Protein AF-0000000074259722 (afdb_homodimer)

pLDDT: mean 85.63, std 22.24, range [21.56, 98.69]

Nearest PDB structures (foldseek):
  1vz0-assembly3_D  TM=7.623E-01  e=2.012E-01  Thermus thermophilus HB27
  4umk-assembly2_B  TM=7.489E-01  e=2.681E+00  Helicobacter pylori 26695
  4umk-assembly1_C  TM=6.662E-01  e=2.333E+00  Helicobacter pylori 26695
  1vz0-assembly3_D  TM=7.633E-01  e=1.961E-01  Thermus thermophilus HB27
  4umk-assembly2_B  TM=7.499E-01  e=2.637E+00  Helicobacter pylori 26695

Organism: NCBI:txid2743089

InterPro domains:
  IPR055543 Domain of unknown function DUF7119 [PF23433] (36-181)

Structure (mmCIF, N/CA/C/O backbone):
data_AF-0000000074259722-model_v1
#
loop_
_entity.id
_entity.type
_entity.pdbx_description
1 polymer 'DUF7119 domain-containing protein'
#
loop_
_atom_site.group_PDB
_atom_site.id
_atom_site.type_symbol
_atom_site.label_atom_id
_atom_site.label_alt_id
_atom_site.label_comp_id
_atom_site.label_asym_id
_atom_site.label_entity_id
_atom_site.label_seq_id
_atom_site.pdbx_PDB_ins_code
_atom_site.Cartn_x
_atom_site.Cartn_y
_atom_site.Cartn_z
_atom_site.occupancy
_atom_site.B_iso_or_equiv
_atom_site.auth_seq_id
_atom_site.auth_comp_id
_atom_site.auth_asym_id
_atom_site.auth_atom_id
_atom_site.pdbx_PDB_model_num
ATOM 1 N N . MET A 1 1 ? -22.672 40.562 62.125 1 29.22 1 MET A N 1
ATOM 2 C CA . MET A 1 1 ? -22.375 41 60.781 1 29.22 1 MET A CA 1
ATOM 3 C C . MET A 1 1 ? -21.297 40.156 60.125 1 29.22 1 MET A C 1
ATOM 5 O O . MET A 1 1 ? -20.094 40.438 60.25 1 29.22 1 MET A O 1
ATOM 9 N N . SER A 1 2 ? -21.297 38.75 60.281 1 31.16 2 SER A N 1
ATOM 10 C CA . SER A 1 2 ? -20.438 37.562 60.344 1 31.16 2 SER A CA 1
ATOM 11 C C . SER A 1 2 ? -19.766 37.344 59 1 31.16 2 SER A C 1
ATOM 13 O O . SER A 1 2 ? -20.422 37.094 57.969 1 31.16 2 SER A O 1
ATOM 15 N N . GLU A 1 3 ? -18.5 38.062 58.719 1 30.73 3 GLU A N 1
ATOM 16 C CA . GLU A 1 3 ? -17.75 38.469 57.531 1 30.73 3 GLU A CA 1
ATOM 17 C C . GLU A 1 3 ? -17.281 37.25 56.75 1 30.73 3 GLU A C 1
ATOM 19 O O . GLU A 1 3 ? -16.625 36.344 57.312 1 30.73 3 GLU A O 1
ATOM 24 N N . GLU A 1 4 ? -18.078 36.781 55.688 1 31.3 4 GLU A N 1
ATOM 25 C CA . GLU A 1 4 ? -18.031 35.562 54.875 1 31.3 4 GLU A CA 1
ATOM 26 C C . GLU A 1 4 ? -16.656 35.375 54.219 1 31.3 4 GLU A C 1
ATOM 28 O O . GLU A 1 4 ? -16.141 36.312 53.625 1 31.3 4 GLU A O 1
ATOM 33 N N . PRO A 1 5 ? -15.766 34.375 54.688 1 32.62 5 PRO A N 1
ATOM 34 C CA . PRO A 1 5 ? -14.352 34.062 54.5 1 32.62 5 PRO A CA 1
ATOM 35 C C . PRO A 1 5 ? -13.93 34.094 53.031 1 32.62 5 PRO A C 1
ATOM 37 O O . PRO A 1 5 ? -14.742 33.812 52.156 1 32.62 5 PRO A O 1
ATOM 40 N N . PRO A 1 6 ? -12.773 34.781 52.625 1 28.38 6 PRO A N 1
ATOM 41 C CA . PRO A 1 6 ? -12.117 35.312 51.406 1 28.38 6 PRO A CA 1
ATOM 42 C C . PRO A 1 6 ? -11.719 34.188 50.438 1 28.38 6 PRO A C 1
ATOM 44 O O . PRO A 1 6 ? -11.633 33.031 50.812 1 28.38 6 PRO A O 1
ATOM 47 N N . ALA A 1 7 ? -11.672 34.375 48.938 1 28.48 7 ALA A N 1
ATOM 48 C CA . ALA A 1 7 ? -11.617 33.75 47.625 1 28.48 7 ALA A CA 1
ATOM 49 C C . ALA A 1 7 ? -10.266 33.062 47.406 1 28.48 7 ALA A C 1
ATOM 51 O O . ALA A 1 7 ? -9.398 33.625 46.75 1 28.48 7 ALA A O 1
ATOM 52 N N . ASP A 1 8 ? -9.375 32.688 48.312 1 23.27 8 ASP A N 1
ATOM 53 C CA . ASP A 1 8 ? -7.93 32.562 48.125 1 23.27 8 ASP A CA 1
ATOM 54 C C . ASP A 1 8 ? -7.586 31.625 46.969 1 23.27 8 ASP A C 1
ATOM 56 O O . ASP A 1 8 ? -8.234 30.594 46.781 1 23.27 8 ASP A O 1
ATOM 60 N N . ARG A 1 9 ? -6.434 31.844 45.938 1 23.36 9 ARG A N 1
ATOM 61 C CA . ARG A 1 9 ? -5.848 31.734 44.594 1 23.36 9 ARG A CA 1
ATOM 62 C C . ARG A 1 9 ? -5.23 30.359 44.375 1 23.36 9 ARG A C 1
ATOM 64 O O . ARG A 1 9 ? -5.004 29.953 43.219 1 23.36 9 ARG A O 1
ATOM 71 N N . GLU A 1 10 ? -4.598 29.375 45.156 1 21.56 10 GLU A N 1
ATOM 72 C CA . GLU A 1 10 ? -3.242 28.859 45 1 21.56 10 GLU A CA 1
ATOM 73 C C . GLU A 1 10 ? -3.209 27.641 44.094 1 21.56 10 GLU A C 1
ATOM 75 O O . GLU A 1 10 ? -2.219 26.906 44.062 1 21.56 10 GLU A O 1
ATOM 80 N N . ALA A 1 11 ? -4.172 27 43.594 1 24.52 11 ALA A N 1
ATOM 81 C CA . ALA A 1 11 ? -3.812 25.609 43.312 1 24.52 11 ALA A CA 1
ATOM 82 C C . ALA A 1 11 ? -2.613 25.516 42.375 1 24.52 11 ALA A C 1
ATOM 84 O O . ALA A 1 11 ? -2.586 26.156 41.344 1 24.52 11 ALA A O 1
ATOM 85 N N . ALA A 1 12 ? -1.421 24.734 42.625 1 21.67 12 ALA A N 1
ATOM 86 C CA . ALA A 1 12 ? -0.05 24.406 42.25 1 21.67 12 ALA A CA 1
ATOM 87 C C . ALA A 1 12 ? -0.003 23.828 40.844 1 21.67 12 ALA A C 1
ATOM 89 O O . ALA A 1 12 ? -0.978 23.234 40.375 1 21.67 12 ALA A O 1
ATOM 90 N N . VAL A 1 13 ? 1.229 23.797 39.844 1 22.97 13 VAL A N 1
ATOM 91 C CA . VAL A 1 13 ? 2.068 23.688 38.656 1 22.97 13 VAL A CA 1
ATOM 92 C C . VAL A 1 13 ? 2.152 22.234 38.219 1 22.97 13 VAL A C 1
ATOM 94 O O . VAL A 1 13 ? 2.043 21.938 37.031 1 22.97 13 VAL A O 1
ATOM 97 N N . GLY A 1 14 ? 2.812 21.125 39 1 22.19 14 GLY A N 1
ATOM 98 C CA . GLY A 1 14 ? 3.939 20.312 38.594 1 22.19 14 GLY A CA 1
ATOM 99 C C . GLY A 1 14 ? 3.533 19.141 37.719 1 22.19 14 GLY A C 1
ATOM 100 O O . GLY A 1 14 ? 4.371 18.312 37.344 1 22.19 14 GLY A O 1
ATOM 101 N N . ALA A 1 15 ? 2.385 18.578 37.719 1 24.86 15 ALA A N 1
ATOM 102 C CA . ALA A 1 15 ? 2.406 17.125 37.594 1 24.86 15 ALA A CA 1
ATOM 103 C C . ALA A 1 15 ? 2.793 16.703 36.188 1 24.86 15 ALA A C 1
ATOM 105 O O . ALA A 1 15 ? 2.494 17.391 35.219 1 24.86 15 ALA A O 1
ATOM 106 N N . PRO A 1 16 ? 3.518 15.406 35.719 1 23.98 16 PRO A N 1
ATOM 107 C CA . PRO A 1 16 ? 4.367 14.703 34.75 1 23.98 16 PRO A CA 1
ATOM 108 C C . PRO A 1 16 ? 3.727 14.594 33.375 1 23.98 16 PRO A C 1
ATOM 110 O O . PRO A 1 16 ? 2.516 14.789 33.25 1 23.98 16 PRO A O 1
ATOM 113 N N . VAL A 1 17 ? 4.523 13.891 32.156 1 27.33 17 VAL A N 1
ATOM 114 C CA . VAL A 1 17 ? 4.945 13.5 30.797 1 27.33 17 VAL A CA 1
ATOM 115 C C . VAL A 1 17 ? 3.912 12.562 30.188 1 27.33 17 VAL A C 1
ATOM 117 O O . VAL A 1 17 ? 3.871 11.375 30.516 1 27.33 17 VAL A O 1
ATOM 120 N N . VAL A 1 18 ? 2.672 12.555 30.156 1 29.25 18 VAL A N 1
ATOM 121 C CA . VAL A 1 18 ? 1.762 11.438 29.906 1 29.25 18 VAL A CA 1
ATOM 122 C C . VAL A 1 18 ? 1.982 10.891 28.5 1 29.25 18 VAL A C 1
ATOM 124 O O . VAL A 1 18 ? 1.844 11.617 27.516 1 29.25 18 VAL A O 1
ATOM 127 N N . ARG A 1 19 ? 2.73 9.75 28.062 1 32.16 19 ARG A N 1
ATOM 128 C CA . ARG A 1 19 ? 3.076 8.719 27.078 1 32.16 19 ARG A CA 1
ATOM 129 C C . ARG A 1 19 ? 1.831 8.188 26.391 1 32.16 19 ARG A C 1
ATOM 131 O O . ARG A 1 19 ? 1.866 7.113 25.781 1 32.16 19 ARG A O 1
ATOM 138 N N . GLY A 1 20 ? 0.548 8.586 26.531 1 31.03 20 GLY A N 1
ATOM 139 C CA . GLY A 1 20 ? -0.647 7.762 26.516 1 31.03 20 GLY A CA 1
ATOM 140 C C . GLY A 1 20 ? -1.037 7.305 25.125 1 31.03 20 GLY A C 1
ATOM 141 O O . GLY A 1 20 ? -0.481 7.777 24.141 1 31.03 20 GLY A O 1
ATOM 142 N N . ASP A 1 21 ? -2.285 6.621 24.938 1 35.81 21 ASP A N 1
ATOM 143 C CA . ASP A 1 21 ? -3.131 5.91 23.984 1 35.81 21 ASP A CA 1
ATOM 144 C C . ASP A 1 21 ? -3.457 6.789 22.766 1 35.81 21 ASP A C 1
ATOM 146 O O . ASP A 1 21 ? -3.949 7.91 22.922 1 35.81 21 ASP A O 1
ATOM 150 N N . PRO A 1 22 ? -3.15 6.629 21.625 1 39.09 22 PRO A N 1
ATOM 151 C CA . PRO A 1 22 ? -3.379 7.402 20.391 1 39.09 22 PRO A CA 1
ATOM 152 C C . PRO A 1 22 ? -4.785 7.988 20.328 1 39.09 22 PRO A C 1
ATOM 154 O O . PRO A 1 22 ? -5.02 8.953 19.594 1 39.09 22 PRO A O 1
ATOM 157 N N . ALA A 1 23 ? -5.988 7.398 20.719 1 40 23 ALA A N 1
ATOM 158 C CA . ALA A 1 23 ? -7.305 7.953 21.031 1 40 23 ALA A CA 1
ATOM 159 C C . ALA A 1 23 ? -7.176 9.234 21.859 1 40 23 ALA A C 1
ATOM 161 O O . ALA A 1 23 ? -7.957 10.172 21.688 1 40 23 ALA A O 1
ATOM 162 N N . VAL A 1 24 ? -6.297 9.281 22.781 1 38.47 24 VAL A N 1
ATOM 163 C CA . VAL A 1 24 ? -6.059 10.289 23.812 1 38.47 24 VAL A CA 1
ATOM 164 C C . VAL A 1 24 ? -5.375 11.508 23.203 1 38.47 24 VAL A C 1
ATOM 166 O O . VAL A 1 24 ? -5.75 12.648 23.484 1 38.47 24 VAL A O 1
ATOM 169 N N . THR A 1 25 ? -4.301 11.328 22.375 1 41.78 25 THR A N 1
ATOM 170 C CA . THR A 1 25 ? -3.641 12.469 21.766 1 41.78 25 THR A CA 1
ATOM 171 C C . THR A 1 25 ? -4.523 13.078 20.672 1 41.78 25 THR A C 1
ATOM 173 O O . THR A 1 25 ? -4.48 14.289 20.438 1 41.78 25 THR A O 1
ATOM 176 N N . GLY A 1 26 ? -5.199 12.352 19.734 1 43.44 26 GLY A N 1
ATOM 177 C CA . GLY A 1 26 ? -6.23 12.898 18.875 1 43.44 26 GLY A CA 1
ATOM 178 C C . GLY A 1 26 ? -7.27 13.719 19.625 1 43.44 26 GLY A C 1
ATOM 179 O O . GLY A 1 26 ? -7.699 14.766 19.141 1 43.44 26 GLY A O 1
ATOM 180 N N . GLU A 1 27 ? -7.789 13.141 20.625 1 46.53 27 GLU A N 1
ATOM 181 C CA . GLU A 1 27 ? -8.641 13.938 21.5 1 46.53 27 GLU A CA 1
ATOM 182 C C . GLU A 1 27 ? -7.906 15.172 22.016 1 46.53 27 GLU A C 1
ATOM 184 O O . GLU A 1 27 ? -8.516 16.219 22.219 1 46.53 27 GLU A O 1
ATOM 189 N N . ARG A 1 28 ? -6.773 14.953 22.266 1 46.72 28 ARG A N 1
ATOM 190 C CA . ARG A 1 28 ? -5.977 16.109 22.672 1 46.72 28 ARG A CA 1
ATOM 191 C C . ARG A 1 28 ? -5.879 17.141 21.547 1 46.72 28 ARG A C 1
ATOM 193 O O . ARG A 1 28 ? -5.836 18.344 21.812 1 46.72 28 ARG A O 1
ATOM 200 N N . ALA A 1 29 ? -5.63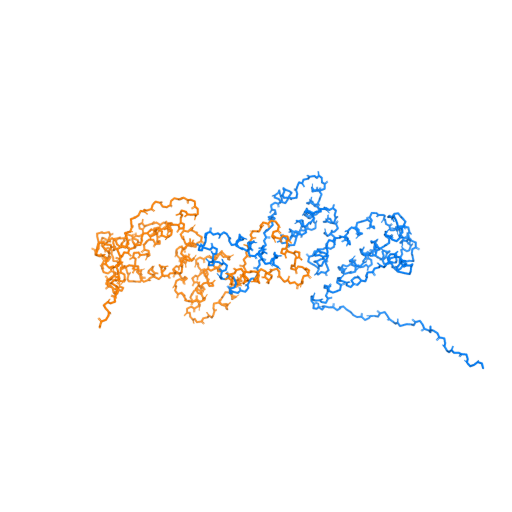3 16.516 20.312 1 50 29 ALA A N 1
ATOM 201 C CA . ALA A 1 29 ? -5.73 17.5 19.234 1 50 29 ALA A CA 1
ATOM 202 C C . ALA A 1 29 ? -7.031 18.297 19.328 1 50 29 ALA A C 1
ATOM 204 O O . ALA A 1 29 ? -7.051 19.5 19.047 1 50 29 ALA A O 1
ATOM 205 N N . ASP A 1 30 ? -8.031 17.5 19.547 1 47.91 30 ASP A N 1
ATOM 206 C CA . ASP A 1 30 ? -9.281 18.234 19.719 1 47.91 30 ASP A CA 1
ATOM 207 C C . ASP A 1 30 ? -9.234 19.125 20.969 1 47.91 30 ASP A C 1
ATOM 209 O O . ASP A 1 30 ? -9.984 20.094 21.062 1 47.91 30 ASP A O 1
ATOM 213 N N . THR A 1 31 ? -8.406 18.672 21.859 1 44.28 31 THR A N 1
ATOM 214 C CA . THR A 1 31 ? -8.383 19.453 23.078 1 44.28 31 THR A CA 1
ATOM 215 C C . THR A 1 31 ? -7.492 20.688 22.922 1 44.28 31 THR A C 1
ATOM 217 O O . THR A 1 31 ? -7.273 21.438 23.875 1 44.28 31 THR A O 1
ATOM 220 N N . ALA A 1 32 ? -6.613 20.609 21.875 1 49.59 32 ALA A N 1
ATOM 221 C CA . ALA A 1 32 ? -6.059 21.953 21.781 1 49.59 32 ALA A CA 1
ATOM 222 C C . ALA A 1 32 ? -7.121 23.016 22.078 1 49.59 32 ALA A C 1
ATOM 224 O O . ALA A 1 32 ? -8.125 23.109 21.375 1 49.59 32 ALA A O 1
ATOM 225 N N . VAL A 1 33 ? -7.199 23.172 23.406 1 56.59 33 VAL A N 1
ATOM 226 C CA . VAL A 1 33 ? -8.102 24.156 24 1 56.59 33 VAL A CA 1
ATOM 227 C C . VAL A 1 33 ? -8.367 25.297 23.031 1 56.59 33 VAL A C 1
ATOM 229 O O . VAL A 1 33 ? -7.426 25.922 22.531 1 56.59 33 VAL A O 1
ATOM 232 N N . GLY A 1 34 ? -9.422 25.188 22.391 1 77.38 34 GLY A N 1
ATOM 233 C CA . GLY A 1 34 ? -9.906 26.234 21.516 1 77.38 34 GLY A CA 1
ATOM 234 C C . GLY A 1 34 ? -10.055 27.578 22.219 1 77.38 34 GLY A C 1
ATOM 235 O O . GLY A 1 34 ? -10.266 27.625 23.438 1 77.38 34 GLY A O 1
ATOM 236 N N . PHE A 1 35 ? -9.352 28.609 21.75 1 91.19 35 PHE A N 1
ATOM 237 C CA . PHE A 1 35 ? -9.523 30 22.141 1 91.19 35 PHE A CA 1
ATOM 238 C C . PHE A 1 35 ? -10.766 30.594 21.484 1 91.19 35 PHE A C 1
ATOM 240 O O . PHE A 1 35 ? -11.039 30.344 20.312 1 91.19 35 PHE A O 1
ATOM 247 N N . ASP A 1 36 ? -11.555 31.312 22.359 1 90.5 36 ASP A N 1
ATOM 248 C CA . ASP A 1 36 ? -12.727 32 21.859 1 90.5 36 ASP A CA 1
ATOM 249 C C . ASP A 1 36 ? -12.383 33.438 21.453 1 90.5 36 ASP A C 1
ATOM 251 O O . ASP A 1 36 ? -12.094 34.281 22.312 1 90.5 36 ASP A O 1
ATOM 255 N N . PRO A 1 37 ? -12.492 33.719 20.266 1 93.56 37 PRO A N 1
ATOM 256 C CA . PRO A 1 37 ? -12.078 35.062 19.812 1 93.56 37 PRO A CA 1
ATOM 257 C C . PRO A 1 37 ? -13.031 36.156 20.234 1 93.56 37 PRO A C 1
ATOM 259 O O . PRO A 1 37 ? -12.719 37.344 20.109 1 93.56 37 PRO A O 1
ATOM 262 N N . SER A 1 38 ? -14.148 35.844 20.734 1 92.81 38 SER A N 1
ATOM 263 C CA . SER A 1 38 ? -15.141 36.844 21.125 1 92.81 38 SER A CA 1
ATOM 264 C C . SER A 1 38 ? -15.086 37.125 22.625 1 92.81 38 SER A C 1
ATOM 266 O O . SER A 1 38 ? -15.805 38 23.125 1 92.81 38 SER A O 1
ATOM 268 N N . ASP A 1 39 ? -14.234 36.406 23.359 1 93.88 39 ASP A N 1
ATOM 269 C CA . ASP A 1 39 ? -14.086 36.531 24.797 1 93.88 39 ASP A CA 1
ATOM 270 C C . ASP A 1 39 ? -12.758 37.188 25.172 1 93.88 39 ASP A C 1
ATOM 272 O O . ASP A 1 39 ? -11.695 36.625 24.891 1 93.88 39 ASP A O 1
ATOM 276 N N . GLY A 1 40 ? -12.82 38.281 25.859 1 93.5 40 GLY A N 1
ATOM 277 C CA . GLY A 1 40 ? -11.641 39.031 26.203 1 93.5 40 GLY A CA 1
ATOM 278 C C . GLY A 1 40 ? -10.633 38.25 27.016 1 93.5 40 GLY A C 1
ATOM 279 O O . GLY A 1 40 ? -9.43 38.375 26.797 1 93.5 40 GLY A O 1
ATOM 280 N N . ALA A 1 41 ? -11.102 37.531 27.953 1 93.94 41 ALA A N 1
ATOM 281 C CA . ALA A 1 41 ? -10.211 36.719 28.781 1 93.94 41 ALA A CA 1
ATOM 282 C C . ALA A 1 41 ? -9.523 35.656 27.969 1 93.94 41 ALA A C 1
ATOM 284 O O . ALA A 1 41 ? -8.344 35.344 28.172 1 93.94 41 ALA A O 1
ATOM 285 N N . SER A 1 42 ? -10.32 35.094 27.125 1 92.69 42 SER A N 1
ATOM 286 C CA . SER A 1 42 ? -9.773 34.062 26.234 1 92.69 42 SER A CA 1
ATOM 287 C C . SER A 1 42 ? -8.703 34.656 25.312 1 92.69 42 SER A C 1
ATOM 289 O O . SER A 1 42 ? -7.66 34.031 25.094 1 92.69 42 SER A O 1
ATOM 291 N N . LEU A 1 43 ? -8.906 35.812 24.844 1 95.69 43 LEU A N 1
ATOM 292 C CA . LEU A 1 43 ? -7.949 36.469 23.969 1 95.69 43 LEU A CA 1
ATOM 293 C C . LEU A 1 43 ? -6.676 36.844 24.734 1 95.69 43 LEU A C 1
ATOM 295 O O . LEU A 1 43 ? -5.578 36.75 24.172 1 95.69 43 LEU A O 1
ATOM 299 N N . ALA A 1 44 ? -6.887 37.188 25.953 1 95.81 44 ALA A N 1
ATOM 300 C CA . ALA A 1 44 ? -5.711 37.5 26.766 1 95.81 44 ALA A CA 1
ATOM 301 C C . ALA A 1 44 ? -4.848 36.25 26.953 1 95.81 44 ALA A C 1
ATOM 303 O O . ALA A 1 44 ? -3.621 36.312 26.859 1 95.81 44 ALA A O 1
ATOM 304 N N . GLU A 1 45 ? -5.488 35.188 27.172 1 94.75 45 GLU A N 1
ATOM 305 C CA . GLU A 1 45 ? -4.77 33.938 27.312 1 94.75 45 GLU A CA 1
ATOM 306 C C . GLU A 1 45 ? -4.086 33.562 26 1 94.75 45 GLU A C 1
ATOM 308 O O . GLU A 1 45 ? -2.959 33.062 26 1 94.75 45 GLU A O 1
ATOM 313 N N . ALA A 1 46 ? -4.812 33.688 24.891 1 95.81 46 ALA A N 1
ATOM 314 C CA . ALA A 1 46 ? -4.246 33.406 23.578 1 95.81 46 ALA A CA 1
ATOM 315 C C . ALA A 1 46 ? -2.984 34.25 23.344 1 95.81 46 ALA A C 1
ATOM 317 O O . ALA A 1 46 ? -1.977 33.719 22.859 1 95.81 46 ALA A O 1
ATOM 318 N N . ALA A 1 47 ? -3.08 35.5 23.719 1 97 47 ALA A N 1
ATOM 319 C CA . ALA A 1 47 ? -1.94 36.406 23.531 1 97 47 ALA A CA 1
ATOM 320 C C . ALA A 1 47 ? -0.726 35.906 24.312 1 97 47 ALA A C 1
ATOM 322 O O . ALA A 1 47 ? 0.392 35.906 23.781 1 97 47 ALA A O 1
ATOM 323 N N . GLU A 1 48 ? -0.94 35.5 25.484 1 95.06 48 GLU A N 1
ATOM 324 C CA . GLU A 1 48 ? 0.142 34.969 26.312 1 95.06 48 GLU A CA 1
ATOM 325 C C . GLU A 1 48 ? 0.715 33.688 25.703 1 95.06 48 GLU A C 1
ATOM 327 O O . GLU A 1 48 ? 1.932 33.5 25.703 1 95.06 48 GLU A O 1
ATOM 332 N N . THR A 1 49 ? -0.156 32.844 25.281 1 93.12 49 THR A N 1
ATOM 333 C CA . THR A 1 49 ? 0.249 31.594 24.672 1 93.12 49 THR A CA 1
ATOM 334 C C . THR A 1 49 ? 1.104 31.844 23.438 1 93.12 49 THR A C 1
ATOM 336 O O . THR A 1 49 ? 2.135 31.188 23.234 1 93.12 49 THR A O 1
ATOM 339 N N . VAL A 1 50 ? 0.68 32.812 22.594 1 96 50 VAL A N 1
ATOM 340 C CA . VAL A 1 50 ? 1.424 33.156 21.391 1 96 50 VAL A CA 1
ATOM 341 C C . VAL A 1 50 ? 2.807 33.688 21.766 1 96 50 VAL A C 1
ATOM 343 O O . VAL A 1 50 ? 3.809 33.312 21.156 1 96 50 VAL A O 1
ATOM 346 N N . ALA A 1 51 ? 2.844 34.5 22.75 1 95.19 51 ALA A N 1
ATOM 347 C CA . ALA A 1 51 ? 4.113 35.062 23.203 1 95.19 51 ALA A CA 1
ATOM 348 C C . ALA A 1 51 ? 5.078 33.969 23.641 1 95.19 51 ALA A C 1
ATOM 350 O O . ALA A 1 51 ? 6.25 33.969 23.25 1 95.19 51 ALA A O 1
ATOM 351 N N . ARG A 1 52 ? 4.578 33.062 24.344 1 92.31 52 ARG A N 1
ATOM 352 C CA . ARG A 1 52 ? 5.398 31.953 24.797 1 92.31 52 ARG A CA 1
ATOM 353 C C . ARG A 1 52 ? 5.836 31.078 23.625 1 92.31 52 ARG A C 1
ATOM 355 O O . ARG A 1 52 ? 6.965 30.594 23.594 1 92.31 52 ARG A O 1
ATOM 362 N N . PHE A 1 53 ? 4.934 30.875 22.766 1 92.62 53 PHE A N 1
ATOM 363 C CA . PHE A 1 53 ? 5.188 30.078 21.578 1 92.62 53 PHE A CA 1
ATOM 364 C C . PHE A 1 53 ? 6.293 30.688 20.734 1 92.62 53 PHE A C 1
ATOM 366 O O . PHE A 1 53 ? 7.168 29.984 20.234 1 92.62 53 PHE A O 1
ATOM 373 N N . ALA A 1 54 ? 6.254 31.938 20.594 1 92.56 54 ALA A N 1
ATOM 374 C CA . ALA A 1 54 ? 7.195 32.656 19.734 1 92.56 54 ALA A CA 1
ATOM 375 C C . ALA A 1 54 ? 8.586 32.688 20.359 1 92.56 54 ALA A C 1
ATOM 377 O O . ALA A 1 54 ? 9.586 32.812 19.641 1 92.56 54 ALA A O 1
ATOM 378 N N . THR A 1 55 ? 8.727 32.625 21.641 1 83.69 55 THR A N 1
ATOM 379 C CA . THR A 1 55 ? 10.016 32.656 22.312 1 83.69 55 THR A CA 1
ATOM 380 C C . THR A 1 55 ? 10.562 31.234 22.516 1 83.69 55 THR A C 1
ATOM 382 O O . THR A 1 55 ? 11.547 31.031 23.219 1 83.69 55 THR A O 1
ATOM 385 N N . ASP A 1 56 ? 9.969 30.188 21.859 1 75.5 56 ASP A N 1
ATOM 386 C CA . ASP A 1 56 ? 10.398 28.797 21.781 1 75.5 56 ASP A CA 1
ATOM 387 C C . ASP A 1 56 ? 10.297 28.125 23.156 1 75.5 56 ASP A C 1
ATOM 389 O O . ASP A 1 56 ? 11.008 27.156 23.422 1 75.5 56 ASP A O 1
ATOM 393 N N . GLU A 1 57 ? 9.547 28.641 23.906 1 70.31 57 GLU A N 1
ATOM 394 C CA . GLU A 1 57 ? 9.336 28.016 25.203 1 70.31 57 GLU A CA 1
ATOM 395 C C . GLU A 1 57 ? 8.562 26.703 25.078 1 70.31 57 GLU A C 1
ATOM 397 O O . GLU A 1 57 ? 8.586 25.875 25.969 1 70.31 57 GLU A O 1
ATOM 402 N N . VAL A 1 58 ? 7.969 26.5 23.969 1 70.31 58 VAL A N 1
ATOM 403 C CA . VAL A 1 58 ? 7.086 25.359 23.797 1 70.31 58 VAL A CA 1
ATOM 404 C C . VAL A 1 58 ? 7.91 24.125 23.406 1 70.31 58 VAL A C 1
ATOM 406 O O . VAL A 1 58 ? 7.484 22.984 23.625 1 70.31 58 VAL A O 1
ATOM 409 N N . GLY A 1 59 ? 9.094 24.219 23.125 1 72.94 59 GLY A N 1
ATOM 410 C CA . GLY A 1 59 ? 9.93 23.078 22.766 1 72.94 59 GLY A CA 1
ATOM 411 C C . GLY A 1 59 ? 9.438 22.328 21.547 1 72.94 59 GLY A C 1
ATOM 412 O O . GLY A 1 59 ? 8.938 22.938 20.594 1 72.94 59 GLY A O 1
ATOM 413 N N . ASP A 1 60 ? 9.641 21.031 21.578 1 76.56 60 ASP A N 1
ATOM 414 C CA . ASP A 1 60 ? 9.352 20.203 20.406 1 76.56 60 ASP A CA 1
ATOM 415 C C . ASP A 1 60 ? 8.039 19.438 20.594 1 76.56 60 ASP A C 1
ATOM 417 O O . ASP A 1 60 ? 7.809 18.438 19.906 1 76.56 60 ASP A O 1
ATOM 421 N N . ASP A 1 61 ? 7.258 19.984 21.5 1 84.25 61 ASP A N 1
ATOM 422 C CA . ASP A 1 61 ? 5.984 19.312 21.75 1 84.25 61 ASP A CA 1
ATOM 423 C C . ASP A 1 61 ? 4.945 19.703 20.703 1 84.25 61 ASP A C 1
ATOM 425 O O . ASP A 1 61 ? 4.48 20.859 20.688 1 84.25 61 ASP A O 1
ATOM 429 N N . ASN A 1 62 ? 4.527 18.781 19.891 1 86.62 62 ASN A N 1
ATOM 430 C CA . ASN A 1 62 ? 3.646 19.031 18.75 1 86.62 6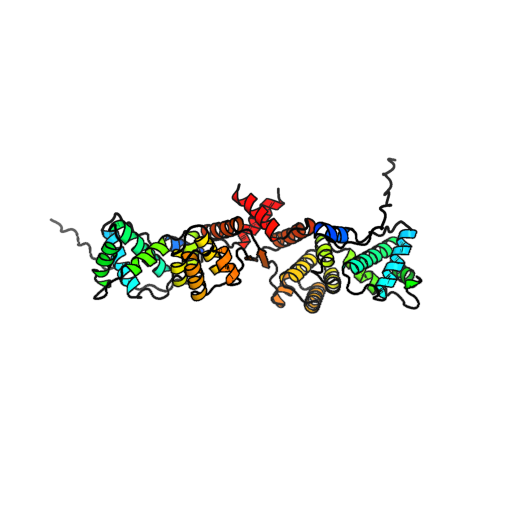2 ASN A CA 1
ATOM 431 C C . ASN A 1 62 ? 2.283 19.547 19.203 1 86.62 62 ASN A C 1
ATOM 433 O O . ASN A 1 62 ? 1.7 20.422 18.547 1 86.62 62 ASN A O 1
ATOM 437 N N . VAL A 1 63 ? 1.835 19.094 20.312 1 84.88 63 VAL A N 1
ATOM 438 C CA . VAL A 1 63 ? 0.52 19.484 20.797 1 84.88 63 VAL A CA 1
ATOM 439 C C . VAL A 1 63 ? 0.566 20.938 21.266 1 84.88 63 VAL A C 1
ATOM 441 O O . VAL A 1 63 ? -0.353 21.719 21 1 84.88 63 VAL A O 1
ATOM 444 N N . LEU A 1 64 ? 1.628 21.312 21.922 1 86.81 64 LEU A N 1
ATOM 445 C CA . LEU A 1 64 ? 1.789 22.688 22.359 1 86.81 64 LEU A CA 1
ATOM 446 C C . LEU A 1 64 ? 1.945 23.625 21.172 1 86.81 64 LEU A C 1
ATOM 448 O O . LEU A 1 64 ? 1.455 24.766 21.188 1 86.81 64 LEU A O 1
ATOM 452 N N . MET A 1 65 ? 2.521 23.094 20.172 1 89.69 65 MET A N 1
ATOM 453 C CA . MET A 1 65 ? 2.662 23.891 18.969 1 89.69 65 MET A CA 1
ATOM 454 C C . MET A 1 65 ? 1.311 24.109 18.297 1 89.69 65 MET A C 1
ATOM 456 O O . MET A 1 65 ? 1.01 25.219 17.828 1 89.69 65 MET A O 1
ATOM 460 N N . LEU A 1 66 ? 0.497 23.109 18.297 1 90.81 66 LEU A N 1
ATOM 461 C CA . LEU A 1 66 ? -0.84 23.25 17.734 1 90.81 66 LEU A CA 1
ATOM 462 C C . LEU A 1 66 ? -1.69 24.203 18.562 1 90.81 66 LEU A C 1
ATOM 464 O O . LEU A 1 66 ? -2.492 24.953 18.031 1 90.81 66 LEU A O 1
ATOM 468 N N . ARG A 1 67 ? -1.483 24.094 19.859 1 90.12 67 ARG A N 1
ATOM 469 C CA . ARG A 1 67 ? -2.174 25.062 20.719 1 90.12 67 ARG A CA 1
ATOM 470 C C . ARG A 1 67 ? -1.723 26.484 20.422 1 90.12 67 ARG A C 1
ATOM 472 O O . ARG A 1 67 ? -2.537 27.406 20.406 1 90.12 67 ARG A O 1
ATOM 479 N N . GLY A 1 68 ? -0.468 26.625 20.25 1 92.81 68 GLY A N 1
ATOM 480 C CA . GLY A 1 68 ? 0.047 27.922 19.844 1 92.81 68 GLY A CA 1
ATOM 481 C C . GLY A 1 68 ? -0.553 28.406 18.531 1 92.81 68 GLY A C 1
ATOM 482 O O . GLY A 1 68 ? -0.909 29.578 18.406 1 92.81 68 GLY A O 1
ATOM 483 N N . ALA A 1 69 ? -0.653 27.5 17.609 1 93.56 69 ALA A N 1
ATOM 484 C CA . ALA A 1 69 ? -1.27 27.844 16.328 1 93.56 69 ALA A CA 1
ATOM 485 C C . ALA A 1 69 ? -2.721 28.266 16.516 1 93.56 69 ALA A C 1
ATOM 487 O O . ALA A 1 69 ? -3.166 29.25 15.914 1 93.56 69 ALA A O 1
ATOM 488 N N . ALA A 1 70 ? -3.387 27.594 17.359 1 93.56 70 ALA A N 1
ATOM 489 C CA . ALA A 1 70 ? -4.77 27.953 17.656 1 93.56 70 ALA A CA 1
ATOM 490 C C . ALA A 1 70 ? -4.852 29.344 18.281 1 93.56 70 ALA A C 1
ATOM 492 O O . ALA A 1 70 ? -5.762 30.125 17.969 1 93.56 70 ALA A O 1
ATOM 493 N N . ALA A 1 71 ? -3.965 29.578 19.156 1 94.62 71 ALA A N 1
ATOM 494 C CA . ALA A 1 71 ? -3.906 30.891 19.797 1 94.62 71 ALA A CA 1
ATOM 495 C C . ALA A 1 71 ? -3.67 32 18.766 1 94.62 71 ALA A C 1
ATOM 497 O O . ALA A 1 71 ? -4.297 33.062 18.828 1 94.62 71 ALA A O 1
ATOM 498 N N . CYS A 1 72 ? -2.805 31.719 17.875 1 95.81 72 CYS A N 1
ATOM 499 C CA . CYS A 1 72 ? -2.551 32.688 16.797 1 95.81 72 CYS A CA 1
ATOM 500 C C . CYS A 1 72 ? -3.824 32.969 16.016 1 95.81 72 CYS A C 1
ATOM 502 O O . CYS A 1 72 ? -4.172 34.125 15.781 1 95.81 72 CYS A O 1
ATOM 504 N N . ALA A 1 73 ? -4.48 31.969 15.648 1 95.19 73 ALA A N 1
ATOM 505 C CA . ALA A 1 73 ? -5.699 32.094 14.859 1 95.19 73 ALA A CA 1
ATOM 506 C C . ALA A 1 73 ? -6.766 32.875 15.633 1 95.19 73 ALA A C 1
ATOM 508 O O . ALA A 1 73 ? -7.422 33.781 15.078 1 95.19 73 ALA A O 1
ATOM 509 N N . ALA A 1 74 ? -6.887 32.562 16.891 1 94.94 74 ALA A N 1
ATOM 510 C CA . ALA A 1 74 ? -7.883 33.25 17.719 1 94.94 74 ALA A CA 1
ATOM 511 C C . ALA A 1 74 ? -7.562 34.719 17.859 1 94.94 74 ALA A C 1
ATOM 513 O O . ALA A 1 74 ? -8.461 35.562 17.828 1 94.94 74 ALA A O 1
ATOM 514 N N . LEU A 1 75 ? -6.332 35 18.094 1 96.88 75 LEU A N 1
ATOM 515 C CA . LEU A 1 75 ? -5.914 36.406 18.25 1 96.88 75 LEU A CA 1
ATOM 516 C C . LEU A 1 75 ? -6.199 37.188 16.984 1 96.88 75 LEU A C 1
ATOM 518 O O . LEU A 1 75 ? -6.652 38.344 17.062 1 96.88 75 LEU A O 1
ATOM 522 N N . VAL A 1 76 ? -5.961 36.656 15.844 1 96.81 76 VAL A N 1
ATOM 523 C CA . VAL A 1 76 ? -6.211 37.312 14.578 1 96.81 76 VAL A CA 1
ATOM 524 C C . VAL A 1 76 ? -7.707 37.562 14.414 1 96.81 76 VAL A C 1
ATOM 526 O O . VAL A 1 76 ? -8.117 38.688 14.031 1 96.81 76 VAL A O 1
ATOM 529 N N . ARG A 1 77 ? -8.43 36.656 14.664 1 94.88 77 ARG A N 1
ATOM 530 C CA . ARG A 1 77 ? -9.875 36.812 14.531 1 94.88 77 ARG A CA 1
ATOM 531 C C . ARG A 1 77 ? -10.422 37.812 15.523 1 94.88 77 ARG A C 1
ATOM 533 O O . ARG A 1 77 ? -11.289 38.625 15.188 1 94.88 77 ARG A O 1
ATOM 540 N N . GLY A 1 78 ? -9.961 37.781 16.734 1 95.88 78 GLY A N 1
ATOM 541 C CA . GLY A 1 78 ? -10.43 38.656 17.797 1 95.88 78 GLY A CA 1
ATOM 542 C C . GLY A 1 78 ? -10 40.125 17.594 1 95.88 78 GLY A C 1
ATOM 543 O O . GLY A 1 78 ? -10.773 41.031 17.859 1 95.88 78 GLY A O 1
ATOM 544 N N . GLU A 1 79 ? -8.797 40.25 17.141 1 96.94 79 GLU A N 1
ATOM 545 C CA . GLU A 1 79 ? -8.242 41.594 16.969 1 96.94 79 GLU A CA 1
ATOM 546 C C . GLU A 1 79 ? -8.594 42.156 15.594 1 96.94 79 GLU A C 1
ATOM 548 O O . GLU A 1 79 ? -8.531 43.375 15.391 1 96.94 79 GLU A O 1
ATOM 553 N N . GLY A 1 80 ? -8.867 41.281 14.648 1 95.69 80 GLY A N 1
ATOM 554 C CA . GLY A 1 80 ? -9.336 41.688 13.336 1 95.69 80 GLY A CA 1
ATOM 555 C C . GLY A 1 80 ? -8.211 41.906 12.336 1 95.69 80 GLY A C 1
ATOM 556 O O . GLY A 1 80 ? -8.461 42.219 11.164 1 95.69 80 GLY A O 1
ATOM 557 N N . SER A 1 81 ? -6.93 41.844 12.836 1 96.62 81 SER A N 1
ATOM 558 C CA . SER A 1 81 ? -5.797 41.969 11.922 1 96.62 81 SER A CA 1
ATOM 559 C C . SER A 1 81 ? -4.559 41.281 12.484 1 96.62 81 SER A C 1
ATOM 561 O O . SER A 1 81 ? -4.441 41.094 13.703 1 96.62 81 SER A O 1
ATOM 563 N N . TYR A 1 82 ? -3.658 40.938 11.609 1 97.19 82 TYR A N 1
ATOM 564 C CA . TYR A 1 82 ? -2.398 40.312 12.016 1 97.19 82 TYR A CA 1
ATOM 565 C C . TYR A 1 82 ? -1.547 41.312 12.812 1 97.19 82 TYR A C 1
ATOM 567 O O . TYR A 1 82 ? -0.89 40.938 13.781 1 97.19 82 TYR A O 1
ATOM 575 N N . LYS A 1 83 ? -1.565 42.5 12.398 1 97.06 83 LYS A N 1
ATOM 576 C CA . LYS A 1 83 ? -0.789 43.531 13.078 1 97.06 83 LYS A CA 1
ATOM 577 C C . LYS A 1 83 ? -1.263 43.719 14.516 1 97.06 83 LYS A C 1
ATOM 579 O O . LYS A 1 83 ? -0.454 43.719 15.445 1 97.06 83 LYS A O 1
ATOM 584 N N . ALA A 1 84 ? -2.52 43.875 14.648 1 97.56 84 ALA A N 1
ATOM 585 C CA . ALA A 1 84 ? -3.082 44.062 15.984 1 97.56 84 ALA A CA 1
ATOM 586 C C . ALA A 1 84 ? -2.82 42.844 16.859 1 97.56 84 ALA A C 1
ATOM 588 O O . ALA A 1 84 ? -2.553 42.969 18.047 1 97.56 84 ALA A O 1
ATOM 589 N N . ALA A 1 85 ? -2.922 41.719 16.266 1 97.94 85 ALA A N 1
ATOM 590 C CA . ALA A 1 85 ? -2.648 40.5 16.984 1 97.94 85 ALA A CA 1
ATOM 591 C C . ALA A 1 85 ? -1.2 40.438 17.453 1 97.94 85 ALA A C 1
ATOM 593 O O . ALA A 1 85 ? -0.932 40.062 18.609 1 97.94 85 ALA A O 1
ATOM 594 N N . ALA A 1 86 ? -0.3 40.781 16.594 1 97.62 86 ALA A N 1
ATOM 595 C CA . ALA A 1 86 ? 1.121 40.781 16.922 1 97.62 86 ALA A CA 1
ATOM 596 C C . ALA A 1 86 ? 1.416 41.75 18.047 1 97.62 86 ALA A C 1
ATOM 598 O O . ALA A 1 86 ? 2.182 41.469 18.969 1 97.62 86 ALA A O 1
ATOM 599 N N . GLU A 1 87 ? 0.828 42.875 18 1 97.19 87 GLU A N 1
ATOM 600 C CA . GLU A 1 87 ? 1.018 43.906 19.016 1 97.19 87 GLU A CA 1
ATOM 601 C C . GLU A 1 87 ? 0.507 43.438 20.375 1 97.19 87 GLU A C 1
ATOM 603 O O . GLU A 1 87 ? 1.173 43.625 21.391 1 97.19 87 GLU A O 1
ATOM 608 N N . ARG A 1 88 ? -0.616 42.844 20.281 1 97 88 ARG A N 1
ATOM 609 C CA . ARG A 1 88 ? -1.197 42.344 21.531 1 97 88 ARG A CA 1
ATOM 610 C C . ARG A 1 88 ? -0.321 41.281 22.156 1 97 88 ARG A C 1
ATOM 612 O O . ARG A 1 88 ? -0.096 41.281 23.375 1 97 88 ARG A O 1
ATOM 619 N N . ALA A 1 89 ? 0.086 40.406 21.375 1 97.56 89 ALA A N 1
ATOM 620 C CA . ALA A 1 89 ? 0.948 39.312 21.875 1 97.56 89 ALA A CA 1
ATOM 621 C C . ALA A 1 89 ? 2.27 39.875 22.391 1 97.56 89 ALA A C 1
ATOM 623 O O . ALA A 1 89 ? 2.775 39.438 23.438 1 97.56 89 ALA A O 1
ATOM 624 N N . SER A 1 90 ? 2.801 40.812 21.719 1 96.5 90 SER A N 1
ATOM 625 C CA . SER A 1 90 ? 4.082 41.438 22.094 1 96.5 90 SER A CA 1
ATOM 626 C C . SER A 1 90 ? 3.971 42.219 23.375 1 96.5 90 SER A C 1
ATOM 628 O O . SER A 1 90 ? 4.977 42.469 24.047 1 96.5 90 SER A O 1
ATOM 630 N N . GLY A 1 91 ? 2.771 42.594 23.672 1 94.69 91 GLY A N 1
ATOM 631 C CA . GLY A 1 91 ? 2.549 43.438 24.844 1 94.69 91 GLY A CA 1
ATOM 632 C C . GLY A 1 91 ? 2.35 42.625 26.109 1 94.69 91 GLY A C 1
ATOM 633 O O . GLY A 1 91 ? 2.172 43.188 27.203 1 94.69 91 GLY A O 1
ATOM 634 N N . THR A 1 92 ? 2.367 41.406 26 1 93.75 92 THR A N 1
ATOM 635 C CA . THR A 1 92 ? 2.174 40.531 27.156 1 93.75 92 THR A CA 1
ATOM 636 C C . THR A 1 92 ? 3.465 40.438 27.969 1 93.75 92 THR A C 1
ATOM 638 O O . THR A 1 92 ? 4.555 40.688 27.453 1 93.75 92 THR A O 1
ATOM 641 N N . ALA A 1 93 ? 3.297 39.969 29.219 1 88.25 93 ALA A N 1
ATOM 642 C CA . ALA A 1 93 ? 4.461 39.781 30.078 1 88.25 93 ALA A CA 1
ATOM 643 C C . ALA A 1 93 ? 5.34 38.656 29.547 1 88.25 93 ALA A C 1
ATOM 645 O O . ALA A 1 93 ? 6.57 38.719 29.656 1 88.25 93 ALA A O 1
ATOM 646 N N . ALA A 1 94 ? 4.691 37.719 29 1 88.44 94 ALA A N 1
ATOM 647 C CA . ALA A 1 94 ? 5.398 36.562 28.5 1 88.44 94 ALA A CA 1
ATOM 648 C C . ALA A 1 94 ? 6.336 36.906 27.359 1 88.44 94 ALA A C 1
ATOM 650 O O . ALA A 1 94 ? 7.375 36.281 27.172 1 88.44 94 ALA A O 1
ATOM 651 N N . ALA A 1 95 ? 6.004 37.906 26.672 1 88.56 95 ALA A N 1
ATOM 652 C CA . ALA A 1 95 ? 6.824 38.344 25.547 1 88.56 95 ALA A CA 1
ATOM 653 C C . ALA A 1 95 ? 8.094 39.031 26.016 1 88.56 95 ALA A C 1
ATOM 655 O O . ALA A 1 95 ? 9.102 39.031 25.297 1 88.56 95 ALA A O 1
ATOM 656 N N . GLY A 1 96 ? 8.047 39.625 27.219 1 87.25 96 GLY A N 1
ATOM 657 C CA . GLY A 1 96 ? 9.164 40.438 27.672 1 87.25 96 GLY A CA 1
ATOM 658 C C . GLY A 1 96 ? 9.492 41.594 26.734 1 87.25 96 GLY A C 1
ATOM 659 O O . GLY A 1 96 ? 8.617 42.375 26.375 1 87.25 96 GLY A O 1
ATOM 660 N N . ASP A 1 97 ? 10.742 41.562 26.297 1 88.12 97 ASP A N 1
ATOM 661 C CA . ASP A 1 97 ? 11.211 42.625 25.391 1 88.12 97 ASP A CA 1
ATOM 662 C C . ASP A 1 97 ? 11.148 42.156 23.938 1 88.12 97 ASP A C 1
ATOM 664 O O . ASP A 1 97 ? 11.477 42.938 23.031 1 88.12 97 ASP A O 1
ATOM 668 N N . ALA A 1 98 ? 10.648 41.031 23.828 1 88 98 ALA A N 1
ATOM 669 C CA . ALA A 1 98 ? 10.641 40.469 22.484 1 88 98 ALA A CA 1
ATOM 670 C C . ALA A 1 98 ? 9.359 40.844 21.75 1 88 98 ALA A C 1
ATOM 672 O O . ALA A 1 98 ? 8.289 40.938 22.344 1 88 98 ALA A O 1
ATOM 673 N N . GLU A 1 99 ? 9.508 41.094 20.484 1 93.25 99 GLU A N 1
ATOM 674 C CA . GLU A 1 99 ? 8.359 41.344 19.625 1 93.25 99 GLU A CA 1
ATOM 675 C C . GLU A 1 99 ? 7.953 40.094 18.859 1 93.25 99 GLU A C 1
ATOM 677 O O . GLU A 1 99 ? 8.805 39.406 18.312 1 93.25 99 GLU A O 1
ATOM 682 N N . VAL A 1 100 ? 6.707 39.875 18.922 1 96.25 100 VAL A N 1
ATOM 683 C CA . VAL A 1 100 ? 6.191 38.781 18.125 1 96.25 100 VAL A CA 1
ATOM 684 C C . VAL A 1 100 ? 5.988 39.219 16.688 1 96.25 100 VAL A C 1
ATOM 686 O O . VAL A 1 100 ? 5.203 40.156 16.422 1 96.25 100 VAL A O 1
ATOM 689 N N . PRO A 1 101 ? 6.668 38.625 15.766 1 96.19 101 PRO A N 1
ATOM 690 C CA . PRO A 1 101 ? 6.562 39.094 14.375 1 96.19 101 PRO A CA 1
ATOM 691 C C . PRO A 1 101 ? 5.203 38.781 13.75 1 96.19 101 PRO A C 1
ATOM 693 O O . PRO A 1 101 ? 4.613 37.719 14.047 1 96.19 101 PRO A O 1
ATOM 696 N N . ILE A 1 102 ? 4.781 39.656 12.867 1 97.31 102 ILE A N 1
ATOM 697 C CA . ILE A 1 102 ? 3.537 39.438 12.133 1 97.31 102 ILE A CA 1
ATOM 698 C C . ILE A 1 102 ? 3.611 38.156 11.336 1 97.31 102 ILE A C 1
ATOM 700 O O . ILE A 1 102 ? 2.637 37.406 11.273 1 97.31 102 ILE A O 1
ATOM 704 N N . SER A 1 103 ? 4.758 37.906 10.734 1 95.88 103 SER A N 1
ATOM 705 C CA . SER A 1 103 ? 4.938 36.688 9.922 1 95.88 103 SER A CA 1
ATOM 706 C C . SER A 1 103 ? 4.754 35.438 10.75 1 95.88 103 SER A C 1
ATOM 708 O O . SER A 1 103 ? 4.25 34.438 10.25 1 95.88 103 SER A O 1
ATOM 710 N N . PHE A 1 104 ? 5.16 35.469 12 1 95.69 104 PHE A N 1
ATOM 711 C CA . PHE A 1 104 ? 4.992 34.344 12.914 1 95.69 104 PHE A CA 1
ATOM 712 C C . PHE A 1 104 ? 3.516 34.031 13.125 1 95.69 104 PHE A C 1
ATOM 714 O O . PHE A 1 104 ? 3.096 32.875 13 1 95.69 104 PHE A O 1
ATOM 721 N N . ILE A 1 105 ? 2.74 35.031 13.398 1 96.5 105 ILE A N 1
ATOM 722 C CA . ILE A 1 10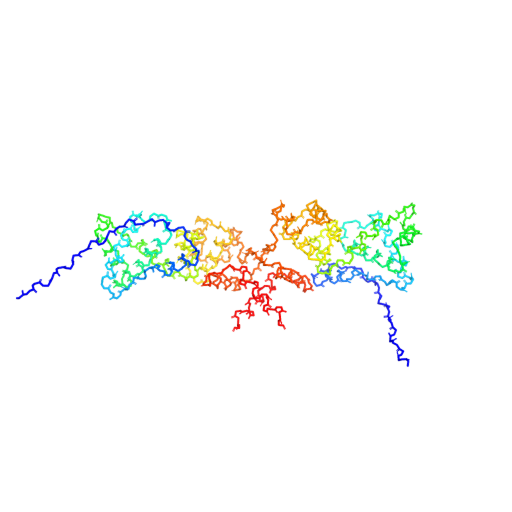5 ? 1.31 34.875 13.641 1 96.5 105 ILE A CA 1
ATOM 723 C C . ILE A 1 105 ? 0.622 34.375 12.383 1 96.5 105 ILE A C 1
ATOM 725 O O . ILE A 1 105 ? -0.198 33.438 12.445 1 96.5 105 ILE A O 1
ATOM 729 N N . ARG A 1 106 ? 0.944 34.969 11.227 1 96.06 106 ARG A N 1
ATOM 730 C CA . ARG A 1 106 ? 0.322 34.562 9.969 1 96.06 106 ARG A CA 1
ATOM 731 C C . ARG A 1 106 ? 0.59 33.094 9.664 1 96.06 106 ARG A C 1
ATO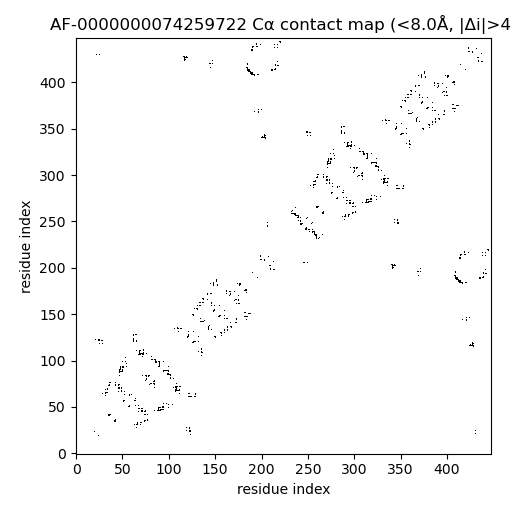M 733 O O . ARG A 1 106 ? -0.328 32.344 9.312 1 96.06 106 ARG A O 1
ATOM 740 N N . LYS A 1 107 ? 1.777 32.656 9.797 1 95 107 LYS A N 1
ATOM 741 C CA . LYS A 1 107 ? 2.209 31.297 9.508 1 95 107 LYS A CA 1
ATOM 742 C C . LYS A 1 107 ? 1.445 30.297 10.359 1 95 107 LYS A C 1
ATOM 744 O O . LYS A 1 107 ? 0.887 29.328 9.836 1 95 107 LYS A O 1
ATOM 749 N N . TRP A 1 108 ? 1.445 30.578 11.547 1 94.69 108 TRP A N 1
ATOM 750 C CA . TRP A 1 108 ? 0.894 29.594 12.461 1 94.69 108 TRP A CA 1
ATOM 751 C C . TRP A 1 108 ? -0.63 29.641 12.484 1 94.69 108 TRP A C 1
ATOM 753 O O . TRP A 1 108 ? -1.296 28.625 12.688 1 94.69 108 TRP A O 1
ATOM 763 N N . ALA A 1 109 ? -1.194 30.844 12.273 1 94.88 109 ALA A N 1
ATOM 764 C CA . ALA A 1 109 ? -2.641 30.906 12.07 1 94.88 109 ALA A CA 1
ATOM 765 C C . ALA A 1 109 ? -3.064 30.047 10.883 1 94.88 109 ALA A C 1
ATOM 767 O O . ALA A 1 109 ? -4.086 29.359 10.945 1 94.88 109 ALA A O 1
ATOM 768 N N . ARG A 1 110 ? -2.299 30.031 9.82 1 94.38 110 ARG A N 1
ATOM 769 C CA . ARG A 1 110 ? -2.576 29.203 8.656 1 94.38 110 ARG A CA 1
ATOM 770 C C . ARG A 1 110 ? -2.488 27.719 9 1 94.38 110 ARG A C 1
ATOM 772 O O . ARG A 1 110 ? -3.258 26.906 8.484 1 94.38 110 ARG A O 1
ATOM 779 N N . VAL A 1 111 ? -1.53 27.359 9.797 1 95.25 111 VAL A N 1
ATOM 780 C CA . VAL A 1 111 ? -1.381 25.984 10.227 1 95.25 111 VAL A CA 1
ATOM 781 C C . VAL A 1 111 ? -2.637 25.531 10.961 1 95.25 111 VAL A C 1
ATOM 783 O O . VAL A 1 111 ? -3.113 24.406 10.766 1 95.25 111 VAL A O 1
ATOM 786 N N . HIS A 1 112 ? -3.111 26.406 11.828 1 92.88 112 HIS A N 1
ATOM 787 C CA . HIS A 1 112 ? -4.352 26.094 12.523 1 92.88 112 HIS A CA 1
ATOM 788 C C . HIS A 1 112 ? -5.492 25.844 11.539 1 92.88 112 HIS A C 1
ATOM 790 O O . HIS A 1 112 ? -6.391 25.047 11.805 1 92.88 112 HIS A O 1
ATOM 796 N N . ASP A 1 113 ? -5.465 26.5 10.453 1 92.44 113 ASP A N 1
ATOM 797 C CA . ASP A 1 113 ? -6.555 26.438 9.484 1 92.44 113 ASP A CA 1
ATOM 798 C C . ASP A 1 113 ? -6.43 25.188 8.609 1 92.44 113 ASP A C 1
ATOM 800 O O . ASP A 1 113 ? -7.289 24.938 7.762 1 92.44 113 ASP A O 1
ATOM 804 N N . LEU A 1 114 ? -5.434 24.453 8.789 1 95.38 114 LEU A N 1
ATOM 805 C CA . LEU A 1 114 ? -5.328 23.203 8.062 1 95.38 114 LEU A CA 1
ATOM 806 C C . LEU A 1 114 ? -6.52 22.297 8.359 1 95.38 114 LEU A C 1
ATOM 808 O O . LEU A 1 114 ? -7.062 22.328 9.469 1 95.38 114 LEU A O 1
ATOM 812 N N . PRO A 1 115 ? -6.887 21.531 7.324 1 94.56 115 PRO A N 1
ATOM 813 C CA . PRO A 1 115 ? -7.934 20.547 7.602 1 94.56 115 PRO A CA 1
ATOM 814 C C . PRO A 1 115 ? -7.625 19.672 8.82 1 94.56 115 PRO A C 1
ATOM 816 O O . PRO A 1 115 ? -6.461 19.344 9.062 1 94.56 115 PRO A O 1
ATOM 819 N N . GLN A 1 116 ? -8.633 19.359 9.578 1 93.12 116 GLN A N 1
ATOM 820 C CA . GLN A 1 116 ? -8.492 18.562 10.797 1 93.12 116 GLN A CA 1
ATOM 821 C C . GLN A 1 116 ? -7.73 17.266 10.531 1 93.12 116 GLN A C 1
ATOM 823 O O . GLN A 1 116 ? -6.926 16.828 11.352 1 93.12 116 GLN A O 1
ATOM 828 N N . ALA A 1 117 ? -8.008 16.656 9.406 1 94.31 117 ALA A N 1
ATOM 829 C CA . ALA A 1 117 ? -7.363 15.391 9.047 1 94.31 117 ALA A CA 1
ATOM 830 C C . ALA A 1 117 ? -5.844 15.539 9.031 1 94.31 117 ALA A C 1
ATOM 832 O O . ALA A 1 117 ? -5.117 14.602 9.367 1 94.31 117 ALA A O 1
ATOM 833 N N . ILE A 1 118 ? -5.371 16.688 8.641 1 95.94 118 ILE A N 1
ATOM 834 C CA . ILE A 1 118 ? -3.934 16.938 8.586 1 95.94 118 ILE A CA 1
ATOM 835 C C . ILE A 1 118 ? -3.422 17.297 9.984 1 95.94 118 ILE A C 1
ATOM 837 O O . ILE A 1 118 ? -2.396 16.766 10.43 1 95.94 118 ILE A O 1
ATOM 841 N N . ARG A 1 119 ? -4.129 18.125 10.703 1 93.75 119 ARG A N 1
ATOM 842 C CA . ARG A 1 119 ? -3.723 18.547 12.047 1 93.75 119 ARG A CA 1
ATOM 843 C C . ARG A 1 119 ? -3.58 17.344 12.977 1 93.75 119 ARG A C 1
ATOM 845 O O . ARG A 1 119 ? -2.715 17.328 13.852 1 93.75 119 ARG A O 1
ATOM 852 N N . ARG A 1 120 ? -4.352 16.391 12.773 1 92.56 120 ARG A N 1
ATOM 853 C CA . ARG A 1 120 ? -4.281 15.188 13.594 1 92.56 120 ARG A CA 1
ATOM 854 C C . ARG A 1 120 ? -2.947 14.477 13.406 1 92.56 120 ARG A C 1
ATOM 856 O O . ARG A 1 120 ? -2.387 13.93 14.359 1 92.56 120 ARG A O 1
ATOM 863 N N . HIS A 1 121 ? -2.465 14.445 12.234 1 94.56 121 HIS A N 1
ATOM 864 C CA . HIS A 1 121 ? -1.164 13.828 11.992 1 94.56 121 HIS A CA 1
ATOM 865 C C . HIS A 1 121 ? -0.044 14.641 12.633 1 94.56 121 HIS A C 1
ATOM 867 O O . HIS A 1 121 ? 0.956 14.07 13.086 1 94.56 121 HIS A O 1
ATOM 873 N N . VAL A 1 122 ? -0.247 15.914 12.672 1 93 122 VAL A N 1
ATOM 874 C CA . VAL A 1 122 ? 0.715 16.75 13.375 1 93 122 VAL A CA 1
ATOM 875 C C . VAL A 1 122 ? 0.678 16.438 14.867 1 93 122 VAL A C 1
ATOM 877 O O . VAL A 1 122 ? 1.722 16.234 15.492 1 93 122 VAL A O 1
ATOM 880 N N . ALA A 1 123 ? -0.472 16.375 15.391 1 90.25 123 ALA A N 1
ATOM 881 C CA . ALA A 1 123 ? -0.656 16.094 16.812 1 90.25 123 ALA A CA 1
ATOM 882 C C . ALA A 1 123 ? -0.031 14.75 17.188 1 90.25 123 ALA A C 1
ATOM 884 O O . ALA A 1 123 ? 0.535 14.609 18.281 1 90.25 123 ALA A O 1
ATOM 885 N N . ARG A 1 124 ? -0.034 13.836 16.266 1 89.56 124 ARG A N 1
ATOM 886 C CA . ARG A 1 124 ? 0.461 12.492 16.531 1 89.56 124 ARG A CA 1
ATOM 887 C C . ARG A 1 124 ? 1.969 12.406 16.312 1 89.56 124 ARG A C 1
ATOM 889 O O . ARG A 1 124 ? 2.586 11.383 16.594 1 89.56 124 ARG A O 1
ATOM 896 N N . GLY A 1 125 ? 2.514 13.422 15.789 1 91.38 125 GLY A N 1
ATOM 897 C CA . GLY A 1 125 ? 3.951 13.453 15.562 1 91.38 125 GLY A CA 1
ATOM 898 C C . GLY A 1 125 ? 4.363 12.852 14.234 1 91.38 125 GLY A C 1
ATOM 899 O O . GLY A 1 125 ? 5.551 12.672 13.969 1 91.38 125 GLY A O 1
ATOM 900 N N . GLU A 1 126 ? 3.404 12.539 13.414 1 94.19 126 GLU A N 1
ATOM 901 C CA . GLU A 1 126 ? 3.682 11.922 12.125 1 94.19 126 GLU A CA 1
ATOM 902 C C . GLU A 1 126 ? 4.066 12.977 11.086 1 94.19 126 GLU A C 1
ATOM 904 O O . GLU A 1 126 ? 4.699 12.656 10.078 1 94.19 126 GLU A O 1
ATOM 909 N N . LEU A 1 127 ? 3.578 14.141 11.281 1 94.75 127 LEU A N 1
ATOM 910 C CA . LEU A 1 127 ? 3.92 15.312 10.477 1 94.75 127 LEU A CA 1
ATOM 911 C C . LEU A 1 127 ? 4.453 16.438 11.359 1 94.75 127 LEU A C 1
ATOM 913 O O . LEU A 1 127 ? 3.75 16.922 12.25 1 94.75 127 LEU A O 1
ATOM 917 N N . ALA A 1 128 ? 5.688 16.719 11.086 1 93.75 128 ALA A N 1
ATOM 918 C CA . ALA A 1 128 ? 6.289 17.766 11.906 1 93.75 128 ALA A CA 1
ATOM 919 C C . ALA A 1 128 ? 5.559 19.094 11.719 1 93.75 128 ALA A C 1
ATOM 921 O O . ALA A 1 128 ? 5.195 19.469 10.602 1 93.75 128 ALA A O 1
ATOM 922 N N . PRO A 1 129 ? 5.387 19.812 12.852 1 91.31 129 PRO A N 1
ATOM 923 C CA . PRO A 1 129 ? 4.773 21.141 12.727 1 91.31 129 PRO A CA 1
ATOM 924 C C . PRO A 1 129 ? 5.531 22.062 11.773 1 91.31 129 PRO A C 1
ATOM 926 O O . PRO A 1 129 ? 4.914 22.844 11.039 1 91.31 129 PRO A O 1
ATOM 929 N N . THR A 1 130 ? 6.797 21.938 11.75 1 90.94 130 THR A N 1
ATOM 930 C CA . THR A 1 130 ? 7.617 22.781 10.883 1 90.94 130 THR A CA 1
ATOM 931 C C . THR A 1 130 ? 7.414 22.391 9.414 1 90.94 130 THR A C 1
ATOM 933 O O . THR A 1 130 ? 7.648 23.219 8.523 1 90.94 130 THR A O 1
ATOM 936 N N . ALA A 1 131 ? 7.059 21.188 9.18 1 95.56 131 ALA A N 1
ATOM 937 C CA . ALA A 1 131 ? 6.66 20.781 7.832 1 95.56 131 ALA A CA 1
ATOM 938 C C . ALA A 1 131 ? 5.25 21.266 7.508 1 95.56 131 ALA A C 1
ATOM 940 O O . ALA A 1 131 ? 4.992 21.75 6.402 1 95.56 131 ALA A O 1
ATOM 941 N N . ALA A 1 132 ? 4.449 21.188 8.508 1 96.5 132 ALA A N 1
ATOM 942 C CA . ALA A 1 132 ? 3.047 21.562 8.352 1 96.5 132 ALA A CA 1
ATOM 943 C C . ALA A 1 132 ? 2.91 23.031 7.945 1 96.5 132 ALA A C 1
ATOM 945 O O . ALA A 1 132 ? 2.006 23.375 7.184 1 96.5 132 ALA A O 1
ATOM 946 N N . LYS A 1 133 ? 3.752 23.875 8.445 1 95.62 133 LYS A N 1
ATOM 947 C CA . LYS A 1 133 ? 3.631 25.297 8.102 1 95.62 133 LYS A CA 1
ATOM 948 C C . LYS A 1 133 ? 3.865 25.531 6.613 1 95.62 133 LYS A C 1
ATOM 950 O O . LYS A 1 133 ? 3.293 26.453 6.027 1 95.62 133 LYS A O 1
ATOM 955 N N . HIS A 1 134 ? 4.734 24.688 5.988 1 97.12 134 HIS A N 1
ATOM 956 C CA . HIS A 1 134 ? 4.941 24.812 4.551 1 97.12 134 HIS A CA 1
ATOM 957 C C . HIS A 1 134 ? 3.725 24.297 3.779 1 97.12 134 HIS A C 1
ATOM 959 O O . HIS A 1 134 ? 3.33 24.906 2.775 1 97.12 134 HIS A O 1
ATOM 965 N N . ILE A 1 135 ? 3.184 23.266 4.223 1 98.25 135 ILE A N 1
ATOM 966 C CA . ILE A 1 135 ? 1.986 22.719 3.6 1 98.25 135 ILE A CA 1
ATOM 967 C C . ILE A 1 135 ? 0.85 23.734 3.676 1 98.25 135 ILE A C 1
ATOM 969 O O . ILE A 1 135 ? 0.097 23.906 2.713 1 98.25 135 ILE A O 1
ATOM 973 N N . ALA A 1 136 ? 0.804 24.438 4.77 1 97.56 136 ALA A N 1
ATOM 974 C CA . ALA A 1 136 ? -0.266 25.391 5.035 1 97.56 136 ALA A CA 1
ATOM 975 C C . ALA A 1 136 ? -0.209 26.562 4.055 1 97.56 136 ALA A C 1
ATOM 977 O O . ALA A 1 136 ? -1.185 27.297 3.9 1 97.56 136 ALA A O 1
ATOM 978 N N . ARG A 1 137 ? 0.894 26.734 3.369 1 96.56 137 ARG A N 1
ATOM 979 C CA . ARG A 1 137 ? 1.03 27.812 2.387 1 96.56 137 ARG A CA 1
ATOM 980 C C . ARG A 1 137 ? 0.327 27.438 1.082 1 96.56 137 ARG A C 1
ATOM 982 O O . ARG A 1 137 ? 0.081 28.312 0.242 1 96.56 137 ARG A O 1
ATOM 989 N N . THR A 1 138 ? 0.104 26.188 0.926 1 97.38 138 THR A N 1
ATOM 990 C CA . THR A 1 138 ? -0.604 25.734 -0.265 1 97.38 138 THR A CA 1
ATOM 991 C C . THR A 1 138 ? -2.102 25.625 0.006 1 97.38 138 THR A C 1
ATOM 993 O O . THR A 1 138 ? -2.545 25.781 1.146 1 97.38 138 THR A O 1
ATOM 996 N N . SER A 1 139 ? -2.902 25.453 -1.167 1 94.94 139 SER A N 1
ATOM 997 C CA . SER A 1 139 ? -4.352 25.422 -0.991 1 94.94 139 SER A CA 1
ATOM 998 C C . SER A 1 139 ? -4.988 24.328 -1.84 1 94.94 139 SER A C 1
ATOM 1000 O O . SER A 1 139 ? -4.328 23.75 -2.703 1 94.94 139 SER A O 1
ATOM 1002 N N . GLY A 1 140 ? -6.223 24.016 -1.444 1 94 140 GLY A N 1
ATOM 1003 C CA . GLY A 1 140 ? -7.023 23.094 -2.248 1 94 140 GLY A CA 1
ATOM 1004 C C . GLY A 1 140 ? -6.434 21.703 -2.33 1 94 140 GLY A C 1
ATOM 1005 O O . GLY A 1 140 ? -5.965 21.156 -1.327 1 94 140 GLY A O 1
ATOM 1006 N N . GLU A 1 141 ? -6.473 21.156 -3.484 1 95.38 141 GLU A N 1
ATOM 1007 C CA . GLU A 1 141 ? -6.02 19.781 -3.715 1 95.38 141 GLU A CA 1
ATOM 1008 C C . GLU A 1 141 ? -4.512 19.656 -3.504 1 95.38 141 GLU A C 1
ATOM 1010 O O . GLU A 1 141 ? -4.031 18.625 -3.033 1 95.38 141 GLU A O 1
ATOM 1015 N N . ALA A 1 142 ? -3.844 20.719 -3.848 1 97.75 142 ALA A N 1
ATOM 1016 C CA . ALA A 1 142 ? -2.391 20.703 -3.697 1 97.75 142 ALA A CA 1
ATOM 1017 C C . ALA A 1 142 ? -1.991 20.516 -2.236 1 97.75 142 ALA A C 1
ATOM 1019 O O . ALA A 1 142 ? -1.035 19.797 -1.932 1 97.75 142 ALA A O 1
ATOM 1020 N N . ARG A 1 143 ? -2.721 21.141 -1.367 1 98.06 143 ARG A N 1
ATOM 1021 C CA . ARG A 1 143 ? -2.465 21.031 0.066 1 98.06 143 ARG A CA 1
ATOM 1022 C C . ARG A 1 143 ? -2.621 19.594 0.545 1 98.06 143 ARG A C 1
ATOM 1024 O O . ARG A 1 143 ? -1.744 19.062 1.232 1 98.06 143 ARG A O 1
ATOM 1031 N N . LEU A 1 144 ? -3.725 19 0.152 1 98.19 144 LEU A N 1
ATOM 1032 C CA . LEU A 1 144 ? -3.973 17.625 0.546 1 98.19 144 LEU A CA 1
ATOM 1033 C C . LEU A 1 144 ? -2.932 16.688 -0.061 1 98.19 144 LEU A C 1
ATOM 1035 O O . LEU A 1 144 ? -2.393 15.82 0.63 1 98.19 144 LEU A O 1
ATOM 1039 N N . ALA A 1 145 ? -2.688 16.906 -1.311 1 98.5 145 ALA A N 1
ATOM 1040 C CA . ALA A 1 145 ? -1.712 16.062 -2.01 1 98.5 145 ALA A CA 1
ATOM 1041 C C . ALA A 1 145 ? -0.35 16.125 -1.324 1 98.5 145 ALA A C 1
ATOM 1043 O O . ALA A 1 145 ? 0.281 15.094 -1.097 1 98.5 145 ALA A O 1
ATOM 1044 N N . LEU A 1 146 ? 0.073 17.297 -0.975 1 98.38 146 LEU A N 1
ATOM 1045 C CA . LEU A 1 146 ? 1.374 17.469 -0.338 1 98.38 146 LEU A CA 1
ATOM 1046 C C . LEU A 1 146 ? 1.388 16.828 1.05 1 98.38 146 LEU A C 1
ATOM 1048 O O . LEU A 1 146 ? 2.371 16.203 1.438 1 98.38 146 LEU A O 1
ATOM 1052 N N . ALA A 1 147 ? 0.306 17.031 1.754 1 98.31 147 ALA A N 1
ATOM 1053 C CA . ALA A 1 147 ? 0.223 16.469 3.1 1 98.31 147 ALA A CA 1
ATOM 1054 C C . ALA A 1 147 ? 0.313 14.953 3.064 1 98.31 147 ALA A C 1
ATOM 1056 O O . ALA A 1 147 ? 1.091 14.352 3.811 1 98.31 147 ALA A O 1
ATOM 1057 N N . TRP A 1 148 ? -0.457 14.359 2.201 1 98.38 148 TRP A N 1
ATOM 1058 C CA . TRP A 1 148 ? -0.489 12.906 2.143 1 98.38 148 TRP A CA 1
ATOM 1059 C C . TRP A 1 148 ? 0.818 12.352 1.581 1 98.38 148 TRP A C 1
ATOM 1061 O O . TRP A 1 148 ? 1.332 11.344 2.064 1 98.38 148 TRP A O 1
ATOM 1071 N N . ALA A 1 149 ? 1.379 12.992 0.569 1 98.25 149 ALA A N 1
ATOM 1072 C CA . ALA A 1 149 ? 2.678 12.57 0.045 1 98.25 149 ALA A CA 1
ATOM 1073 C C . ALA A 1 149 ? 3.752 12.641 1.126 1 98.25 149 ALA A C 1
ATOM 1075 O O . ALA A 1 149 ? 4.629 11.773 1.192 1 98.25 149 ALA A O 1
ATOM 1076 N N . ALA A 1 150 ? 3.693 13.672 1.952 1 97.94 150 ALA A N 1
ATOM 1077 C CA . ALA A 1 150 ? 4.66 13.828 3.035 1 97.94 150 ALA A CA 1
ATOM 1078 C C . ALA A 1 150 ? 4.637 12.617 3.967 1 97.94 150 ALA A C 1
ATOM 1080 O O . ALA A 1 150 ? 5.684 12.141 4.41 1 97.94 150 ALA A O 1
ATOM 1081 N N . LEU A 1 151 ? 3.471 12.18 4.25 1 97.25 151 LEU A N 1
ATOM 1082 C CA . LEU A 1 151 ? 3.285 11.062 5.168 1 97.25 151 LEU A CA 1
ATOM 1083 C C . LEU A 1 151 ? 3.719 9.75 4.52 1 97.25 151 LEU A C 1
ATOM 1085 O O . LEU A 1 151 ? 4.477 8.977 5.109 1 97.25 151 LEU A O 1
ATOM 1089 N N . ASP A 1 152 ? 3.332 9.508 3.291 1 97.75 152 ASP A N 1
ATOM 1090 C CA . ASP A 1 152 ? 3.49 8.188 2.691 1 97.75 152 ASP A CA 1
ATOM 1091 C C . ASP A 1 152 ? 4.875 8.031 2.066 1 97.75 152 ASP A C 1
ATOM 1093 O O . ASP A 1 152 ? 5.391 6.914 1.962 1 97.75 152 ASP A O 1
ATOM 1097 N N . ALA A 1 153 ? 5.473 9.094 1.671 1 97.38 153 ALA A N 1
ATOM 1098 C CA . ALA A 1 153 ? 6.809 9.023 1.087 1 97.38 153 ALA A CA 1
ATOM 1099 C C . ALA A 1 153 ? 7.871 9.445 2.098 1 97.38 153 ALA A C 1
ATOM 1101 O O . ALA A 1 153 ? 9.055 9.555 1.756 1 97.38 153 ALA A O 1
ATOM 1102 N N . ASP A 1 154 ? 7.461 9.719 3.297 1 94.81 154 ASP A N 1
ATOM 1103 C CA . ASP A 1 154 ? 8.367 10.102 4.375 1 94.81 154 ASP A CA 1
ATOM 1104 C C . ASP A 1 154 ? 9.273 11.25 3.947 1 94.81 154 ASP A C 1
ATOM 1106 O O . ASP A 1 154 ? 10.5 11.156 4.051 1 94.81 154 ASP A O 1
ATOM 1110 N N . LEU A 1 155 ? 8.656 12.25 3.488 1 97.62 155 LEU A N 1
ATOM 1111 C CA . LEU A 1 155 ? 9.422 13.391 2.99 1 97.62 155 LEU A CA 1
ATOM 1112 C C . LEU A 1 155 ? 10.031 14.18 4.141 1 97.62 155 LEU A C 1
ATOM 1114 O O . LEU A 1 155 ? 9.422 14.312 5.207 1 97.62 155 LEU A O 1
ATOM 1118 N N . THR A 1 156 ? 11.188 14.656 3.861 1 96.56 156 THR A N 1
ATOM 1119 C CA . THR A 1 156 ? 11.828 15.547 4.828 1 96.56 156 THR A CA 1
ATOM 1120 C C . THR A 1 156 ? 11.195 16.938 4.785 1 96.56 156 THR A C 1
ATOM 1122 O O . THR A 1 156 ? 10.484 17.266 3.836 1 96.56 156 THR A O 1
ATOM 1125 N N . VAL A 1 157 ? 11.484 17.719 5.859 1 96 157 VAL A N 1
ATOM 1126 C CA . VAL A 1 157 ? 10.977 19.094 5.91 1 96 157 VAL A CA 1
ATOM 1127 C C . VAL A 1 157 ? 11.523 19.891 4.723 1 96 157 VAL A C 1
ATOM 1129 O O . VAL A 1 157 ? 10.805 20.688 4.129 1 96 157 VAL A O 1
ATOM 1132 N N . ARG A 1 158 ? 12.758 19.609 4.363 1 97.06 158 ARG A N 1
ATOM 1133 C CA . ARG A 1 158 ? 13.383 20.312 3.248 1 97.06 158 ARG A CA 1
ATOM 1134 C C . ARG A 1 158 ? 12.672 19.984 1.937 1 97.06 158 ARG A C 1
ATOM 1136 O O . ARG A 1 158 ? 12.406 20.891 1.134 1 97.06 158 ARG A O 1
ATOM 1143 N N . GLU A 1 159 ? 12.375 18.781 1.737 1 97.94 159 GLU A N 1
ATOM 1144 C CA . GLU A 1 159 ? 11.664 18.359 0.532 1 97.94 159 GLU A CA 1
ATOM 1145 C C . GLU A 1 159 ? 10.266 18.969 0.483 1 97.94 159 GLU A C 1
ATOM 1147 O O . GLU A 1 159 ? 9.828 19.453 -0.562 1 97.94 159 GLU A O 1
ATOM 1152 N N . ILE A 1 160 ? 9.609 18.969 1.636 1 98.31 160 ILE A N 1
ATOM 1153 C CA . ILE A 1 160 ? 8.266 19.516 1.718 1 98.31 160 ILE A CA 1
ATOM 1154 C C . ILE A 1 160 ? 8.305 21.016 1.413 1 98.31 160 ILE A C 1
ATOM 1156 O O . ILE A 1 160 ? 7.469 21.531 0.661 1 98.31 160 ILE A O 1
ATOM 1160 N N . ARG A 1 161 ? 9.266 21.656 1.925 1 97.88 161 ARG A N 1
ATOM 1161 C CA . ARG A 1 161 ? 9.438 23.078 1.666 1 97.88 161 ARG A CA 1
ATOM 1162 C C . ARG A 1 161 ? 9.641 23.344 0.178 1 97.88 161 ARG A C 1
ATOM 1164 O O . ARG A 1 161 ? 9.008 24.234 -0.392 1 97.88 161 ARG A O 1
ATOM 1171 N N . SER A 1 162 ? 10.492 22.609 -0.37 1 98.19 162 SER A N 1
ATOM 1172 C CA . SER A 1 162 ? 10.789 22.766 -1.79 1 98.19 162 SER A CA 1
ATOM 1173 C C . SER A 1 162 ? 9.547 22.531 -2.645 1 98.19 162 SER A C 1
ATOM 1175 O O . SER A 1 162 ? 9.258 23.312 -3.555 1 98.19 162 SER A O 1
ATOM 1177 N N . LEU A 1 163 ? 8.852 21.547 -2.334 1 98.5 163 LEU A N 1
ATOM 1178 C CA . LEU A 1 163 ? 7.637 21.203 -3.07 1 98.5 163 LEU A CA 1
ATOM 1179 C C . LEU A 1 163 ? 6.59 22.312 -2.904 1 98.5 163 LEU A C 1
ATOM 1181 O O . LEU A 1 163 ? 5.965 22.734 -3.881 1 98.5 163 LEU A O 1
ATOM 1185 N N . ALA A 1 164 ? 6.426 22.781 -1.695 1 98.38 164 ALA A N 1
ATOM 1186 C CA . ALA A 1 164 ? 5.465 23.844 -1.434 1 98.38 164 ALA A CA 1
ATOM 1187 C C . ALA A 1 164 ? 5.836 25.109 -2.201 1 98.38 164 ALA A C 1
ATOM 1189 O O . ALA A 1 164 ? 4.961 25.797 -2.738 1 98.38 164 ALA A O 1
ATOM 1190 N N . SER A 1 165 ? 7.082 25.375 -2.256 1 98.06 165 SER A N 1
ATOM 1191 C CA . SER A 1 165 ? 7.555 26.531 -2.998 1 98.06 165 SER A CA 1
ATOM 1192 C C . SER A 1 165 ? 7.23 26.422 -4.484 1 98.06 165 SER A C 1
ATOM 1194 O O . SER A 1 165 ? 6.75 27.375 -5.098 1 98.06 165 SER A O 1
ATOM 1196 N N . ALA A 1 166 ? 7.523 25.312 -5.02 1 98.31 166 ALA A N 1
ATOM 1197 C CA . ALA A 1 166 ? 7.23 25.078 -6.434 1 98.31 166 ALA A CA 1
ATOM 1198 C C . ALA A 1 166 ? 5.742 25.25 -6.723 1 98.31 166 ALA A C 1
ATOM 1200 O O . ALA A 1 166 ? 5.367 25.891 -7.699 1 98.31 166 ALA A O 1
ATOM 1201 N N . VAL A 1 167 ? 4.945 24.719 -5.848 1 98.38 167 VAL A N 1
ATOM 1202 C CA . VAL A 1 167 ? 3.5 24.812 -6.016 1 98.38 167 VAL A CA 1
ATOM 1203 C C . VAL A 1 167 ? 3.055 26.266 -5.938 1 98.38 167 VAL A C 1
ATOM 1205 O O . VAL A 1 167 ? 2.24 26.719 -6.75 1 98.38 167 VAL A O 1
ATOM 1208 N N . ASN A 1 168 ? 3.641 26.953 -5.023 1 97.44 168 ASN A N 1
ATOM 1209 C CA . ASN A 1 168 ? 3.285 28.359 -4.848 1 97.44 168 ASN A CA 1
ATOM 1210 C C . ASN A 1 168 ? 3.766 29.203 -6.023 1 97.44 168 ASN A C 1
ATOM 1212 O O . ASN A 1 168 ? 3.221 30.281 -6.281 1 97.44 168 ASN A O 1
ATOM 1216 N N . GLU A 1 169 ? 4.68 28.688 -6.684 1 97.56 169 GLU A N 1
ATOM 1217 C CA . GLU A 1 169 ? 5.188 29.391 -7.855 1 97.56 169 GLU A CA 1
ATOM 1218 C C . GLU A 1 169 ? 4.406 29 -9.109 1 97.56 169 GLU A C 1
ATOM 1220 O O . GLU A 1 169 ? 4.699 29.5 -10.203 1 97.56 169 GLU A O 1
ATOM 1225 N N . GLY A 1 170 ? 3.537 28.125 -8.953 1 97.38 170 GLY A N 1
ATOM 1226 C CA . GLY A 1 170 ? 2.619 27.875 -10.055 1 97.38 170 GLY A CA 1
ATOM 1227 C C . GLY A 1 170 ? 2.744 26.484 -10.641 1 97.38 170 GLY A C 1
ATOM 1228 O O . GLY A 1 170 ? 1.986 26.109 -11.531 1 97.38 170 GLY A O 1
ATOM 1229 N N . THR A 1 171 ? 3.646 25.734 -10.195 1 97.94 171 THR A N 1
ATOM 1230 C CA . THR A 1 171 ? 3.789 24.359 -10.68 1 97.94 171 THR A CA 1
ATOM 1231 C C . THR A 1 171 ? 2.67 23.469 -10.141 1 97.94 171 THR A C 1
ATOM 1233 O O . THR A 1 171 ? 2.426 23.438 -8.93 1 97.94 171 THR A O 1
ATOM 1236 N N . PRO A 1 172 ? 1.907 22.844 -11.07 1 97.81 172 PRO A N 1
ATOM 1237 C CA . PRO A 1 172 ? 0.919 21.891 -10.555 1 97.81 172 PRO A CA 1
ATOM 1238 C C . PRO A 1 172 ? 1.531 20.844 -9.617 1 97.81 172 PRO A C 1
ATOM 1240 O O . PRO A 1 172 ? 2.643 20.375 -9.867 1 97.81 172 PRO A O 1
ATOM 1243 N N . VAL A 1 173 ? 0.857 20.516 -8.562 1 97.81 173 VAL A N 1
ATOM 1244 C CA . VAL A 1 173 ? 1.409 19.672 -7.496 1 97.81 173 VAL A CA 1
ATOM 1245 C C . VAL A 1 173 ? 1.812 18.312 -8.062 1 97.81 173 VAL A C 1
ATOM 1247 O O . VAL A 1 173 ? 2.84 17.75 -7.668 1 97.81 173 VAL A O 1
ATOM 1250 N N . GLY A 1 174 ? 0.946 17.688 -8.961 1 97.31 174 GLY A N 1
ATOM 1251 C CA . GLY A 1 174 ? 1.305 16.422 -9.57 1 97.31 174 GLY A CA 1
ATOM 1252 C C . GLY A 1 174 ? 2.635 16.453 -10.297 1 97.31 174 GLY A C 1
ATOM 1253 O O . GLY A 1 174 ? 3.412 15.5 -10.234 1 97.31 174 GLY A O 1
ATOM 1254 N N . VAL A 1 175 ? 2.904 17.531 -10.969 1 97.56 175 VAL A N 1
ATOM 1255 C CA . VAL A 1 175 ? 4.145 17.719 -11.711 1 97.56 175 VAL A CA 1
ATOM 1256 C C . VAL A 1 175 ? 5.305 17.906 -10.742 1 97.56 175 VAL A C 1
ATOM 1258 O O . VAL A 1 175 ? 6.363 17.297 -10.898 1 97.56 175 VAL A O 1
ATOM 1261 N N . ALA A 1 176 ? 5.102 18.719 -9.734 1 98.25 176 ALA A N 1
ATOM 1262 C CA . ALA A 1 176 ? 6.137 18.969 -8.742 1 98.25 176 ALA A CA 1
ATOM 1263 C C . ALA A 1 176 ? 6.586 17.672 -8.078 1 98.25 176 ALA A C 1
ATOM 1265 O O . ALA A 1 176 ? 7.785 17.422 -7.914 1 98.25 176 ALA A O 1
ATOM 1266 N N . LEU A 1 177 ? 5.637 16.891 -7.695 1 98.38 177 LEU A N 1
ATOM 1267 C CA . LEU A 1 177 ? 5.938 15.617 -7.043 1 98.38 177 LEU A CA 1
ATOM 1268 C C . LEU A 1 177 ? 6.664 14.68 -7.992 1 98.38 177 LEU A C 1
ATOM 1270 O O . LEU A 1 177 ? 7.648 14.039 -7.609 1 98.38 177 LEU A O 1
ATOM 1274 N N . ARG A 1 178 ? 6.184 14.562 -9.203 1 97.06 178 ARG A N 1
ATOM 1275 C CA . ARG A 1 178 ? 6.809 13.703 -10.211 1 97.06 178 ARG A CA 1
ATOM 1276 C C . ARG A 1 178 ? 8.266 14.109 -10.438 1 97.06 178 ARG A C 1
ATOM 1278 O O . ARG A 1 178 ? 9.141 13.25 -10.555 1 97.06 178 ARG A O 1
ATOM 1285 N N . ASP A 1 179 ? 8.508 15.406 -10.516 1 96.38 179 ASP A N 1
ATOM 1286 C CA . ASP A 1 179 ? 9.859 15.93 -10.734 1 96.38 179 ASP A CA 1
ATOM 1287 C C . ASP A 1 179 ? 10.797 15.5 -9.609 1 96.38 179 ASP A C 1
ATOM 1289 O O . ASP A 1 179 ? 12 15.352 -9.828 1 96.38 179 ASP A O 1
ATOM 1293 N N . GLU A 1 180 ? 10.227 15.328 -8.445 1 96.06 180 GLU A N 1
ATOM 1294 C CA . GLU A 1 180 ? 11.008 14.883 -7.301 1 96.06 180 GLU A CA 1
ATOM 1295 C C . GLU A 1 180 ? 10.898 13.375 -7.109 1 96.06 180 GLU A C 1
ATOM 1297 O O . GLU A 1 180 ? 11.312 12.836 -6.078 1 96.06 180 GLU A O 1
ATOM 1302 N N . ALA A 1 181 ? 10.266 12.672 -8.062 1 96.12 181 ALA A N 1
ATOM 1303 C CA . ALA A 1 181 ? 10.109 11.227 -8.078 1 96.12 181 ALA A CA 1
ATOM 1304 C C . ALA A 1 181 ? 9.289 10.75 -6.883 1 96.12 181 ALA A C 1
ATOM 1306 O O . ALA A 1 181 ? 9.578 9.688 -6.312 1 96.12 181 ALA A O 1
ATOM 1307 N N . VAL A 1 182 ? 8.367 11.57 -6.445 1 96.75 182 VAL A N 1
ATOM 1308 C CA . VAL A 1 182 ? 7.438 11.203 -5.387 1 96.75 182 VAL A CA 1
ATOM 1309 C C . VAL A 1 182 ? 6.109 10.758 -5.996 1 96.75 182 VAL A C 1
ATOM 1311 O O . VAL A 1 182 ? 5.379 11.57 -6.566 1 96.75 182 VAL A O 1
ATOM 1314 N N . PRO A 1 183 ? 5.844 9.469 -5.84 1 95.5 183 PRO A N 1
ATOM 1315 C CA . PRO A 1 183 ? 4.586 9.008 -6.422 1 95.5 183 PRO A CA 1
ATOM 1316 C C . PRO A 1 183 ? 3.363 9.445 -5.621 1 95.5 183 PRO A C 1
ATOM 1318 O O . PRO A 1 183 ? 3.26 9.141 -4.43 1 95.5 183 PRO A O 1
ATOM 1321 N N . LEU A 1 184 ? 2.475 10.203 -6.285 1 96.19 184 LEU A N 1
ATOM 1322 C CA . LEU A 1 184 ? 1.221 10.586 -5.645 1 96.19 184 LEU A CA 1
ATOM 1323 C C . LEU A 1 184 ? 0.2 9.453 -5.719 1 96.19 184 LEU A C 1
ATOM 1325 O O . LEU A 1 184 ? -0.044 8.906 -6.793 1 96.19 184 LEU A O 1
ATOM 1329 N N . GLY A 1 185 ? -0.317 9.102 -4.562 1 97.5 185 GLY A N 1
ATOM 1330 C CA . GLY A 1 185 ? -1.337 8.062 -4.531 1 97.5 185 GLY A CA 1
ATOM 1331 C C . GLY A 1 185 ? -0.796 6.711 -4.113 1 97.5 185 GLY A C 1
ATOM 1332 O O . GLY A 1 185 ? -1.561 5.762 -3.932 1 97.5 185 GLY A O 1
ATOM 1333 N N . ARG A 1 186 ? 0.518 6.605 -4.047 1 97.88 186 ARG A N 1
ATOM 1334 C CA . ARG A 1 186 ? 1.124 5.359 -3.586 1 97.88 186 ARG A CA 1
ATOM 1335 C C . ARG A 1 186 ? 1 5.219 -2.072 1 97.88 186 ARG A C 1
ATOM 1337 O O . ARG A 1 186 ? 1.311 6.152 -1.329 1 97.88 186 ARG A O 1
ATOM 1344 N N . ILE A 1 187 ? 0.503 4.105 -1.64 1 98.31 187 ILE A N 1
ATOM 1345 C CA . ILE A 1 187 ? 0.296 3.898 -0.211 1 98.31 187 ILE A CA 1
ATOM 1346 C C . ILE A 1 187 ? 0.58 2.441 0.146 1 98.31 187 ILE A C 1
ATOM 1348 O O . ILE A 1 187 ? 0.22 1.531 -0.604 1 98.31 187 ILE A O 1
ATOM 1352 N N . GLU A 1 188 ? 1.297 2.211 1.164 1 98 188 GLU A N 1
ATOM 1353 C CA . GLU A 1 188 ? 1.52 0.877 1.715 1 98 188 GLU A CA 1
ATOM 1354 C C . GLU A 1 188 ? 0.534 0.573 2.84 1 98 188 GLU A C 1
ATOM 1356 O O . GLU A 1 188 ? 0.394 1.359 3.779 1 98 188 GLU A O 1
ATOM 1361 N N . LEU A 1 189 ? -0.105 -0.529 2.775 1 98.44 189 LEU A N 1
ATOM 1362 C CA . LEU A 1 189 ? -1.135 -0.894 3.74 1 98.44 189 LEU A CA 1
ATOM 1363 C C . LEU A 1 189 ? -0.841 -2.256 4.359 1 98.44 189 LEU A C 1
ATOM 1365 O O . LEU A 1 189 ? -0.216 -3.109 3.727 1 98.44 189 LEU A O 1
ATOM 1369 N N . ASP A 1 190 ? -1.27 -2.402 5.555 1 97.81 190 ASP A N 1
ATOM 1370 C CA . ASP A 1 190 ? -1.376 -3.705 6.203 1 97.81 190 ASP A CA 1
ATOM 1371 C C . ASP A 1 190 ? -2.83 -4.172 6.266 1 97.81 190 ASP A C 1
ATOM 1373 O O . ASP A 1 190 ? -3.666 -3.525 6.902 1 97.81 190 ASP A O 1
ATOM 1377 N N . LEU A 1 191 ? -3.059 -5.242 5.586 1 98.44 191 LEU A N 1
ATOM 1378 C CA . LEU A 1 191 ? -4.414 -5.781 5.551 1 98.44 191 LEU A CA 1
ATOM 1379 C C . LEU A 1 191 ? -4.492 -7.102 6.312 1 98.44 191 LEU A C 1
ATOM 1381 O O . LEU A 1 191 ? -3.541 -7.887 6.301 1 98.44 191 LEU A O 1
ATOM 1385 N N . PRO A 1 192 ? -5.668 -7.312 6.977 1 97.31 192 PRO A N 1
ATOM 1386 C CA . PRO A 1 192 ? -5.898 -8.68 7.449 1 97.31 192 PRO A CA 1
ATOM 1387 C C . PRO A 1 192 ? -5.852 -9.703 6.32 1 97.31 192 PRO A C 1
ATOM 1389 O O . PRO A 1 192 ? -6.266 -9.414 5.195 1 97.31 192 PRO A O 1
ATOM 1392 N N . PHE A 1 193 ? -5.449 -10.906 6.641 1 96.62 193 PHE A N 1
ATOM 1393 C CA . PHE A 1 193 ? -5.145 -11.906 5.621 1 96.62 193 PHE A CA 1
ATOM 1394 C C . PHE A 1 193 ? -6.355 -12.172 4.738 1 96.62 193 PHE A C 1
ATOM 1396 O O . PHE A 1 193 ? -6.227 -12.305 3.518 1 96.62 193 PHE A O 1
ATOM 1403 N N . GLU A 1 194 ? -7.504 -12.305 5.309 1 95.75 194 GLU A N 1
ATOM 1404 C CA . GLU A 1 194 ? -8.695 -12.641 4.531 1 95.75 194 GLU A CA 1
ATOM 1405 C C . GLU A 1 194 ? -8.961 -11.594 3.457 1 95.75 194 GLU A C 1
ATOM 1407 O O . GLU A 1 194 ? -9.195 -11.938 2.295 1 95.75 194 GLU A O 1
ATOM 1412 N N . ALA A 1 195 ? -8.906 -10.297 3.822 1 97.62 195 ALA A N 1
ATOM 1413 C CA . ALA A 1 195 ? -9.117 -9.219 2.865 1 97.62 195 ALA A CA 1
ATOM 1414 C C . ALA A 1 195 ? -7.977 -9.148 1.849 1 97.62 195 ALA A C 1
ATOM 1416 O O . ALA A 1 195 ? -8.211 -8.953 0.656 1 97.62 195 ALA A O 1
ATOM 1417 N N . TYR A 1 196 ? -6.797 -9.328 2.357 1 98.31 196 TYR A N 1
ATOM 1418 C CA . TYR A 1 196 ? -5.59 -9.312 1.536 1 98.31 196 TYR A CA 1
ATOM 1419 C C . TYR A 1 196 ? -5.656 -10.375 0.45 1 98.31 196 TYR A C 1
ATOM 1421 O O . TYR A 1 196 ? -5.457 -10.086 -0.731 1 98.31 196 TYR A O 1
ATOM 1429 N N . SER A 1 197 ? -5.953 -11.547 0.884 1 97.94 197 SER A N 1
ATOM 1430 C CA . SER A 1 197 ? -6.016 -12.68 -0.035 1 97.94 197 SER A CA 1
ATOM 1431 C C . SER A 1 197 ? -7.137 -12.508 -1.053 1 97.94 197 SER A C 1
ATOM 1433 O O . SER A 1 197 ? -6.938 -12.727 -2.25 1 97.94 197 SER A O 1
ATOM 1435 N N . GLU A 1 198 ? -8.258 -12.125 -0.592 1 97.31 198 GLU A N 1
ATOM 1436 C CA . GLU A 1 198 ? -9.391 -11.93 -1.496 1 97.31 198 GLU A CA 1
ATOM 1437 C C . GLU A 1 198 ? -9.078 -10.859 -2.537 1 97.31 198 GLU A C 1
ATOM 1439 O O . GLU A 1 198 ? -9.422 -11.008 -3.711 1 97.31 198 GLU A O 1
ATOM 1444 N N . LEU A 1 199 ? -8.461 -9.75 -2.105 1 98.5 199 LEU A N 1
ATOM 1445 C CA . LEU A 1 199 ? -8.055 -8.695 -3.025 1 98.5 199 LEU A CA 1
ATOM 1446 C C . LEU A 1 199 ? -7.137 -9.242 -4.113 1 98.5 199 LEU A C 1
ATOM 1448 O O . LEU A 1 199 ? -7.355 -8.992 -5.301 1 98.5 199 LEU A O 1
ATOM 1452 N N . ARG A 1 200 ? -6.145 -10 -3.707 1 98.19 200 ARG A N 1
ATOM 1453 C CA . ARG A 1 200 ? -5.172 -10.562 -4.641 1 98.19 200 ARG A CA 1
ATOM 1454 C C . ARG A 1 200 ? -5.832 -11.547 -5.598 1 98.19 200 ARG A C 1
ATOM 1456 O O . ARG A 1 200 ? -5.559 -11.531 -6.801 1 98.19 200 ARG A O 1
ATOM 1463 N N . VAL A 1 201 ? -6.695 -12.367 -5.078 1 97.25 201 VAL A N 1
ATOM 1464 C CA . VAL A 1 201 ? -7.375 -13.344 -5.91 1 97.25 201 VAL A CA 1
ATOM 1465 C C . VAL A 1 201 ? -8.258 -12.633 -6.938 1 97.25 201 VAL A C 1
ATOM 1467 O O . VAL A 1 201 ? -8.141 -12.883 -8.141 1 97.25 201 VAL A O 1
ATOM 1470 N N . ARG A 1 202 ? -9.016 -11.703 -6.512 1 96.31 202 ARG A N 1
ATOM 1471 C CA . ARG A 1 202 ? -9.961 -11.008 -7.387 1 96.31 202 ARG A CA 1
ATOM 1472 C C . ARG A 1 202 ? -9.227 -10.164 -8.422 1 96.31 202 ARG A C 1
ATOM 1474 O O . ARG A 1 202 ? -9.586 -10.172 -9.602 1 96.31 202 ARG A O 1
ATOM 1481 N N . ALA A 1 203 ? -8.258 -9.414 -7.938 1 97.38 203 ALA A N 1
ATOM 1482 C CA . ALA A 1 203 ? -7.492 -8.586 -8.867 1 97.38 203 ALA A CA 1
ATOM 1483 C C . ALA A 1 203 ? -6.883 -9.438 -9.977 1 97.38 203 ALA A C 1
ATOM 1485 O O . ALA A 1 203 ? -6.922 -9.055 -11.148 1 97.38 203 ALA A O 1
ATOM 1486 N N . SER A 1 204 ? -6.367 -10.578 -9.586 1 95.19 204 SER A N 1
ATOM 1487 C CA . SER A 1 204 ? -5.742 -11.477 -10.555 1 95.19 204 SER A CA 1
ATOM 1488 C C . SER A 1 204 ? -6.77 -12.031 -11.539 1 95.19 204 SER A C 1
ATOM 1490 O O . SER A 1 204 ? -6.586 -11.938 -12.75 1 95.19 204 SER A O 1
ATOM 1492 N N . LEU A 1 205 ? -7.867 -12.562 -11.047 1 93.69 205 LEU A N 1
ATOM 1493 C CA . LEU A 1 205 ? -8.883 -13.203 -11.867 1 93.69 205 LEU A CA 1
ATOM 1494 C C . LEU A 1 205 ? -9.523 -12.195 -12.82 1 93.69 205 LEU A C 1
ATOM 1496 O O . LEU A 1 205 ? -9.898 -12.547 -13.945 1 93.69 205 LEU A O 1
ATOM 1500 N N . GLU A 1 206 ? -9.594 -10.977 -12.367 1 93.25 206 GLU A N 1
ATOM 1501 C CA . GLU A 1 206 ? -10.219 -9.938 -13.18 1 93.25 206 GLU A CA 1
ATOM 1502 C C . GLU A 1 206 ? -9.195 -9.203 -14.039 1 93.25 206 GLU A C 1
ATOM 1504 O O . GLU A 1 206 ? -9.539 -8.297 -14.797 1 93.25 206 GLU A O 1
ATOM 1509 N N . ASN A 1 207 ? -8.008 -9.617 -13.883 1 93.12 207 ASN A N 1
ATOM 1510 C CA . ASN A 1 207 ? -6.93 -8.969 -14.625 1 93.12 207 ASN A CA 1
ATOM 1511 C C . ASN A 1 207 ? -6.891 -7.469 -14.359 1 93.12 207 ASN A C 1
ATOM 1513 O O . ASN A 1 207 ? -6.875 -6.668 -15.297 1 93.12 207 ASN A O 1
ATOM 1517 N N . ARG A 1 208 ? -6.949 -7.156 -13.117 1 95.62 208 ARG A N 1
ATOM 1518 C CA . ARG A 1 208 ? -6.914 -5.758 -12.695 1 95.62 208 ARG A CA 1
ATOM 1519 C C . ARG A 1 208 ? -5.812 -5.527 -11.664 1 95.62 208 ARG A C 1
ATOM 1521 O O . ARG A 1 208 ? -5.434 -6.445 -10.938 1 95.62 208 ARG A O 1
ATOM 1528 N N . ASP A 1 209 ? -5.375 -4.277 -11.711 1 96.5 209 ASP A N 1
ATOM 1529 C CA . ASP A 1 209 ? -4.461 -3.865 -10.648 1 96.5 209 ASP A CA 1
ATOM 1530 C C . ASP A 1 209 ? -5.168 -3.842 -9.289 1 96.5 209 ASP A C 1
ATOM 1532 O O . ASP A 1 209 ? -6.301 -3.369 -9.188 1 96.5 209 ASP A O 1
ATOM 1536 N N . PRO A 1 210 ? -4.539 -4.422 -8.344 1 97.94 210 PRO A N 1
ATOM 1537 C CA . PRO A 1 210 ? -5.168 -4.395 -7.02 1 97.94 210 PRO A CA 1
ATOM 1538 C C . PRO A 1 210 ? -5.59 -2.992 -6.59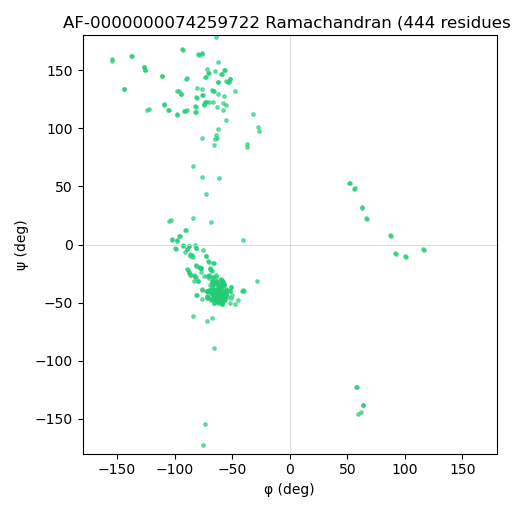4 1 97.94 210 PRO A C 1
ATOM 1540 O O . PRO A 1 210 ? -6.605 -2.83 -5.914 1 97.94 210 PRO A O 1
ATOM 1543 N N . GLY A 1 211 ? -4.805 -1.94 -6.941 1 98.31 211 GLY A N 1
ATOM 1544 C CA . GLY A 1 211 ? -5.168 -0.569 -6.621 1 98.31 211 GLY A CA 1
ATOM 1545 C C . GLY A 1 211 ? -6.496 -0.152 -7.219 1 98.31 211 GLY A C 1
ATOM 1546 O O . GLY A 1 211 ? -7.254 0.598 -6.594 1 98.31 211 GLY A O 1
ATOM 1547 N N . GLU A 1 212 ? -6.766 -0.642 -8.383 1 97.81 212 GLU A N 1
ATOM 1548 C CA . GLU A 1 212 ? -8.039 -0.342 -9.039 1 97.81 212 GLU A CA 1
ATOM 1549 C C . GLU A 1 212 ? -9.203 -0.975 -8.289 1 97.81 212 GLU A C 1
ATOM 1551 O O . GLU A 1 212 ? -10.258 -0.358 -8.141 1 97.81 212 GLU A O 1
ATOM 1556 N N . VAL A 1 213 ? -8.977 -2.172 -7.879 1 98.12 213 VAL A N 1
ATOM 1557 C CA . VAL A 1 213 ? -10.008 -2.877 -7.129 1 98.12 213 VAL A CA 1
ATOM 1558 C C . VAL A 1 213 ? -10.289 -2.145 -5.82 1 98.12 213 VAL A C 1
ATOM 1560 O O . VAL A 1 213 ? -11.453 -1.934 -5.453 1 98.12 213 VAL A O 1
ATOM 1563 N N . VAL A 1 214 ? -9.281 -1.748 -5.195 1 98.69 214 VAL A N 1
ATOM 1564 C CA . VAL A 1 214 ? -9.422 -1.048 -3.922 1 98.69 214 VAL A CA 1
ATOM 1565 C C . VAL A 1 214 ? -10.125 0.292 -4.141 1 98.69 214 VAL A C 1
ATOM 1567 O O . VAL A 1 214 ? -11 0.676 -3.365 1 98.69 214 VAL A O 1
ATOM 1570 N N . ALA A 1 215 ? -9.727 1.061 -5.16 1 98.31 215 ALA A N 1
ATOM 1571 C CA . ALA A 1 215 ? -10.352 2.348 -5.457 1 98.31 215 ALA A CA 1
ATOM 1572 C C . ALA A 1 215 ? -11.859 2.195 -5.645 1 98.31 215 ALA A C 1
ATOM 1574 O O . ALA A 1 215 ? -12.633 3.006 -5.137 1 98.31 215 ALA A O 1
ATOM 1575 N N . GLU A 1 216 ? -12.188 1.155 -6.355 1 97.44 216 GLU A N 1
ATOM 1576 C CA . GLU A 1 216 ? -13.609 0.877 -6.57 1 97.44 216 GLU A CA 1
ATOM 1577 C C . GLU A 1 216 ? -14.305 0.551 -5.254 1 97.44 216 GLU A C 1
ATOM 1579 O O . GLU A 1 216 ? -15.406 1.046 -4.992 1 97.44 216 GLU A O 1
ATOM 1584 N N . ALA A 1 217 ? -13.711 -0.297 -4.504 1 98 217 ALA A N 1
ATOM 1585 C CA . ALA A 1 217 ? -14.281 -0.664 -3.209 1 98 217 ALA A CA 1
ATOM 1586 C C . ALA A 1 217 ? -14.477 0.566 -2.326 1 98 217 ALA A C 1
ATOM 1588 O O . ALA A 1 217 ? -15.492 0.697 -1.646 1 98 217 ALA A O 1
ATOM 1589 N N . LEU A 1 218 ? -13.477 1.471 -2.322 1 98 218 LEU A N 1
ATOM 1590 C CA . LEU A 1 218 ? -13.555 2.689 -1.524 1 98 218 LEU A CA 1
ATOM 1591 C C . LEU A 1 218 ? -14.695 3.584 -2.014 1 98 218 LEU A C 1
ATOM 1593 O O . LEU A 1 218 ? -15.422 4.164 -1.208 1 98 218 LEU A O 1
ATOM 1597 N N . THR A 1 219 ? -14.789 3.721 -3.299 1 95.75 219 THR A N 1
ATOM 1598 C CA . THR A 1 219 ? -15.867 4.52 -3.875 1 95.75 219 THR A CA 1
ATOM 1599 C C . THR A 1 219 ? -17.219 4.004 -3.418 1 95.75 219 THR A C 1
ATOM 1601 O O . THR A 1 219 ? -18.078 4.785 -3 1 95.75 219 THR A O 1
ATOM 1604 N N . ASP A 1 220 ? -17.375 2.715 -3.467 1 94.19 220 ASP A N 1
ATOM 1605 C CA . ASP A 1 220 ? -18.609 2.094 -3.012 1 94.19 220 ASP A CA 1
ATOM 1606 C C . ASP A 1 220 ? -18.828 2.352 -1.522 1 94.19 220 ASP A C 1
ATOM 1608 O O . ASP A 1 220 ? -19.953 2.664 -1.104 1 94.19 220 ASP A O 1
ATOM 1612 N N . HIS A 1 221 ? -17.797 2.225 -0.794 1 93.94 221 HIS A N 1
ATOM 1613 C CA . HIS A 1 221 ? -17.844 2.301 0.662 1 93.94 221 HIS A CA 1
ATOM 1614 C C . HIS A 1 221 ? -18.188 3.715 1.126 1 93.94 221 HIS A C 1
ATOM 1616 O O . HIS A 1 221 ? -18.938 3.896 2.088 1 93.94 221 HIS A O 1
ATOM 1622 N N . PHE A 1 222 ? -17.656 4.738 0.472 1 93.31 222 PHE A N 1
ATOM 1623 C CA . PHE A 1 222 ? -17.844 6.117 0.907 1 93.31 222 PHE A CA 1
ATOM 1624 C C . PHE A 1 222 ? -19.109 6.715 0.296 1 93.31 222 PHE A C 1
ATOM 1626 O O . PHE A 1 222 ? -19.578 7.762 0.742 1 93.31 222 PHE A O 1
ATOM 1633 N N . SER A 1 223 ? -19.578 6.188 -0.772 1 88.31 223 SER A N 1
ATOM 1634 C CA . SER A 1 223 ? -20.812 6.668 -1.392 1 88.31 223 SER A CA 1
ATOM 1635 C C . SER A 1 223 ? -22.047 6.18 -0.629 1 88.31 223 SER A C 1
ATOM 1637 O O . SER A 1 223 ? -23.141 6.711 -0.812 1 88.31 223 SER A O 1
ATOM 1639 N N . ASP A 1 224 ? -22 5.195 0.145 1 71.56 224 ASP A N 1
ATOM 1640 C CA . ASP A 1 224 ? -23.125 4.688 0.918 1 71.56 224 ASP A CA 1
ATOM 1641 C C . ASP A 1 224 ? -23.234 5.398 2.266 1 71.56 224 ASP A C 1
ATOM 1643 O O . ASP A 1 224 ? -24.344 5.621 2.77 1 71.56 224 ASP A O 1
ATOM 1647 N N . MET B 1 1 ? -35.375 -45.906 -13.164 1 26.75 1 MET B N 1
ATOM 1648 C CA . MET B 1 1 ? -33.938 -46.062 -13.086 1 26.75 1 MET B CA 1
ATOM 1649 C C . MET B 1 1 ? -33.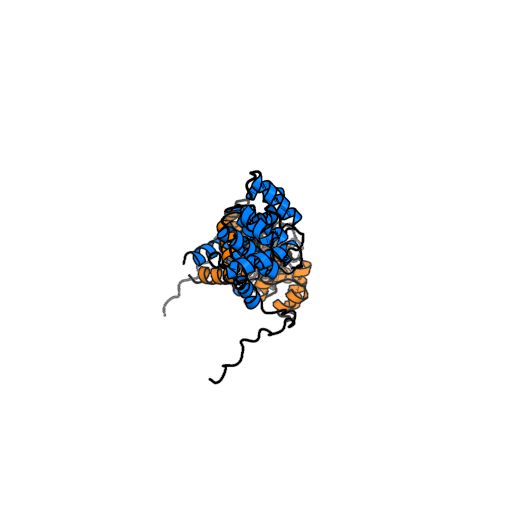219 -45.031 -13.953 1 26.75 1 MET B C 1
ATOM 1651 O O . MET B 1 1 ? -33.219 -45.156 -15.18 1 26.75 1 MET B O 1
ATOM 1655 N N . SER B 1 2 ? -33.281 -43.625 -13.672 1 29.47 2 SER B N 1
ATOM 1656 C CA . SER B 1 2 ? -33.312 -42.312 -14.336 1 29.47 2 SER B CA 1
ATOM 1657 C C . SER B 1 2 ? -31.938 -41.906 -14.844 1 29.47 2 SER B C 1
ATOM 1659 O O . SER B 1 2 ? -30.969 -41.875 -14.086 1 29.47 2 SER B O 1
ATOM 1661 N N . GLU B 1 3 ? -31.453 -42.188 -16.172 1 28.72 3 GLU B N 1
ATOM 1662 C CA . GLU B 1 3 ? -30.25 -42.375 -17 1 28.72 3 GLU B CA 1
ATOM 1663 C C . GLU B 1 3 ? -29.438 -41.062 -17.078 1 28.72 3 GLU B C 1
ATOM 1665 O O . GLU B 1 3 ? -29.953 -40.031 -17.547 1 28.72 3 GLU B O 1
ATOM 1670 N N . GLU B 1 4 ? -28.391 -40.781 -16.094 1 28.8 4 GLU B N 1
ATOM 1671 C CA . GLU B 1 4 ? -27.688 -39.562 -15.68 1 28.8 4 GLU B CA 1
ATOM 1672 C C . GLU B 1 4 ? -26.812 -39.031 -16.812 1 28.8 4 GLU B C 1
ATOM 1674 O O . GLU B 1 4 ? -26.141 -39.781 -17.5 1 28.8 4 GLU B O 1
ATOM 1679 N N . PRO B 1 5 ? -26.922 -37.75 -17.359 1 33.25 5 PRO B N 1
ATOM 1680 C CA . PRO B 1 5 ? -26.5 -37.156 -18.625 1 33.25 5 PRO B CA 1
ATOM 1681 C C . PRO B 1 5 ? -24.984 -37.156 -18.812 1 33.25 5 PRO B C 1
ATOM 1683 O O . PRO B 1 5 ? -24.234 -37.031 -17.828 1 33.25 5 PRO B O 1
ATOM 1686 N N . PRO B 1 6 ? -24.406 -37.844 -19.844 1 27.89 6 PRO B N 1
ATOM 1687 C CA . PRO B 1 6 ? -23.031 -38.312 -20.109 1 27.89 6 PRO B CA 1
ATOM 1688 C C . PRO B 1 6 ? -22.031 -37.156 -20.219 1 27.89 6 PRO B C 1
ATOM 1690 O O . PRO B 1 6 ? -22.422 -36.031 -20.531 1 27.89 6 PRO B O 1
ATOM 1693 N N . ALA B 1 7 ? -20.844 -37.094 -19.531 1 27.8 7 ALA B N 1
ATOM 1694 C CA . ALA B 1 7 ? -19.719 -36.188 -19.25 1 27.8 7 ALA B CA 1
ATOM 1695 C C . ALA B 1 7 ? -18.984 -35.812 -20.531 1 27.8 7 ALA B C 1
ATOM 1697 O O . ALA B 1 7 ? -18.25 -36.625 -21.109 1 27.8 7 ALA B O 1
ATOM 1698 N N . ASP B 1 8 ? -19.641 -35.188 -21.641 1 24.56 8 ASP B N 1
ATOM 1699 C CA . ASP B 1 8 ? -19.156 -34.969 -23 1 24.56 8 ASP B CA 1
ATOM 1700 C C . ASP B 1 8 ? -17.938 -34.031 -22.984 1 24.56 8 ASP B C 1
ATOM 1702 O O . ASP B 1 8 ? -18.047 -32.844 -22.656 1 24.56 8 ASP B O 1
ATOM 1706 N N . ARG B 1 9 ? -16.578 -34.469 -22.906 1 24.34 9 ARG B N 1
ATOM 1707 C CA . ARG B 1 9 ? -15.203 -34.031 -22.609 1 24.34 9 ARG B CA 1
ATOM 1708 C C . ARG B 1 9 ? -14.625 -33.219 -23.75 1 24.34 9 ARG B C 1
ATOM 1710 O O . ARG B 1 9 ? -13.438 -32.875 -23.734 1 24.34 9 ARG B O 1
ATOM 1717 N N . GLU B 1 10 ? -15.07 -32.906 -24.953 1 23.45 10 GLU B N 1
ATOM 1718 C CA . GLU B 1 10 ? -14.203 -32.812 -26.125 1 23.45 10 GLU B CA 1
ATOM 1719 C C . GLU B 1 10 ? -13.539 -31.422 -26.188 1 23.45 10 GLU B C 1
ATOM 1721 O O . GLU B 1 10 ? -13.875 -30.609 -27.062 1 23.45 10 GLU B O 1
ATOM 1726 N N . ALA B 1 11 ? -13.359 -30.594 -25.156 1 27.67 11 ALA B N 1
ATOM 1727 C CA . ALA B 1 11 ? -13 -29.25 -25.594 1 27.67 11 ALA B CA 1
ATOM 1728 C C . ALA B 1 11 ? -11.594 -29.219 -26.188 1 27.67 11 ALA B C 1
ATOM 1730 O O . ALA B 1 11 ? -10.641 -29.688 -25.562 1 27.67 11 ALA B O 1
ATOM 1731 N N . ALA B 1 12 ? -11.227 -28.797 -27.484 1 23.14 12 ALA B N 1
ATOM 1732 C CA . ALA B 1 12 ? -10.109 -28.797 -28.422 1 23.14 12 ALA B CA 1
ATOM 1733 C C . ALA B 1 12 ? -8.953 -27.938 -27.906 1 23.14 12 ALA B C 1
ATOM 1735 O O . ALA B 1 12 ? -9.164 -26.828 -27.422 1 23.14 12 ALA B O 1
ATOM 1736 N N . VAL B 1 13 ? -7.578 -28.25 -27.828 1 25.14 13 VAL B N 1
ATOM 1737 C CA . VAL B 1 13 ? -6.266 -27.906 -27.281 1 25.14 13 VAL B CA 1
ATOM 1738 C C . VAL B 1 13 ? -5.633 -26.812 -28.125 1 25.14 13 VAL B C 1
ATOM 1740 O O . VAL B 1 13 ? -4.473 -26.453 -27.922 1 25.14 13 VAL B O 1
ATOM 1743 N N . GLY B 1 14 ? -6.176 -26.188 -29.266 1 22.83 14 GLY B N 1
ATOM 1744 C CA . GLY B 1 14 ? -5.297 -25.703 -30.328 1 22.83 14 GLY B CA 1
ATOM 1745 C C . GLY B 1 14 ? -4.406 -24.562 -29.891 1 22.83 14 GLY B C 1
ATOM 1746 O O . GLY B 1 14 ? -3.184 -24.625 -30.031 1 22.83 14 GLY B O 1
ATOM 1747 N N . ALA B 1 15 ? -4.785 -23.156 -29.984 1 29.16 15 ALA B N 1
ATOM 1748 C CA . ALA B 1 15 ? -4.145 -22.031 -30.688 1 29.16 15 ALA B CA 1
ATOM 1749 C C . ALA B 1 15 ? -3.125 -21.344 -29.781 1 29.16 15 ALA B C 1
ATOM 1751 O O . ALA B 1 15 ? -3.447 -20.953 -28.656 1 29.16 15 ALA B O 1
ATOM 1752 N N . PRO B 1 16 ? -1.652 -21.266 -29.984 1 26.67 16 PRO B N 1
ATOM 1753 C CA . PRO B 1 16 ? -0.434 -20.953 -29.234 1 26.67 16 PRO B CA 1
ATOM 1754 C C . PRO B 1 16 ? -0.346 -19.469 -28.828 1 26.67 16 PRO B C 1
ATOM 1756 O O . PRO B 1 16 ? 0.137 -19.156 -27.75 1 26.67 16 PRO B O 1
ATOM 1759 N N . VAL B 1 17 ? -0.277 -18.453 -29.734 1 28.39 17 VAL B N 1
ATOM 1760 C CA . VAL B 1 17 ? 0.606 -17.297 -29.922 1 28.39 17 VAL B CA 1
ATOM 1761 C C . VAL B 1 17 ? 0.255 -16.219 -28.906 1 28.39 17 VAL B C 1
ATOM 1763 O O . VAL B 1 17 ? -0.731 -15.492 -29.062 1 28.39 17 VAL B O 1
ATOM 1766 N N . VAL B 1 18 ? 0.226 -16.25 -27.547 1 30.5 18 VAL B N 1
ATOM 1767 C CA . VAL B 1 18 ? -0.462 -15.195 -26.812 1 30.5 18 VAL B CA 1
ATOM 1768 C C . VAL B 1 18 ? 0.465 -14 -26.641 1 30.5 18 VAL B C 1
ATOM 1770 O O . VAL B 1 18 ? 1.426 -14.047 -25.875 1 30.5 18 VAL B O 1
ATOM 1773 N N . ARG B 1 19 ? 0.919 -13.203 -27.531 1 30.86 19 ARG B N 1
ATOM 1774 C CA . ARG B 1 19 ? 1.734 -11.992 -27.547 1 30.86 19 ARG B CA 1
ATOM 1775 C C . ARG B 1 19 ? 1.179 -10.945 -26.594 1 30.86 19 ARG B C 1
ATOM 1777 O O . ARG B 1 19 ? 1.796 -9.898 -26.375 1 30.86 19 ARG B O 1
ATOM 1784 N N . GLY B 1 20 ? -0.219 -10.562 -26.625 1 29.66 20 GLY B N 1
ATOM 1785 C CA . GLY B 1 20 ? -0.872 -9.258 -26.625 1 29.66 20 GLY B CA 1
ATOM 1786 C C . GLY B 1 20 ? -0.826 -8.57 -25.281 1 29.66 20 GLY B C 1
ATOM 1787 O O . GLY B 1 20 ? -0.407 -9.164 -24.281 1 29.66 20 GLY B O 1
ATOM 1788 N N . ASP B 1 21 ? -1.876 -7.562 -24.938 1 34.09 21 ASP B N 1
ATOM 1789 C CA . ASP B 1 21 ? -2.719 -6.773 -24.031 1 34.09 21 ASP B CA 1
ATOM 1790 C C . ASP B 1 21 ? -3.043 -7.551 -22.766 1 34.09 21 ASP B C 1
ATOM 1792 O O . ASP B 1 21 ? -3.506 -8.688 -22.828 1 34.09 21 ASP B O 1
ATOM 1796 N N . PRO B 1 22 ? -2.648 -7.297 -21.594 1 38.91 22 PRO B N 1
ATOM 1797 C CA . PRO B 1 22 ? -2.906 -8.07 -20.375 1 38.91 22 PRO B CA 1
ATOM 1798 C C . PRO B 1 22 ? -4.227 -8.836 -20.422 1 38.91 22 PRO B C 1
ATOM 1800 O O . PRO B 1 22 ? -4.469 -9.711 -19.594 1 38.91 22 PRO B O 1
ATOM 1803 N N . ALA B 1 23 ? -5.402 -8.516 -21.062 1 38.81 23 ALA B N 1
ATOM 1804 C CA . ALA B 1 23 ? -6.551 -9.203 -21.656 1 38.81 23 ALA B CA 1
ATOM 1805 C C . ALA B 1 23 ? -6.117 -10.438 -22.422 1 38.81 23 ALA B C 1
ATOM 1807 O O . ALA B 1 23 ? -6.824 -11.453 -22.438 1 38.81 23 ALA B O 1
ATOM 1808 N N . VAL B 1 24 ? -5.027 -10.508 -23.172 1 38.59 24 VAL B N 1
ATOM 1809 C CA . VAL B 1 24 ? -4.449 -11.43 -24.141 1 38.59 24 VAL B CA 1
ATOM 1810 C C . VAL B 1 24 ? -3.672 -12.523 -23.422 1 38.59 24 VAL B C 1
ATOM 1812 O O . VAL B 1 24 ? -3.828 -13.711 -23.734 1 38.59 24 VAL B O 1
ATOM 1815 N N . THR B 1 25 ? -2.523 -12.25 -22.578 1 41.12 25 THR B N 1
ATOM 1816 C CA . THR B 1 25 ? -1.763 -13.289 -21.891 1 41.12 25 THR B CA 1
ATOM 1817 C C . THR B 1 25 ? -2.613 -13.961 -20.812 1 41.12 25 THR B C 1
ATOM 1819 O O . THR B 1 25 ? -2.404 -15.133 -20.5 1 41.12 25 THR B O 1
ATOM 1822 N N . GLY B 1 26 ? -3.393 -13.297 -19.984 1 43.41 26 GLY B N 1
ATOM 1823 C CA . GLY B 1 26 ? -4.391 -13.969 -19.172 1 43.41 26 GLY B CA 1
ATOM 1824 C C . GLY B 1 26 ? -5.199 -14.992 -19.938 1 43.41 26 GLY B C 1
ATOM 1825 O O . GLY B 1 26 ? -5.469 -16.094 -19.438 1 43.41 26 GLY B O 1
ATOM 1826 N N . GLU B 1 27 ? -5.637 -14.547 -21.047 1 46 27 GLU B N 1
ATOM 1827 C CA . GLU B 1 27 ? -6.238 -15.492 -21.984 1 46 27 GLU B CA 1
ATOM 1828 C C . GLU B 1 27 ? -5.258 -16.594 -22.359 1 46 27 GLU B C 1
ATOM 1830 O O . GLU B 1 27 ? -5.656 -17.75 -22.562 1 46 27 GLU B O 1
ATOM 1835 N N . ARG B 1 28 ? -4.094 -16.172 -22.422 1 47.16 28 ARG B N 1
ATOM 1836 C CA . ARG B 1 28 ? -3.07 -17.172 -22.734 1 47.16 28 ARG B CA 1
ATOM 1837 C C . ARG B 1 28 ? -2.914 -18.156 -21.578 1 47.16 28 ARG B C 1
ATOM 1839 O O . ARG B 1 28 ? -2.656 -19.344 -21.812 1 47.16 28 ARG B O 1
ATOM 1846 N N . ALA B 1 29 ? -2.832 -17.469 -20.344 1 51.72 29 ALA B N 1
ATOM 1847 C CA . ALA B 1 29 ? -2.852 -18.438 -19.234 1 51.72 29 ALA B CA 1
ATOM 1848 C C . ALA B 1 29 ? -4.012 -19.406 -19.391 1 51.72 29 ALA B C 1
ATOM 1850 O O . ALA B 1 29 ? -3.877 -20.594 -19.094 1 51.72 29 ALA B O 1
ATOM 1851 N N . ASP B 1 30 ? -5.098 -18.734 -19.75 1 48.53 30 ASP B N 1
ATOM 1852 C CA . ASP B 1 30 ? -6.246 -19.609 -19.984 1 48.53 30 ASP B CA 1
ATOM 1853 C C . ASP B 1 30 ? -6.02 -20.5 -21.203 1 48.53 30 ASP B C 1
ATOM 1855 O O . ASP B 1 30 ? -6.613 -21.578 -21.312 1 48.53 30 ASP B O 1
ATOM 1859 N N . THR B 1 31 ? -5.191 -19.891 -22.078 1 44.75 31 THR B N 1
ATOM 1860 C CA . THR B 1 31 ? -5.023 -20.656 -23.312 1 44.75 31 THR B CA 1
ATOM 1861 C C . THR B 1 31 ? -3.99 -21.766 -23.125 1 44.75 31 THR B C 1
ATOM 1863 O O . THR B 1 31 ? -3.662 -22.484 -24.078 1 44.75 31 THR B O 1
ATOM 1866 N N . ALA B 1 32 ? -3.178 -21.609 -22.031 1 50.28 32 ALA B N 1
ATOM 1867 C CA . ALA B 1 32 ? -2.467 -22.875 -21.953 1 50.28 32 ALA B CA 1
ATOM 1868 C C . ALA B 1 32 ? -3.379 -24.031 -22.328 1 50.28 32 ALA B C 1
ATOM 1870 O O . ALA B 1 32 ? -4.418 -24.25 -21.703 1 50.28 32 ALA B O 1
ATOM 1871 N N . VAL B 1 33 ? -3.348 -24.203 -23.688 1 57.47 33 VAL B N 1
ATOM 1872 C CA . VAL B 1 33 ? -4.102 -25.234 -24.391 1 57.47 33 VAL B CA 1
ATOM 1873 C C . VAL B 1 33 ? -4.344 -26.422 -23.484 1 57.47 33 VAL B C 1
ATOM 1875 O O . VAL B 1 33 ? -3.404 -26.969 -22.891 1 57.47 33 VAL B O 1
ATOM 1878 N N . GLY B 1 34 ? -5.473 -26.469 -23 1 77.62 34 GLY B N 1
ATOM 1879 C CA . GLY B 1 34 ? -5.945 -27.578 -22.188 1 77.62 34 GLY B CA 1
ATOM 1880 C C . GLY B 1 34 ? -5.879 -28.906 -22.906 1 77.62 34 GLY B C 1
ATOM 1881 O O . GLY B 1 34 ? -5.902 -28.969 -24.125 1 77.62 34 GLY B O 1
ATOM 1882 N N . PHE B 1 35 ? -5.168 -29.875 -22.359 1 91.44 35 PHE B N 1
ATOM 1883 C CA . PHE B 1 35 ? -5.172 -31.281 -22.766 1 91.44 35 PHE B CA 1
ATOM 1884 C C . PHE B 1 35 ? -6.375 -32 -22.172 1 91.44 35 PHE B C 1
ATOM 1886 O O . PHE B 1 35 ? -6.742 -31.781 -21.016 1 91.44 35 PHE B O 1
ATOM 1893 N N . ASP B 1 36 ? -7.023 -32.812 -23.109 1 90.75 36 ASP B N 1
ATOM 1894 C CA . ASP B 1 36 ? -8.148 -33.625 -22.672 1 90.75 36 ASP B CA 1
ATOM 1895 C C . ASP B 1 36 ? -7.688 -35 -22.25 1 90.75 36 ASP B C 1
ATOM 1897 O O . ASP B 1 36 ? -7.262 -35.812 -23.094 1 90.75 36 ASP B O 1
ATOM 1901 N N . PRO B 1 37 ? -7.828 -35.312 -21.062 1 93.75 37 PRO B N 1
ATOM 1902 C CA . PRO B 1 37 ? -7.305 -36.594 -20.578 1 93.75 37 PRO B CA 1
ATOM 1903 C C . PRO B 1 37 ? -8.117 -37.781 -21.062 1 93.75 37 PRO B C 1
ATOM 1905 O O . PRO B 1 37 ? -7.695 -38.938 -20.906 1 93.75 37 PRO B O 1
ATOM 1908 N N . SER B 1 38 ? -9.219 -37.594 -21.641 1 93.12 38 SER B N 1
ATOM 1909 C CA . SER B 1 38 ? -10.078 -38.688 -22.078 1 93.12 38 SER B CA 1
ATOM 1910 C C . SER B 1 38 ? -9.922 -38.969 -23.578 1 93.12 38 SER B C 1
ATOM 1912 O O . SER B 1 38 ? -10.516 -39.875 -24.109 1 93.12 38 SER B O 1
ATOM 1914 N N . ASP B 1 39 ? -9.109 -38.156 -24.234 1 94.25 39 ASP B N 1
ATOM 1915 C CA . ASP B 1 39 ? -8.867 -38.25 -25.672 1 94.25 39 ASP B CA 1
ATOM 1916 C C . ASP B 1 39 ? -7.461 -38.75 -25.969 1 94.25 39 ASP B C 1
ATOM 1918 O O . ASP B 1 39 ? -6.473 -38.094 -25.625 1 94.25 39 ASP B O 1
ATOM 1922 N N . GLY B 1 40 ? -7.379 -39.844 -26.641 1 93.69 40 GLY B N 1
ATOM 1923 C CA . GLY B 1 40 ? -6.105 -40.5 -26.922 1 93.69 40 GLY B CA 1
ATOM 1924 C C . GLY B 1 40 ? -5.141 -39.625 -27.688 1 93.69 40 GLY B C 1
ATOM 1925 O O . GLY B 1 40 ? -3.943 -39.594 -27.406 1 93.69 40 GLY B O 1
ATOM 1926 N N . ALA B 1 41 ? -5.637 -38.938 -28.656 1 94.38 41 ALA B N 1
ATOM 1927 C CA . ALA B 1 41 ? -4.789 -38.062 -29.438 1 94.38 41 ALA B CA 1
ATOM 1928 C C . ALA B 1 41 ? -4.258 -36.906 -28.594 1 94.38 41 ALA B C 1
ATOM 1930 O O . ALA B 1 41 ? -3.102 -36.5 -28.734 1 94.38 41 ALA B O 1
ATOM 1931 N N . SER B 1 42 ? -5.137 -36.406 -27.781 1 93.12 42 SER B N 1
ATOM 1932 C CA . SER B 1 42 ? -4.742 -35.344 -26.875 1 93.12 42 SER B CA 1
ATOM 1933 C C . SER B 1 42 ? -3.68 -35.844 -25.891 1 93.12 42 SER B C 1
ATOM 1935 O O . SER B 1 42 ? -2.711 -35.125 -25.625 1 93.12 42 SER B O 1
ATOM 1937 N N . LEU B 1 43 ? -3.795 -37 -25.422 1 95.69 43 LEU B N 1
ATOM 1938 C CA . LEU B 1 43 ? -2.824 -37.562 -24.5 1 95.69 43 LEU B CA 1
ATOM 1939 C C . LEU B 1 43 ? -1.479 -37.781 -25.188 1 95.69 43 LEU B C 1
ATOM 1941 O O . LEU B 1 43 ? -0.427 -37.625 -24.562 1 95.69 43 LEU B O 1
ATOM 1945 N N . ALA B 1 44 ? -1.584 -38.188 -26.406 1 95.94 44 ALA B N 1
ATOM 1946 C CA . ALA B 1 44 ? -0.342 -38.344 -27.156 1 95.94 44 ALA B CA 1
ATOM 1947 C C . ALA B 1 44 ? 0.401 -37.031 -27.297 1 95.94 44 ALA B C 1
ATOM 1949 O O . ALA B 1 44 ? 1.621 -36.969 -27.125 1 95.94 44 ALA B O 1
ATOM 1950 N N . GLU B 1 45 ? -0.324 -36.031 -27.562 1 94.94 45 GLU B N 1
ATOM 1951 C CA . GLU B 1 45 ? 0.268 -34.719 -27.641 1 94.94 45 GLU B CA 1
ATOM 1952 C C . GLU B 1 45 ? 0.834 -34.281 -26.297 1 94.94 45 GLU B C 1
ATOM 1954 O O . GLU B 1 45 ? 1.904 -33.656 -26.234 1 94.94 45 GLU B O 1
ATOM 1959 N N . ALA B 1 46 ? 0.063 -34.469 -25.25 1 96 46 ALA B N 1
ATOM 1960 C CA . ALA B 1 46 ? 0.523 -34.156 -23.906 1 96 46 ALA B CA 1
ATOM 1961 C C . ALA B 1 46 ? 1.845 -34.844 -23.594 1 96 46 ALA B C 1
ATOM 1963 O O . ALA B 1 46 ? 2.768 -34.219 -23.062 1 96 46 ALA B O 1
ATOM 1964 N N . ALA B 1 47 ? 1.892 -36.125 -23.969 1 97.06 47 ALA B N 1
ATOM 1965 C CA . ALA B 1 47 ? 3.104 -36.906 -23.703 1 97.06 47 ALA B CA 1
ATOM 1966 C C . ALA B 1 47 ? 4.305 -36.281 -24.422 1 97.06 47 ALA B C 1
ATOM 1968 O O . ALA B 1 47 ? 5.383 -36.156 -23.844 1 97.06 47 ALA B O 1
ATOM 1969 N N . GLU B 1 48 ? 4.125 -35.906 -25.609 1 95.25 48 GLU B N 1
ATOM 1970 C CA . GLU B 1 48 ? 5.191 -35.25 -26.359 1 95.25 48 GLU B CA 1
ATOM 1971 C C . GLU B 1 48 ? 5.602 -33.938 -25.734 1 95.25 48 GLU B C 1
ATOM 1973 O O . GLU B 1 48 ? 6.789 -33.594 -25.656 1 95.25 48 GLU B O 1
ATOM 1978 N N . THR B 1 49 ? 4.629 -33.156 -25.359 1 93.38 49 THR B N 1
ATOM 1979 C CA . THR B 1 49 ? 4.871 -31.875 -24.719 1 93.38 49 THR B CA 1
ATOM 1980 C C . THR B 1 49 ? 5.676 -32.062 -23.438 1 93.38 49 THR B C 1
ATOM 1982 O O . THR B 1 49 ? 6.625 -31.297 -23.188 1 93.38 49 THR B O 1
ATOM 1985 N N . VAL B 1 50 ? 5.312 -33.062 -22.625 1 96.12 50 VAL B N 1
ATOM 1986 C CA . VAL B 1 50 ? 6.016 -33.312 -21.375 1 96.12 50 VAL B CA 1
ATOM 1987 C C . VAL B 1 50 ? 7.465 -33.719 -21.672 1 96.12 50 VAL B C 1
ATOM 1989 O O . VAL B 1 50 ? 8.391 -33.25 -21 1 96.12 50 VAL B O 1
ATOM 1992 N N . ALA B 1 51 ? 7.629 -34.531 -22.656 1 95.19 51 ALA B N 1
ATOM 1993 C CA . ALA B 1 51 ? 8.969 -34.969 -23.031 1 95.19 51 ALA B CA 1
ATOM 1994 C C . ALA B 1 51 ? 9.844 -33.781 -23.422 1 95.19 51 ALA B C 1
ATOM 1996 O O . ALA B 1 51 ? 10.984 -33.656 -22.953 1 95.19 51 ALA B O 1
ATOM 1997 N N . ARG B 1 52 ? 9.297 -32.938 -24.156 1 92.38 52 ARG B N 1
ATOM 1998 C CA . ARG B 1 52 ? 10.023 -31.734 -24.562 1 92.38 52 ARG B CA 1
ATOM 1999 C C . ARG B 1 52 ? 10.305 -30.828 -23.375 1 92.38 52 ARG B C 1
ATOM 2001 O O . ARG B 1 52 ? 11.375 -30.219 -23.281 1 92.38 52 ARG B O 1
ATOM 2008 N N . PHE B 1 53 ? 9.344 -30.719 -22.562 1 92.75 53 PHE B N 1
ATOM 2009 C CA . PHE B 1 53 ? 9.445 -29.891 -21.359 1 92.75 53 PHE B CA 1
ATOM 2010 C C . PHE B 1 53 ? 10.555 -30.406 -20.453 1 92.75 53 PHE B C 1
ATOM 2012 O O . PHE B 1 53 ? 11.336 -29.625 -19.906 1 92.75 53 PHE B O 1
ATOM 2019 N N . ALA B 1 54 ? 10.625 -31.656 -20.297 1 92.56 54 ALA B N 1
ATOM 2020 C CA . ALA B 1 54 ? 11.586 -32.281 -19.391 1 92.56 54 ALA B CA 1
ATOM 2021 C C . ALA B 1 54 ? 13.008 -32.156 -19.922 1 92.56 54 ALA B C 1
ATOM 2023 O O . ALA B 1 54 ? 13.977 -32.188 -19.156 1 92.56 54 ALA B O 1
ATOM 2024 N N . THR B 1 55 ? 13.211 -32.094 -21.203 1 83.94 55 THR B N 1
ATOM 2025 C CA . THR B 1 55 ? 14.531 -31.984 -21.797 1 83.94 55 THR B CA 1
ATOM 2026 C C . THR B 1 55 ? 14.938 -30.516 -21.969 1 83.94 55 THR B C 1
ATOM 2028 O O . THR B 1 55 ? 15.938 -30.219 -22.625 1 83.94 55 THR B O 1
ATOM 2031 N N . ASP B 1 56 ? 14.219 -29.531 -21.359 1 75.94 56 ASP B N 1
ATOM 2032 C CA . ASP B 1 56 ? 14.5 -28.094 -21.281 1 75.94 56 ASP B CA 1
ATOM 2033 C C . ASP B 1 56 ? 14.406 -27.438 -22.656 1 75.94 56 ASP B C 1
ATOM 2035 O O . ASP B 1 56 ? 15.039 -26.406 -22.891 1 75.94 56 ASP B O 1
ATOM 2039 N N . GLU B 1 57 ? 13.742 -28.031 -23.453 1 70.81 57 GLU B N 1
ATOM 2040 C CA . GLU B 1 57 ? 13.547 -27.422 -24.766 1 70.81 57 GLU B CA 1
ATOM 2041 C C . GLU B 1 57 ? 12.633 -26.203 -24.672 1 70.81 57 GLU B C 1
ATOM 2043 O O . GLU B 1 57 ? 12.625 -25.359 -25.578 1 70.81 57 GLU B O 1
ATOM 2048 N N . VAL B 1 58 ? 11.977 -26.062 -23.609 1 70.75 58 VAL B N 1
ATOM 2049 C CA . VAL B 1 58 ? 10.977 -25 -23.469 1 70.75 58 VAL B CA 1
ATOM 2050 C C . VAL B 1 58 ? 11.656 -23.703 -23.047 1 70.75 58 VAL B C 1
ATOM 2052 O O . VAL B 1 58 ? 11.133 -22.609 -23.297 1 70.75 58 VAL B O 1
ATOM 2055 N N . GLY B 1 59 ? 12.812 -23.688 -22.688 1 73.69 59 GLY B N 1
ATOM 2056 C CA . GLY B 1 59 ? 13.516 -22.469 -22.297 1 73.69 59 GLY B CA 1
ATOM 2057 C C . GLY B 1 59 ? 12.891 -21.781 -21.094 1 73.69 59 GLY B C 1
ATOM 2058 O O . GLY B 1 59 ? 12.398 -22.438 -20.172 1 73.69 59 GLY B O 1
ATOM 2059 N N . ASP B 1 60 ? 12.945 -20.469 -21.141 1 77 60 ASP B N 1
ATOM 2060 C CA . ASP B 1 60 ? 12.516 -19.672 -19.984 1 77 60 ASP B CA 1
ATOM 2061 C C . ASP B 1 60 ? 11.148 -19.031 -20.234 1 77 60 ASP B C 1
ATOM 2063 O O . ASP B 1 60 ? 10.781 -18.062 -19.578 1 77 60 ASP B O 1
ATOM 2067 N N . ASP B 1 61 ? 10.477 -19.641 -21.188 1 84.5 61 ASP B N 1
ATOM 2068 C CA . ASP B 1 61 ? 9.156 -19.094 -21.516 1 84.5 61 ASP B CA 1
ATOM 2069 C C . ASP B 1 61 ? 8.109 -19.609 -20.531 1 84.5 61 ASP B C 1
ATOM 2071 O O . ASP B 1 61 ? 7.758 -20.781 -20.531 1 84.5 61 ASP B O 1
ATOM 2075 N N . ASN B 1 62 ? 7.562 -18.719 -19.734 1 86.75 62 ASN B N 1
ATOM 2076 C CA . ASN B 1 62 ? 6.648 -19.062 -18.656 1 86.75 62 ASN B CA 1
ATOM 2077 C C . ASN B 1 62 ? 5.375 -19.719 -19.172 1 86.75 62 ASN B C 1
ATOM 2079 O O . ASN B 1 62 ? 4.844 -20.641 -18.547 1 86.75 62 ASN B O 1
ATOM 2083 N N . VAL B 1 63 ? 4.926 -19.297 -20.297 1 85.12 63 VAL B N 1
ATOM 2084 C CA . VAL B 1 63 ? 3.688 -19.844 -20.859 1 85.12 63 VAL B CA 1
ATOM 2085 C C . VAL B 1 63 ? 3.902 -21.281 -21.328 1 85.12 63 VAL B C 1
ATOM 2087 O O . VAL B 1 63 ? 3.053 -22.141 -21.094 1 85.12 63 VAL B O 1
ATOM 2090 N N . LEU B 1 64 ? 5.035 -21.531 -21.922 1 87.06 64 LEU B N 1
ATOM 2091 C CA . LEU B 1 64 ? 5.359 -22.891 -22.359 1 87.06 64 LEU B CA 1
ATOM 2092 C C . LEU B 1 64 ? 5.539 -23.812 -21.156 1 87.06 64 LEU B C 1
ATOM 2094 O O . LEU B 1 64 ? 5.168 -24.984 -21.203 1 87.06 64 LEU B O 1
ATOM 2098 N N . MET B 1 65 ? 6.008 -23.234 -20.141 1 89.94 65 MET B N 1
ATOM 2099 C CA . MET B 1 65 ? 6.16 -24.016 -18.922 1 89.94 65 MET B CA 1
ATOM 2100 C C . MET B 1 65 ? 4.801 -24.375 -18.328 1 89.94 65 MET B C 1
ATOM 2102 O O . MET B 1 65 ? 4.586 -25.5 -17.875 1 89.94 65 MET B O 1
ATOM 2106 N N . LEU B 1 66 ? 3.889 -23.453 -18.375 1 90.88 66 LEU B N 1
ATOM 2107 C CA . LEU B 1 66 ? 2.543 -23.719 -17.875 1 90.88 66 LEU B CA 1
ATOM 2108 C C . LEU B 1 66 ? 1.841 -24.75 -18.766 1 90.88 66 LEU B C 1
ATOM 2110 O O . LEU B 1 66 ? 1.089 -25.594 -18.266 1 90.88 66 LEU B O 1
ATOM 2114 N N . ARG B 1 67 ? 2.111 -24.641 -20.031 1 90.38 67 ARG B N 1
ATOM 2115 C CA . ARG B 1 67 ? 1.571 -25.656 -20.938 1 90.38 67 ARG B CA 1
ATOM 2116 C C . ARG B 1 67 ? 2.145 -27.031 -20.609 1 90.38 67 ARG B C 1
ATOM 2118 O O . ARG B 1 67 ? 1.425 -28.031 -20.641 1 90.38 67 ARG B O 1
ATOM 2125 N N . GLY B 1 68 ? 3.402 -27.031 -20.375 1 93.06 68 GLY B N 1
ATOM 2126 C CA . GLY B 1 68 ? 4.02 -28.266 -19.922 1 93.06 68 GLY B CA 1
ATOM 2127 C C . GLY B 1 68 ? 3.398 -28.828 -18.656 1 93.06 68 GLY B C 1
ATOM 2128 O O . GLY B 1 68 ? 3.156 -30.031 -18.547 1 93.06 68 GLY B O 1
ATOM 2129 N N . ALA B 1 69 ? 3.152 -27.938 -17.75 1 93.62 69 ALA B N 1
ATOM 2130 C CA . ALA B 1 69 ? 2.502 -28.344 -16.516 1 93.62 69 ALA B CA 1
ATOM 2131 C C . ALA B 1 69 ? 1.116 -28.922 -16.781 1 93.62 69 ALA B C 1
ATOM 2133 O O . ALA B 1 69 ? 0.74 -29.938 -16.203 1 93.62 69 ALA B O 1
ATOM 2134 N N . ALA B 1 70 ? 0.417 -28.297 -17.641 1 93.69 70 ALA B N 1
ATOM 2135 C CA . ALA B 1 70 ? -0.903 -28.797 -18.016 1 93.69 70 ALA B CA 1
ATOM 2136 C C . ALA B 1 70 ? -0.809 -30.188 -18.656 1 93.69 70 ALA B C 1
ATOM 2138 O O . ALA B 1 70 ? -1.647 -31.047 -18.391 1 93.69 70 ALA B O 1
ATOM 2139 N N . ALA B 1 71 ? 0.145 -30.328 -19.469 1 94.88 71 ALA B N 1
ATOM 2140 C CA . ALA B 1 71 ? 0.372 -31.625 -20.094 1 94.88 71 ALA B CA 1
ATOM 2141 C C . ALA B 1 71 ? 0.661 -32.688 -19.062 1 94.88 71 ALA B C 1
ATOM 2143 O O . ALA B 1 71 ? 0.148 -33.812 -19.156 1 94.88 71 ALA B O 1
ATOM 2144 N N . CYS B 1 72 ? 1.461 -32.375 -18.125 1 95.94 72 CYS B N 1
ATOM 2145 C CA . CYS B 1 72 ? 1.745 -33.281 -17.031 1 95.94 72 CYS B CA 1
ATOM 2146 C C . CYS B 1 72 ? 0.464 -33.688 -16.312 1 95.94 72 CYS B C 1
ATOM 2148 O O . CYS B 1 72 ? 0.22 -34.875 -16.109 1 95.94 72 CYS B O 1
ATOM 2150 N N . ALA B 1 73 ? -0.322 -32.781 -16 1 95.25 73 ALA B N 1
ATOM 2151 C CA . ALA B 1 73 ? -1.567 -33.031 -15.281 1 95.25 73 ALA B CA 1
ATOM 2152 C C . ALA B 1 73 ? -2.502 -33.906 -16.109 1 95.25 73 ALA B C 1
ATOM 2154 O O . ALA B 1 73 ? -3.096 -34.875 -15.594 1 95.25 73 ALA B O 1
ATOM 2155 N N . ALA B 1 74 ? -2.576 -33.594 -17.375 1 95.12 74 ALA B N 1
ATOM 2156 C CA . ALA B 1 74 ? -3.445 -34.375 -18.266 1 95.12 74 ALA B CA 1
ATOM 2157 C C . ALA B 1 74 ? -2.973 -35.812 -18.375 1 95.12 74 ALA B C 1
ATOM 2159 O O . ALA B 1 74 ? -3.787 -36.75 -18.391 1 95.12 74 ALA B O 1
ATOM 2160 N N . LEU B 1 75 ? -1.708 -35.969 -18.531 1 96.94 75 LEU B N 1
ATOM 2161 C CA . LEU B 1 75 ? -1.146 -37.312 -18.656 1 96.94 75 LEU B CA 1
ATOM 2162 C C . LEU B 1 75 ? -1.425 -38.156 -17.406 1 96.94 75 LEU B C 1
ATOM 2164 O O . LEU B 1 75 ? -1.767 -39.312 -17.5 1 96.94 75 LEU B O 1
ATOM 2168 N N . VAL B 1 76 ? -1.303 -37.562 -16.266 1 96.94 76 VAL B N 1
ATOM 2169 C CA . VAL B 1 76 ? -1.556 -38.281 -15.008 1 96.94 76 VAL B CA 1
ATOM 2170 C C . VAL B 1 76 ? -3.025 -38.688 -14.93 1 96.94 76 VAL B C 1
ATOM 2172 O O . VAL B 1 76 ? -3.344 -39.812 -14.578 1 96.94 76 VAL B O 1
ATOM 2175 N N . ARG B 1 77 ? -3.83 -37.844 -15.227 1 94.88 77 ARG B N 1
ATOM 2176 C CA . ARG B 1 77 ? -5.262 -38.125 -15.172 1 94.88 77 ARG B CA 1
ATOM 2177 C C . ARG B 1 77 ? -5.645 -39.188 -16.203 1 94.88 77 ARG B C 1
ATOM 2179 O O . ARG B 1 77 ? -6.445 -40.062 -15.906 1 94.88 77 ARG B O 1
ATOM 2186 N N . GLY B 1 78 ? -5.125 -39.094 -17.391 1 96 78 GLY B N 1
ATOM 2187 C CA . GLY B 1 78 ? -5.445 -40.031 -18.469 1 96 78 GLY B CA 1
ATOM 2188 C C . GLY B 1 78 ? -4.883 -41.438 -18.234 1 96 78 GLY B C 1
ATOM 2189 O O . GLY B 1 78 ? -5.543 -42.406 -18.547 1 96 78 GLY B O 1
ATOM 2190 N N . GLU B 1 79 ? -3.691 -41.438 -17.703 1 97 79 GLU B N 1
ATOM 2191 C CA . GLU B 1 79 ? -3.016 -42.719 -17.5 1 97 79 GLU B CA 1
ATOM 2192 C C . GLU B 1 79 ? -3.387 -43.312 -16.156 1 97 79 GLU B C 1
ATOM 2194 O O . GLU B 1 79 ? -3.215 -44.531 -15.938 1 97 79 GLU B O 1
ATOM 2199 N N . GLY B 1 80 ? -3.793 -42.469 -15.219 1 95.62 80 GLY B N 1
ATOM 2200 C CA . GLY B 1 80 ? -4.293 -42.938 -13.938 1 95.62 80 GLY B CA 1
ATOM 2201 C C . GLY B 1 80 ? -3.215 -43.031 -12.875 1 95.62 80 GLY B C 1
ATOM 2202 O O . GLY B 1 80 ? -3.498 -43.375 -11.719 1 95.62 80 GLY B O 1
ATOM 2203 N N . SER B 1 81 ? -1.925 -42.844 -13.305 1 96.56 81 SER B N 1
ATOM 2204 C CA . SER B 1 81 ? -0.842 -42.844 -12.328 1 96.56 81 SER B CA 1
ATOM 2205 C C . SER B 1 81 ? 0.351 -42.031 -12.82 1 96.56 81 SER B C 1
ATOM 2207 O O . SER B 1 81 ? 0.521 -41.844 -14.023 1 96.56 81 SER B O 1
ATOM 2209 N N . TYR B 1 82 ? 1.164 -41.625 -11.906 1 97.19 82 TYR B N 1
ATOM 2210 C CA . TYR B 1 82 ? 2.379 -40.906 -12.242 1 97.19 82 TYR B CA 1
ATOM 2211 C C . TYR B 1 82 ? 3.369 -41.781 -12.984 1 97.19 82 TYR B C 1
ATOM 2213 O O . TYR B 1 82 ? 4.035 -41.344 -13.922 1 97.19 82 TYR B O 1
ATOM 2221 N N . LYS B 1 83 ? 3.461 -42.969 -12.555 1 97.06 83 LYS B N 1
ATOM 2222 C CA . LYS B 1 83 ? 4.375 -43.906 -13.188 1 97.06 83 LYS B CA 1
ATOM 2223 C C . LYS B 1 83 ? 4.008 -44.156 -14.648 1 97.06 83 LYS B C 1
ATOM 2225 O O . LYS B 1 83 ? 4.863 -44.062 -15.531 1 97.06 83 LYS B O 1
ATOM 2230 N N . ALA B 1 84 ? 2.777 -44.438 -14.852 1 97.5 84 ALA B N 1
ATOM 2231 C CA . ALA B 1 84 ? 2.312 -44.656 -16.219 1 97.5 84 ALA B CA 1
ATOM 2232 C C . ALA B 1 84 ? 2.5 -43.406 -17.078 1 97.5 84 ALA B C 1
ATOM 2234 O O . ALA B 1 84 ? 2.852 -43.5 -18.25 1 97.5 84 ALA B O 1
ATOM 2235 N N . ALA B 1 85 ? 2.264 -42.344 -16.5 1 97.94 85 ALA B N 1
ATOM 2236 C CA . ALA B 1 85 ? 2.447 -41.062 -17.203 1 97.94 85 ALA B CA 1
ATOM 2237 C C . ALA B 1 85 ? 3.908 -40.875 -17.594 1 97.94 85 ALA B C 1
ATOM 2239 O O . ALA B 1 85 ? 4.207 -40.469 -18.734 1 97.94 85 ALA B O 1
ATOM 2240 N N . ALA B 1 86 ? 4.789 -41.094 -16.672 1 97.62 86 ALA B N 1
ATOM 2241 C CA . ALA B 1 86 ? 6.219 -40.969 -16.938 1 97.62 86 ALA B CA 1
ATOM 2242 C C . ALA B 1 86 ? 6.68 -41.906 -18.031 1 97.62 86 ALA B C 1
ATOM 2244 O O . ALA B 1 86 ? 7.453 -41.531 -18.906 1 97.62 86 ALA B O 1
ATOM 2245 N N . GLU B 1 87 ? 6.195 -43.062 -18 1 97.19 87 GLU B N 1
ATOM 2246 C CA . GLU B 1 87 ? 6.547 -44.062 -19 1 97.19 87 GLU B CA 1
ATOM 2247 C C . GLU B 1 87 ? 6.07 -43.656 -20.391 1 97.19 87 GLU B C 1
ATOM 2249 O O . GLU B 1 87 ? 6.812 -43.781 -21.359 1 97.19 87 GLU B O 1
ATOM 2254 N N . ARG B 1 88 ? 4.898 -43.188 -20.375 1 97 88 ARG B N 1
ATOM 2255 C CA . ARG B 1 88 ? 4.34 -42.75 -21.656 1 97 88 ARG B CA 1
ATOM 2256 C C . ARG B 1 88 ? 5.137 -41.594 -22.234 1 97 88 ARG B C 1
ATOM 2258 O O . ARG B 1 88 ? 5.441 -41.594 -23.422 1 97 88 ARG B O 1
ATOM 2265 N N . ALA B 1 89 ? 5.398 -40.688 -21.438 1 97.56 89 ALA B N 1
ATOM 2266 C CA . ALA B 1 89 ? 6.176 -39.531 -21.891 1 97.56 89 ALA B CA 1
ATOM 2267 C C . ALA B 1 89 ? 7.574 -39.938 -22.328 1 97.56 89 ALA B C 1
ATOM 2269 O O . ALA B 1 89 ? 8.086 -39.438 -23.344 1 97.56 89 ALA B O 1
ATOM 2270 N N . SER B 1 90 ? 8.18 -40.812 -21.625 1 96.56 90 SER B N 1
ATOM 2271 C CA . SER B 1 90 ? 9.531 -41.281 -21.906 1 96.56 90 SER B CA 1
ATOM 2272 C C . SER B 1 90 ? 9.578 -42.094 -23.203 1 96.56 90 SER B C 1
ATOM 2274 O O . SER B 1 90 ? 10.648 -42.25 -23.797 1 96.56 90 SER B O 1
ATOM 2276 N N . GLY B 1 91 ? 8.438 -42.594 -23.562 1 94.62 91 GLY B N 1
ATOM 2277 C CA . GLY B 1 91 ? 8.367 -43.438 -24.75 1 94.62 91 GLY B CA 1
ATOM 2278 C C . GLY B 1 91 ? 8.156 -42.625 -26.016 1 94.62 91 GLY B C 1
ATOM 2279 O O . GLY B 1 91 ? 8.102 -43.219 -27.109 1 94.62 91 GLY B O 1
ATOM 2280 N N . THR B 1 92 ? 8.047 -41.406 -25.906 1 93.75 92 THR B N 1
ATOM 2281 C CA . THR B 1 92 ? 7.832 -40.594 -27.078 1 93.75 92 THR B CA 1
ATOM 2282 C C . THR B 1 92 ? 9.141 -40.344 -27.828 1 93.75 92 THR B C 1
ATOM 2284 O O . THR B 1 92 ? 10.227 -40.469 -27.234 1 93.75 92 THR B O 1
ATOM 2287 N N . ALA B 1 93 ? 8.984 -39.906 -29.078 1 88.25 93 ALA B N 1
ATOM 2288 C CA . ALA B 1 93 ? 10.164 -39.594 -29.875 1 88.25 93 ALA B CA 1
ATOM 2289 C C . ALA B 1 93 ? 10.898 -38.375 -29.312 1 88.25 93 ALA B C 1
ATOM 2291 O O . ALA B 1 93 ? 12.133 -38.312 -29.344 1 88.25 93 ALA B O 1
ATOM 2292 N N . ALA B 1 94 ? 10.148 -37.531 -28.766 1 88.31 94 ALA B N 1
ATOM 2293 C CA . ALA B 1 94 ? 10.703 -36.281 -28.234 1 88.31 94 ALA B CA 1
ATOM 2294 C C . ALA B 1 94 ? 11.609 -36.562 -27.047 1 88.31 94 ALA B C 1
ATOM 2296 O O . ALA B 1 94 ? 12.57 -35.844 -26.797 1 88.31 94 ALA B O 1
ATOM 2297 N N . ALA B 1 95 ? 11.336 -37.594 -26.391 1 88.5 95 ALA B N 1
ATOM 2298 C CA . ALA B 1 95 ? 12.133 -37.906 -25.203 1 88.5 95 ALA B CA 1
ATOM 2299 C C . ALA B 1 95 ? 13.492 -38.5 -25.609 1 88.5 95 ALA B C 1
ATOM 2301 O O . ALA B 1 95 ? 14.453 -38.406 -24.844 1 88.5 95 ALA B O 1
ATOM 2302 N N . GLY B 1 96 ? 13.57 -39.094 -26.812 1 87.31 96 GLY B N 1
ATOM 2303 C CA . GLY B 1 96 ? 14.789 -39.781 -27.203 1 87.31 96 GLY B CA 1
ATOM 2304 C C . GLY B 1 96 ? 15.18 -40.906 -26.234 1 87.31 96 GLY B C 1
ATOM 2305 O O . GLY B 1 96 ? 14.367 -41.781 -25.922 1 87.31 96 GLY B O 1
ATOM 2306 N N . ASP B 1 97 ? 16.391 -40.75 -25.719 1 87.94 97 ASP B N 1
ATOM 2307 C CA . ASP B 1 97 ? 16.906 -41.75 -24.797 1 87.94 97 ASP B CA 1
ATOM 2308 C C . ASP B 1 97 ? 16.719 -41.312 -23.344 1 87.94 97 ASP B C 1
ATOM 2310 O O . ASP B 1 97 ? 17.062 -42.031 -22.422 1 87.94 97 ASP B O 1
ATOM 2314 N N . ALA B 1 98 ? 16.109 -40.219 -23.281 1 88 98 ALA B N 1
ATOM 2315 C CA . ALA B 1 98 ? 15.969 -39.688 -21.922 1 88 98 ALA B CA 1
ATOM 2316 C C . ALA B 1 98 ? 14.695 -40.188 -21.266 1 88 98 ALA B C 1
ATOM 2318 O O . ALA B 1 98 ? 13.672 -40.375 -21.922 1 88 98 ALA B O 1
ATOM 2319 N N . GLU B 1 99 ? 14.789 -40.438 -20 1 93.25 99 GLU B N 1
ATOM 2320 C CA . GLU B 1 99 ? 13.633 -40.812 -19.188 1 93.25 99 GLU B CA 1
ATOM 2321 C C . GLU B 1 99 ? 13.055 -39.594 -18.469 1 93.25 99 GLU B C 1
ATOM 2323 O O . GLU B 1 99 ? 13.797 -38.812 -17.859 1 93.25 99 GLU B O 1
ATOM 2328 N N . VAL B 1 100 ? 11.797 -39.5 -18.594 1 96.25 100 VAL B N 1
ATOM 2329 C CA . VAL B 1 100 ? 11.125 -38.438 -17.828 1 96.25 100 VAL B CA 1
ATOM 2330 C C . VAL B 1 100 ? 10.883 -38.938 -16.391 1 96.25 100 VAL B C 1
ATOM 2332 O O . VAL B 1 100 ? 10.18 -39.906 -16.172 1 96.25 100 VAL B O 1
ATOM 2335 N N . PRO B 1 101 ? 11.438 -38.281 -15.438 1 96.25 101 PRO B N 1
ATOM 2336 C CA . PRO B 1 101 ? 11.297 -38.75 -14.055 1 96.25 101 PRO B CA 1
ATOM 2337 C C . PRO B 1 101 ? 9.875 -38.562 -13.516 1 96.25 101 PRO B C 1
ATOM 2339 O O . PRO B 1 101 ? 9.203 -37.594 -13.852 1 96.25 101 PRO B O 1
ATOM 2342 N N . ILE B 1 102 ? 9.492 -39.469 -12.664 1 97.31 102 ILE B N 1
ATOM 2343 C CA . ILE B 1 102 ? 8.188 -39.406 -12 1 97.31 102 ILE B CA 1
ATOM 2344 C C . ILE B 1 102 ? 8.086 -38.125 -11.203 1 97.31 102 ILE B C 1
ATOM 2346 O O . ILE B 1 102 ? 7.039 -37.469 -11.203 1 97.31 102 ILE B O 1
ATOM 2350 N N . SER B 1 103 ? 9.164 -37.75 -10.539 1 95.88 103 SER B N 1
ATOM 2351 C CA . SER B 1 103 ? 9.172 -36.531 -9.719 1 95.88 103 SER B CA 1
ATOM 2352 C C . SER B 1 103 ? 8.914 -35.281 -10.562 1 95.88 103 SER B C 1
ATOM 2354 O O . SER B 1 103 ? 8.281 -34.344 -10.094 1 95.88 103 SER B O 1
ATOM 2356 N N . PHE B 1 104 ? 9.398 -35.281 -11.781 1 95.69 104 PHE B N 1
ATOM 2357 C CA . PHE B 1 104 ? 9.172 -34.188 -12.711 1 95.69 104 PHE B CA 1
ATOM 2358 C C . PHE B 1 104 ? 7.684 -34.031 -13 1 95.69 104 PHE B C 1
ATOM 2360 O O . PHE B 1 104 ? 7.145 -32.906 -12.898 1 95.69 104 PHE B O 1
ATOM 2367 N N . ILE B 1 105 ? 7.035 -35.094 -13.312 1 96.56 105 ILE B N 1
ATOM 2368 C CA . ILE B 1 105 ? 5.617 -35.094 -13.648 1 96.56 105 ILE B CA 1
ATOM 2369 C C . ILE B 1 105 ? 4.805 -34.656 -12.43 1 96.56 105 ILE B C 1
ATOM 2371 O O . ILE B 1 105 ? 3.912 -33.812 -12.547 1 96.56 105 ILE B O 1
ATOM 2375 N N . ARG B 1 106 ? 5.117 -35.219 -11.258 1 96.12 106 ARG B N 1
ATOM 2376 C CA . ARG B 1 106 ? 4.387 -34.875 -10.039 1 96.12 106 ARG B CA 1
ATOM 2377 C C . ARG B 1 106 ? 4.488 -33.375 -9.719 1 96.12 106 ARG B C 1
ATOM 2379 O O . ARG B 1 106 ? 3.48 -32.75 -9.43 1 96.12 106 ARG B O 1
ATOM 2386 N N . LYS B 1 107 ? 5.633 -32.844 -9.781 1 95.06 107 LYS B N 1
ATOM 2387 C CA . LYS B 1 107 ? 5.906 -31.453 -9.477 1 95.06 107 LYS B CA 1
ATOM 2388 C C . LYS B 1 107 ? 5.098 -30.531 -10.375 1 95.06 107 LYS B C 1
ATOM 2390 O O . LYS B 1 107 ? 4.414 -29.625 -9.883 1 95.06 107 LYS B O 1
ATOM 2395 N N . TRP B 1 108 ? 5.199 -30.797 -11.555 1 94.88 108 TRP B N 1
ATOM 2396 C CA . TRP B 1 108 ? 4.605 -29.859 -12.508 1 94.88 108 TRP B CA 1
ATOM 2397 C C . TRP B 1 108 ? 3.098 -30.078 -12.609 1 94.88 108 TRP B C 1
ATOM 2399 O O . TRP B 1 108 ? 2.346 -29.125 -12.859 1 94.88 108 TRP B O 1
ATOM 2409 N N . ALA B 1 109 ? 2.629 -31.312 -12.438 1 94.88 109 ALA B N 1
ATOM 2410 C CA . ALA B 1 109 ? 1.187 -31.531 -12.32 1 94.88 109 ALA B CA 1
ATOM 2411 C C . ALA B 1 109 ? 0.608 -30.719 -11.164 1 94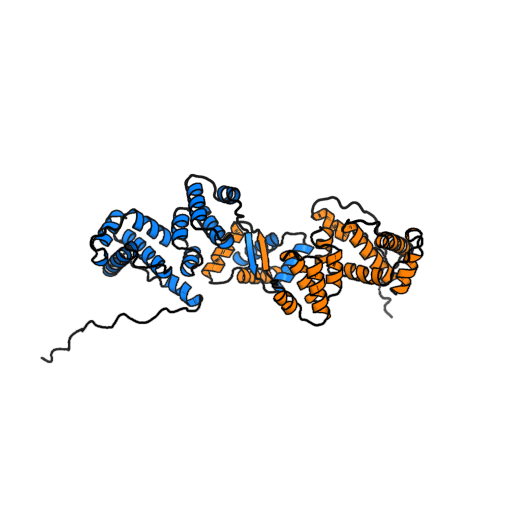.88 109 ALA B C 1
ATOM 2413 O O . ALA B 1 109 ? -0.474 -30.141 -11.281 1 94.88 109 ALA B O 1
ATOM 2414 N N . ARG B 1 110 ? 1.316 -30.641 -10.055 1 94.38 110 ARG B N 1
ATOM 2415 C CA . ARG B 1 110 ? 0.887 -29.844 -8.906 1 94.38 110 ARG B CA 1
ATOM 2416 C C . ARG B 1 110 ? 0.847 -28.359 -9.258 1 94.38 110 ARG B C 1
ATOM 2418 O O . ARG B 1 110 ? -0.03 -27.625 -8.781 1 94.38 110 ARG B O 1
ATOM 2425 N N . VAL B 1 111 ? 1.805 -27.906 -9.984 1 95.25 111 VAL B N 1
ATOM 2426 C CA . VAL B 1 111 ? 1.839 -26.5 -10.406 1 95.25 111 VAL B CA 1
ATOM 2427 C C . VAL B 1 111 ? 0.589 -26.172 -11.219 1 95.25 111 VAL B C 1
ATOM 2429 O O . VAL B 1 111 ? -0.006 -25.109 -11.055 1 95.25 111 VAL B O 1
ATOM 2432 N N . HIS B 1 112 ? 0.258 -27.094 -12.102 1 92.94 112 HIS B N 1
ATOM 2433 C CA . HIS B 1 112 ? -0.965 -26.906 -12.875 1 92.94 112 HIS B CA 1
ATOM 2434 C C . HIS B 1 112 ? -2.18 -26.781 -11.961 1 92.94 112 HIS B C 1
ATOM 2436 O O . HIS B 1 112 ? -3.137 -26.078 -12.281 1 92.94 112 HIS B O 1
ATOM 2442 N N . ASP B 1 113 ? -2.156 -27.438 -10.859 1 92.31 113 ASP B N 1
ATOM 2443 C CA . ASP B 1 113 ? -3.299 -27.469 -9.953 1 92.31 113 ASP B CA 1
ATOM 2444 C C . ASP B 1 113 ? -3.352 -26.219 -9.078 1 92.31 113 ASP B C 1
ATOM 2446 O O . ASP B 1 113 ? -4.285 -26.047 -8.289 1 92.31 113 ASP B O 1
ATOM 2450 N N . LEU B 1 114 ? -2.424 -25.391 -9.203 1 95.38 114 LEU B N 1
ATOM 2451 C CA . LEU B 1 114 ? -2.482 -24.141 -8.469 1 95.38 114 LEU B CA 1
ATOM 2452 C C . LEU B 1 114 ? -3.736 -23.344 -8.844 1 95.38 114 LEU B C 1
ATOM 2454 O O . LEU B 1 114 ? -4.211 -23.422 -9.977 1 95.38 114 LEU B O 1
ATOM 2458 N N . PRO B 1 115 ? -4.25 -22.625 -7.84 1 94.38 115 PRO B N 1
ATOM 2459 C CA . PRO B 1 115 ? -5.371 -21.75 -8.18 1 94.38 115 PRO B CA 1
ATOM 2460 C C . PRO B 1 115 ? -5.078 -20.844 -9.375 1 94.38 115 PRO B C 1
ATOM 2462 O O . PRO B 1 115 ? -3.939 -20.406 -9.555 1 94.38 115 PRO B O 1
ATOM 2465 N N . GLN B 1 116 ? -6.07 -20.625 -10.195 1 93.06 116 GLN B N 1
ATOM 2466 C CA . GLN B 1 116 ? -5.938 -19.828 -11.406 1 93.06 116 GLN B CA 1
ATOM 2467 C C . GLN B 1 116 ? -5.32 -18.469 -11.094 1 93.06 116 GLN B C 1
ATOM 2469 O O . GLN B 1 116 ? -4.516 -17.953 -11.875 1 93.06 116 GLN B O 1
ATOM 2474 N N . ALA B 1 117 ? -5.719 -17.891 -9.992 1 94.56 117 ALA B N 1
ATOM 2475 C CA . ALA B 1 117 ? -5.223 -16.562 -9.609 1 94.56 117 ALA B CA 1
ATOM 2476 C C . ALA B 1 117 ? -3.699 -16.562 -9.5 1 94.56 117 ALA B C 1
ATOM 2478 O O . ALA B 1 117 ? -3.053 -15.555 -9.805 1 94.56 117 ALA B O 1
ATOM 2479 N N . ILE B 1 118 ? -3.133 -17.656 -9.078 1 95.94 118 ILE B N 1
ATOM 2480 C CA . ILE B 1 118 ? -1.684 -17.766 -8.945 1 95.94 118 ILE B CA 1
ATOM 2481 C C . ILE B 1 118 ? -1.062 -18.062 -10.305 1 95.94 118 ILE B C 1
ATOM 2483 O O . ILE B 1 118 ? -0.071 -17.422 -10.688 1 95.94 118 ILE B O 1
ATOM 2487 N N . ARG B 1 119 ? -1.647 -18.953 -11.07 1 93.94 119 ARG B N 1
ATOM 2488 C CA . ARG B 1 119 ? -1.127 -19.328 -12.383 1 93.94 119 ARG B CA 1
ATOM 2489 C C . ARG B 1 119 ? -1.052 -18.109 -13.305 1 93.94 119 ARG B C 1
ATOM 2491 O O . ARG B 1 119 ? -0.143 -18.016 -14.133 1 93.94 119 ARG B O 1
ATOM 2498 N N . ARG B 1 120 ? -1.925 -17.234 -13.141 1 92.75 120 ARG B N 1
ATOM 2499 C CA . ARG B 1 120 ? -1.926 -16.031 -13.953 1 92.75 120 ARG B CA 1
ATOM 2500 C C . ARG B 1 120 ? -0.679 -15.188 -13.695 1 92.75 120 ARG B C 1
ATOM 2502 O O . ARG B 1 120 ? -0.119 -14.594 -14.617 1 92.75 120 ARG B O 1
ATOM 2509 N N . HIS B 1 121 ? -0.26 -15.117 -12.492 1 94.69 121 HIS B N 1
ATOM 2510 C CA . HIS B 1 121 ? 0.956 -14.383 -12.18 1 94.69 121 HIS B CA 1
ATOM 2511 C C . HIS B 1 121 ? 2.188 -15.07 -12.758 1 94.69 121 HIS B C 1
ATOM 2513 O O . HIS B 1 121 ? 3.15 -14.406 -13.148 1 94.69 121 HIS B O 1
ATOM 2519 N N . VAL B 1 122 ? 2.113 -16.359 -12.805 1 93.19 122 VAL B N 1
ATOM 2520 C CA . VAL B 1 122 ? 3.195 -17.094 -13.445 1 93.19 122 VAL B CA 1
ATOM 2521 C C . VAL B 1 122 ? 3.217 -16.781 -14.938 1 93.19 122 VAL B C 1
ATOM 2523 O O . VAL B 1 122 ? 4.27 -16.469 -15.5 1 93.19 122 VAL B O 1
ATOM 2526 N N . ALA B 1 123 ? 2.096 -16.828 -15.523 1 90.56 123 ALA B N 1
ATOM 2527 C CA . ALA B 1 123 ? 1.971 -16.578 -16.953 1 90.56 123 ALA B CA 1
ATOM 2528 C C . ALA B 1 123 ? 2.477 -15.18 -17.312 1 90.56 123 ALA B C 1
ATOM 2530 O O . ALA B 1 123 ? 3.084 -14.977 -18.359 1 90.56 123 ALA B O 1
ATOM 2531 N N . ARG B 1 124 ? 2.336 -14.266 -16.391 1 89.88 124 ARG B N 1
ATOM 2532 C CA . ARG B 1 124 ? 2.709 -12.875 -16.625 1 89.88 124 ARG B CA 1
ATOM 2533 C C . ARG B 1 124 ? 4.188 -12.648 -16.328 1 89.88 124 ARG B C 1
ATOM 2535 O O . ARG B 1 124 ? 4.719 -11.562 -16.578 1 89.88 124 ARG B O 1
ATOM 2542 N N . GLY B 1 125 ? 4.793 -13.609 -15.75 1 91.44 125 GLY B N 1
ATOM 2543 C CA . GLY B 1 125 ? 6.211 -13.5 -15.445 1 91.44 125 GLY B CA 1
ATOM 2544 C C . GLY B 1 125 ? 6.484 -12.859 -14.094 1 91.44 125 GLY B C 1
ATOM 2545 O O . GLY B 1 125 ? 7.633 -12.57 -13.758 1 91.44 125 GLY B O 1
ATOM 2546 N N . GLU B 1 126 ? 5.453 -12.641 -13.336 1 94.25 126 GLU B N 1
ATOM 2547 C CA . GLU B 1 126 ? 5.594 -12.008 -12.031 1 94.25 126 GLU B CA 1
ATOM 2548 C C . GLU B 1 126 ? 6.02 -13.016 -10.969 1 94.25 126 GLU B C 1
ATOM 2550 O O . GLU B 1 126 ? 6.57 -12.641 -9.93 1 94.25 126 GLU B O 1
ATOM 2555 N N . LEU B 1 127 ? 5.645 -14.227 -11.188 1 94.81 127 LEU B N 1
ATOM 2556 C CA . LEU B 1 127 ? 6.055 -15.359 -10.367 1 94.81 127 LEU B CA 1
ATOM 2557 C C . LEU B 1 127 ? 6.75 -16.422 -11.211 1 94.81 127 LEU B C 1
ATOM 2559 O O . LEU B 1 127 ? 6.152 -16.969 -12.141 1 94.81 127 LEU B O 1
ATOM 2563 N N . ALA B 1 128 ? 7.988 -16.594 -10.859 1 93.75 128 ALA B N 1
ATOM 2564 C CA . ALA B 1 128 ? 8.742 -17.578 -11.633 1 93.75 128 ALA B CA 1
ATOM 2565 C C . ALA B 1 128 ? 8.133 -18.969 -11.492 1 93.75 128 ALA B C 1
ATOM 2567 O O . ALA B 1 128 ? 7.746 -19.375 -10.391 1 93.75 128 ALA B O 1
ATOM 2568 N N . PRO B 1 129 ? 8.102 -19.703 -12.625 1 91.38 129 PRO B N 1
ATOM 2569 C CA . PRO B 1 129 ? 7.613 -21.078 -12.539 1 91.38 129 PRO B CA 1
ATOM 2570 C C . PRO B 1 129 ? 8.398 -21.922 -11.539 1 91.38 129 PRO B C 1
ATOM 2572 O O . PRO B 1 129 ? 7.816 -22.75 -10.844 1 91.38 129 PRO B O 1
ATOM 2575 N N . THR B 1 130 ? 9.648 -21.672 -11.438 1 90.94 130 THR B N 1
ATOM 2576 C CA . THR B 1 130 ? 10.484 -22.422 -10.523 1 90.94 130 THR B CA 1
ATOM 2577 C C . THR B 1 130 ? 10.164 -22.078 -9.07 1 90.94 130 THR B C 1
ATOM 2579 O O . THR B 1 130 ? 10.422 -22.875 -8.164 1 90.94 130 THR B O 1
ATOM 2582 N N . ALA B 1 131 ? 9.68 -20.906 -8.867 1 95.56 131 ALA B N 1
ATOM 2583 C CA . ALA B 1 131 ? 9.164 -20.547 -7.551 1 95.56 131 ALA B CA 1
ATOM 2584 C C . ALA B 1 131 ? 7.797 -21.172 -7.309 1 95.56 131 ALA B C 1
ATOM 2586 O O . ALA B 1 131 ? 7.523 -21.688 -6.219 1 95.56 131 ALA B O 1
ATOM 2587 N N . ALA B 1 132 ? 7.051 -21.172 -8.336 1 96.62 132 ALA B N 1
ATOM 2588 C CA . ALA B 1 132 ? 5.684 -21.672 -8.266 1 96.62 132 ALA B CA 1
ATOM 2589 C C . ALA B 1 132 ? 5.668 -23.156 -7.863 1 96.62 132 ALA B C 1
ATOM 2591 O O . ALA B 1 132 ? 4.762 -23.594 -7.156 1 96.62 132 ALA B O 1
ATOM 2592 N N . LYS B 1 133 ? 6.602 -23.922 -8.32 1 95.75 133 LYS B N 1
ATOM 2593 C CA . LYS B 1 133 ? 6.602 -25.344 -7.984 1 95.75 133 LYS B CA 1
ATOM 2594 C C . LYS B 1 133 ? 6.77 -25.562 -6.48 1 95.75 133 LYS B C 1
ATOM 2596 O O . LYS B 1 133 ? 6.254 -26.531 -5.926 1 95.75 133 LYS B O 1
ATOM 2601 N N . HIS B 1 134 ? 7.527 -24.641 -5.809 1 97.19 134 HIS B N 1
ATOM 2602 C CA . HIS B 1 134 ? 7.66 -24.734 -4.359 1 97.19 134 HIS B CA 1
ATOM 2603 C C . HIS B 1 134 ? 6.359 -24.359 -3.664 1 97.19 134 HIS B C 1
ATOM 2605 O O . HIS B 1 134 ? 5.965 -24.984 -2.682 1 97.19 134 HIS B O 1
ATOM 2611 N N . ILE B 1 135 ? 5.738 -23.375 -4.137 1 98.25 135 ILE B N 1
ATOM 2612 C CA . ILE B 1 135 ? 4.461 -22.938 -3.586 1 98.25 135 ILE B CA 1
ATOM 2613 C C . ILE B 1 135 ? 3.436 -24.062 -3.727 1 98.25 135 ILE B C 1
ATOM 2615 O O . ILE B 1 135 ? 2.645 -24.312 -2.811 1 98.25 135 ILE B O 1
ATOM 2619 N N . ALA B 1 136 ? 3.529 -24.766 -4.828 1 97.62 136 ALA B N 1
ATOM 2620 C CA . ALA B 1 136 ? 2.576 -25.828 -5.152 1 97.62 136 ALA B CA 1
ATOM 2621 C C . ALA B 1 136 ? 2.688 -26.984 -4.164 1 97.62 136 ALA B C 1
ATOM 2623 O O . ALA B 1 136 ? 1.777 -27.812 -4.062 1 97.62 136 ALA B O 1
ATOM 2624 N N . ARG B 1 137 ? 3.76 -27.047 -3.418 1 96.5 137 ARG B N 1
ATOM 2625 C CA . ARG B 1 137 ? 3.943 -28.109 -2.426 1 96.5 137 ARG B CA 1
ATOM 2626 C C . ARG B 1 137 ? 3.131 -27.828 -1.168 1 96.5 137 ARG B C 1
ATOM 2628 O O . ARG B 1 137 ? 2.93 -28.703 -0.337 1 96.5 137 ARG B O 1
ATOM 2635 N N . THR B 1 138 ? 2.781 -26.594 -1.016 1 97.38 138 THR B N 1
ATOM 2636 C CA . THR B 1 138 ? 1.961 -26.219 0.129 1 97.38 138 THR B CA 1
ATOM 2637 C C . THR B 1 138 ? 0.479 -26.25 -0.232 1 97.38 138 THR B C 1
ATOM 2639 O O . THR B 1 138 ? 0.122 -26.438 -1.396 1 97.38 138 THR B O 1
ATOM 2642 N N . SER B 1 139 ? -0.402 -26.172 0.884 1 94.81 139 SER B N 1
ATOM 2643 C CA . SER B 1 139 ? -1.832 -26.281 0.617 1 94.81 139 SER B CA 1
ATOM 2644 C C . SER B 1 139 ? -2.625 -25.25 1.421 1 94.81 139 SER B C 1
ATOM 2646 O O . SER B 1 139 ? -2.084 -24.609 2.324 1 94.81 139 SER B O 1
ATOM 2648 N N . GLY B 1 140 ? -3.855 -25.047 0.947 1 93.88 140 GLY B N 1
ATOM 2649 C CA . GLY B 1 140 ? -4.793 -24.219 1.694 1 93.88 140 GLY B CA 1
ATOM 2650 C C . GLY B 1 140 ? -4.348 -22.781 1.814 1 93.88 140 GLY B C 1
ATOM 2651 O O . GLY B 1 140 ? -3.869 -22.188 0.845 1 93.88 140 GLY B O 1
ATOM 2652 N N . GLU B 1 141 ? -4.52 -22.25 2.953 1 95.31 141 GLU B N 1
ATOM 2653 C CA . GLU B 1 141 ? -4.219 -20.844 3.213 1 95.31 141 GLU B CA 1
ATOM 2654 C C . GLU B 1 141 ? -2.721 -20.562 3.096 1 95.31 141 GLU B C 1
ATOM 2656 O O . GLU B 1 141 ? -2.311 -19.5 2.652 1 95.31 141 GLU B O 1
ATOM 2661 N N . ALA B 1 142 ? -1.965 -21.547 3.49 1 97.75 142 ALA B N 1
ATOM 2662 C CA . ALA B 1 142 ? -0.514 -21.391 3.43 1 97.75 142 ALA B CA 1
ATOM 2663 C C . ALA B 1 142 ? -0.046 -21.172 1.994 1 97.75 142 ALA B C 1
ATOM 2665 O O . ALA B 1 142 ? 0.852 -20.359 1.746 1 97.75 142 ALA B O 1
ATOM 2666 N N . ARG B 1 143 ? -0.654 -21.859 1.09 1 98.06 143 ARG B N 1
ATOM 2667 C CA . ARG B 1 143 ? -0.327 -21.719 -0.326 1 98.06 143 ARG B CA 1
ATOM 2668 C C . ARG B 1 143 ? -0.594 -20.312 -0.819 1 98.06 143 ARG B C 1
ATOM 2670 O O . ARG B 1 143 ? 0.266 -19.688 -1.453 1 98.06 143 ARG B O 1
ATOM 2677 N N . LEU B 1 144 ? -1.779 -19.828 -0.485 1 98.19 144 LEU B N 1
ATOM 2678 C CA . LEU B 1 144 ? -2.141 -18.469 -0.898 1 98.19 144 LEU B CA 1
ATOM 2679 C C . LEU B 1 144 ? -1.234 -17.438 -0.235 1 98.19 144 LEU B C 1
ATOM 2681 O O . LEU B 1 144 ? -0.743 -16.531 -0.896 1 98.19 144 LEU B O 1
ATOM 2685 N N . ALA B 1 145 ? -1.033 -17.625 1.029 1 98.5 145 ALA B N 1
ATOM 2686 C CA . ALA B 1 145 ? -0.189 -16.703 1.782 1 98.5 145 ALA B CA 1
ATOM 2687 C C . ALA B 1 145 ? 1.211 -16.625 1.179 1 98.5 145 ALA B C 1
ATOM 2689 O O . ALA B 1 145 ? 1.748 -15.539 0.984 1 98.5 145 ALA B O 1
ATOM 2690 N N . LEU B 1 146 ? 1.755 -17.75 0.849 1 98.38 146 LEU B N 1
ATOM 2691 C CA . LEU B 1 146 ? 3.104 -17.797 0.292 1 98.38 146 LEU B CA 1
ATOM 2692 C C . LEU B 1 146 ? 3.137 -17.156 -1.095 1 98.38 146 LEU B C 1
ATOM 2694 O O . LEU B 1 146 ? 4.074 -16.422 -1.425 1 98.38 146 LEU B O 1
ATOM 2698 N N . ALA B 1 147 ? 2.123 -17.469 -1.867 1 98.31 147 ALA B N 1
ATOM 2699 C CA . ALA B 1 147 ? 2.066 -16.922 -3.217 1 98.31 147 ALA B CA 1
ATOM 2700 C C . ALA B 1 147 ? 2.002 -15.391 -3.184 1 98.31 147 ALA B C 1
ATOM 2702 O O . ALA B 1 147 ? 2.758 -14.719 -3.887 1 98.31 147 ALA B O 1
ATOM 2703 N N . TRP B 1 148 ? 1.135 -14.875 -2.359 1 98.38 148 TRP B N 1
ATOM 2704 C CA . TRP B 1 148 ? 0.953 -13.43 -2.307 1 98.38 148 TRP B CA 1
ATOM 2705 C C . TRP B 1 148 ? 2.162 -12.75 -1.67 1 98.38 148 TRP B C 1
ATOM 2707 O O . TRP B 1 148 ? 2.6 -11.688 -2.127 1 98.38 148 TRP B O 1
ATOM 2717 N N . ALA B 1 149 ? 2.732 -13.336 -0.63 1 98.31 149 ALA B N 1
ATOM 2718 C CA . ALA B 1 149 ? 3.949 -12.789 -0.033 1 98.31 149 ALA B CA 1
ATOM 2719 C C . ALA B 1 149 ? 5.086 -12.75 -1.049 1 98.31 149 ALA B C 1
ATOM 2721 O O . ALA B 1 149 ? 5.879 -11.805 -1.065 1 98.31 149 ALA B O 1
ATOM 2722 N N . ALA B 1 150 ? 5.172 -13.789 -1.881 1 97.94 150 ALA B N 1
ATOM 2723 C CA . ALA B 1 150 ? 6.211 -13.836 -2.906 1 97.94 150 ALA B CA 1
ATOM 2724 C C . ALA B 1 150 ? 6.117 -12.633 -3.838 1 97.94 150 ALA B C 1
ATOM 2726 O O . ALA B 1 150 ? 7.141 -12.055 -4.215 1 97.94 150 ALA B O 1
ATOM 2727 N N . LEU B 1 151 ? 4.938 -12.312 -4.184 1 97.38 151 LEU B N 1
ATOM 2728 C CA . LEU B 1 151 ? 4.695 -11.211 -5.113 1 97.38 151 LEU B CA 1
ATOM 2729 C C . LEU B 1 151 ? 4.961 -9.867 -4.441 1 97.38 151 LEU B C 1
ATOM 2731 O O . LEU B 1 151 ? 5.68 -9.023 -4.988 1 97.38 151 LEU B O 1
ATOM 2735 N N . ASP B 1 152 ? 4.477 -9.656 -3.246 1 97.75 152 ASP B N 1
ATOM 2736 C CA . ASP B 1 152 ? 4.469 -8.328 -2.641 1 97.75 152 ASP B CA 1
ATOM 2737 C C . ASP B 1 152 ? 5.789 -8.039 -1.935 1 97.75 152 ASP B C 1
ATOM 2739 O O . ASP B 1 152 ? 6.188 -6.879 -1.802 1 97.75 152 ASP B O 1
ATOM 2743 N N . ALA B 1 153 ? 6.473 -9.055 -1.507 1 97.38 153 ALA B N 1
ATOM 2744 C CA . ALA B 1 153 ? 7.758 -8.852 -0.845 1 97.38 153 ALA B CA 1
ATOM 2745 C C . ALA B 1 153 ? 8.914 -9.164 -1.79 1 97.38 153 ALA B C 1
ATOM 2747 O O . ALA B 1 153 ? 10.078 -9.164 -1.379 1 97.38 153 ALA B O 1
ATOM 2748 N N . ASP B 1 154 ? 8.609 -9.461 -3.018 1 94.94 154 ASP B N 1
ATOM 2749 C CA . ASP B 1 154 ? 9.609 -9.75 -4.035 1 94.94 154 ASP B CA 1
ATOM 2750 C C . ASP B 1 154 ? 10.602 -10.812 -3.551 1 94.94 154 ASP B C 1
ATOM 2752 O O . ASP B 1 154 ? 11.812 -10.594 -3.582 1 94.94 154 ASP B O 1
ATOM 2756 N N . LEU B 1 155 ? 10.047 -11.867 -3.119 1 97.62 155 LEU B N 1
ATOM 2757 C CA . LEU B 1 155 ? 10.883 -12.93 -2.574 1 97.62 155 LEU B CA 1
ATOM 2758 C C . LEU B 1 155 ? 11.641 -13.648 -3.686 1 97.62 155 LEU B C 1
ATOM 2760 O O . LEU B 1 155 ? 11.109 -13.836 -4.781 1 97.62 155 LEU B O 1
ATOM 2764 N N . THR B 1 156 ? 12.828 -14.008 -3.334 1 96.62 156 THR B N 1
ATOM 2765 C CA . THR B 1 156 ? 13.602 -14.82 -4.262 1 96.62 156 THR B CA 1
ATOM 2766 C C . THR B 1 156 ? 13.109 -16.266 -4.25 1 96.62 156 THR B C 1
ATOM 2768 O O . THR B 1 156 ? 12.383 -16.672 -3.342 1 96.62 156 THR B O 1
ATOM 2771 N N . VAL B 1 157 ? 13.539 -17.031 -5.305 1 96.12 157 VAL B N 1
ATOM 2772 C CA . VAL B 1 157 ? 13.18 -18.438 -5.379 1 96.12 157 VAL B CA 1
ATOM 2773 C C . VAL B 1 157 ? 13.727 -19.172 -4.156 1 96.12 157 VAL B C 1
ATOM 2775 O O . VAL B 1 157 ? 13.062 -20.047 -3.605 1 96.12 157 VAL B O 1
ATOM 2778 N N . ARG B 1 158 ? 14.906 -18.781 -3.729 1 97.06 158 ARG B N 1
ATOM 2779 C CA . ARG B 1 158 ? 15.523 -19.422 -2.574 1 97.06 158 ARG B CA 1
ATOM 2780 C C . ARG B 1 158 ? 14.711 -19.172 -1.309 1 97.06 158 ARG B C 1
ATOM 2782 O O . ARG B 1 158 ? 14.492 -20.094 -0.518 1 97.06 158 ARG B O 1
ATOM 2789 N N . GLU B 1 159 ? 14.281 -18 -1.146 1 97.94 159 GLU B N 1
ATOM 2790 C CA . GLU B 1 159 ? 13.461 -17.656 0.014 1 97.94 159 GLU B CA 1
ATOM 2791 C C . GLU B 1 159 ? 12.133 -18.391 -0.018 1 97.94 159 GLU B C 1
ATOM 2793 O O . GLU B 1 159 ? 11.688 -18.922 1.001 1 97.94 159 GLU B O 1
ATOM 2798 N N . ILE B 1 160 ? 11.555 -18.453 -1.185 1 98.31 160 ILE B N 1
ATOM 2799 C CA . ILE B 1 160 ? 10.273 -19.141 -1.346 1 98.31 160 ILE B CA 1
ATOM 2800 C C . ILE B 1 160 ? 10.445 -20.625 -1.034 1 98.31 160 ILE B C 1
ATOM 2802 O O . ILE B 1 160 ? 9.617 -21.219 -0.332 1 98.31 160 ILE B O 1
ATOM 2806 N N . ARG B 1 161 ? 11.492 -21.172 -1.495 1 97.81 161 ARG B N 1
ATOM 2807 C CA . ARG B 1 161 ? 11.789 -22.562 -1.221 1 97.81 161 ARG B CA 1
ATOM 2808 C C . ARG B 1 161 ? 11.93 -22.812 0.277 1 97.81 161 ARG B C 1
ATOM 2810 O O . ARG B 1 161 ? 11.359 -23.766 0.812 1 97.81 161 ARG B O 1
ATOM 2817 N N . SER B 1 162 ? 12.672 -22 0.868 1 98.19 162 SER B N 1
ATOM 2818 C CA . SER B 1 162 ? 12.906 -22.125 2.303 1 98.19 162 SER B CA 1
ATOM 2819 C C . SER B 1 162 ? 11.594 -22.016 3.084 1 98.19 162 SER B C 1
ATOM 2821 O O . SER B 1 162 ? 11.328 -22.828 3.977 1 98.19 162 SER B O 1
ATOM 2823 N N . LEU B 1 163 ? 10.828 -21.109 2.729 1 98.5 163 LEU B N 1
ATOM 2824 C CA . LEU B 1 163 ? 9.547 -20.906 3.393 1 98.5 163 LEU B CA 1
ATOM 2825 C C . LEU B 1 163 ? 8.617 -22.094 3.166 1 98.5 163 LEU B C 1
ATOM 2827 O O . LEU B 1 163 ? 7.984 -22.578 4.105 1 98.5 163 LEU B O 1
ATOM 2831 N N . ALA B 1 164 ? 8.57 -22.578 1.964 1 98.38 164 ALA B N 1
ATOM 2832 C CA . ALA B 1 164 ? 7.738 -23.734 1.65 1 98.38 164 ALA B CA 1
ATOM 2833 C C . ALA B 1 164 ? 8.188 -24.969 2.441 1 98.38 164 ALA B C 1
ATOM 2835 O O . ALA B 1 164 ? 7.355 -25.734 2.932 1 98.38 164 ALA B O 1
ATOM 2836 N N . SER B 1 165 ? 9.445 -25.109 2.564 1 98.06 165 SER B N 1
ATOM 2837 C CA . SER B 1 165 ? 9.984 -26.219 3.338 1 98.06 165 SER B CA 1
ATOM 2838 C C . SER B 1 165 ? 9.57 -26.141 4.801 1 98.06 165 SER B C 1
ATOM 2840 O O . SER B 1 165 ? 9.141 -27.141 5.391 1 98.06 165 SER B O 1
ATOM 2842 N N . ALA B 1 166 ? 9.719 -25 5.344 1 98.31 166 ALA B N 1
ATOM 2843 C CA . ALA B 1 166 ? 9.32 -24.797 6.738 1 98.31 166 ALA B CA 1
ATOM 2844 C C . ALA B 1 166 ? 7.848 -25.109 6.941 1 98.31 166 ALA B C 1
ATOM 2846 O O . ALA B 1 166 ? 7.48 -25.797 7.898 1 98.31 166 ALA B O 1
ATOM 2847 N N . VAL B 1 167 ? 7.055 -24.672 6.031 1 98.38 167 VAL B N 1
ATOM 2848 C CA . VAL B 1 167 ? 5.617 -24.906 6.113 1 98.38 167 VAL B CA 1
ATOM 2849 C C . VAL B 1 167 ? 5.324 -26.406 6.012 1 98.38 167 VAL B C 1
ATOM 2851 O O . VAL B 1 167 ? 4.512 -26.938 6.777 1 98.38 167 VAL B O 1
ATOM 2854 N N . ASN B 1 168 ? 6.031 -27.016 5.129 1 97.44 168 ASN B N 1
ATOM 2855 C CA . ASN B 1 168 ? 5.824 -28.438 4.938 1 97.44 168 ASN B CA 1
ATOM 2856 C C . ASN B 1 168 ? 6.32 -29.25 6.141 1 97.44 168 ASN B C 1
ATOM 2858 O O . ASN B 1 168 ? 5.867 -30.375 6.367 1 97.44 168 ASN B O 1
ATOM 2862 N N . GLU B 1 169 ? 7.133 -28.641 6.84 1 97.56 169 GLU B N 1
ATOM 2863 C CA . GLU B 1 169 ? 7.637 -29.297 8.047 1 97.56 169 GLU B CA 1
ATOM 2864 C C . GLU B 1 169 ? 6.754 -29 9.25 1 97.56 169 GLU B C 1
ATOM 2866 O O . GLU B 1 169 ? 7.035 -29.453 10.359 1 97.56 169 GLU B O 1
ATOM 2871 N N . GLY B 1 170 ? 5.805 -28.203 9.039 1 97.38 170 GLY B N 1
ATOM 2872 C CA . GLY B 1 170 ? 4.805 -28.062 10.086 1 97.38 170 GLY B CA 1
ATOM 2873 C C . GLY B 1 170 ? 4.758 -26.656 10.672 1 97.38 170 GLY B C 1
ATOM 2874 O O . GLY B 1 170 ? 3.92 -26.359 11.531 1 97.38 170 GLY B O 1
ATOM 2875 N N . THR B 1 171 ? 5.602 -25.812 10.281 1 97.94 171 THR B N 1
ATOM 2876 C CA . THR B 1 171 ? 5.578 -24.438 10.773 1 97.94 171 THR B CA 1
ATOM 2877 C C . THR B 1 171 ? 4.41 -23.656 10.164 1 97.94 171 THR B C 1
ATOM 2879 O O . THR B 1 171 ? 4.238 -23.641 8.945 1 97.94 171 THR B O 1
ATOM 2882 N N . PRO B 1 172 ? 3.529 -23.109 11.047 1 97.75 172 PRO B N 1
ATOM 2883 C CA . PRO B 1 172 ? 2.482 -22.266 10.469 1 97.75 172 PRO B CA 1
ATOM 2884 C C . PRO B 1 172 ? 3.043 -21.156 9.57 1 97.75 172 PRO B C 1
ATOM 2886 O O . PRO B 1 172 ? 4.082 -20.578 9.883 1 97.75 172 PRO B O 1
ATOM 2889 N N . VAL B 1 173 ? 2.412 -20.891 8.477 1 97.81 173 VAL B N 1
ATOM 2890 C CA . VAL B 1 173 ? 2.943 -20.016 7.441 1 97.81 173 VAL B CA 1
ATOM 2891 C C . VAL B 1 173 ? 3.176 -18.625 8.023 1 97.81 173 VAL B C 1
ATOM 2893 O O . VAL B 1 173 ? 4.164 -17.953 7.691 1 97.81 173 VAL B O 1
ATOM 2896 N N . GLY B 1 174 ? 2.195 -18.078 8.859 1 97.31 174 GLY B N 1
ATOM 2897 C CA . GLY B 1 174 ? 2.387 -16.781 9.492 1 97.31 174 GLY B CA 1
ATOM 2898 C C . GLY B 1 174 ? 3.668 -16.688 10.297 1 97.31 174 GLY B C 1
ATOM 2899 O O . GLY B 1 174 ? 4.352 -15.664 10.273 1 97.31 174 GLY B O 1
ATOM 2900 N N . VAL B 1 175 ? 4.008 -17.719 10.977 1 97.56 175 VAL B N 1
ATOM 2901 C CA . VAL B 1 175 ? 5.215 -17.797 11.797 1 97.56 175 VAL B CA 1
ATOM 2902 C C . VAL B 1 175 ? 6.445 -17.859 10.891 1 97.56 175 VAL B C 1
ATOM 2904 O O . VAL B 1 175 ? 7.426 -17.141 11.117 1 97.56 175 VAL B O 1
ATOM 2907 N N . ALA B 1 176 ? 6.375 -18.688 9.891 1 98.25 176 ALA B N 1
ATOM 2908 C CA . ALA B 1 176 ? 7.492 -18.844 8.961 1 98.25 176 ALA B CA 1
ATOM 2909 C C . ALA B 1 176 ? 7.848 -17.5 8.32 1 98.25 176 ALA B C 1
ATOM 2911 O O . ALA B 1 176 ? 9.023 -17.141 8.227 1 98.25 176 ALA B O 1
ATOM 2912 N N . LEU B 1 177 ? 6.852 -16.812 7.883 1 98.38 177 LEU B N 1
ATOM 2913 C CA . LEU B 1 177 ? 7.062 -15.523 7.242 1 98.38 177 LEU B CA 1
ATOM 2914 C C . LEU B 1 177 ? 7.637 -14.516 8.234 1 98.38 177 LEU B C 1
ATOM 2916 O O . LEU B 1 177 ? 8.57 -13.773 7.902 1 98.38 177 LEU B O 1
ATOM 2920 N N . ARG B 1 178 ? 7.074 -14.453 9.406 1 97.06 178 ARG B N 1
ATOM 2921 C CA . ARG B 1 178 ? 7.551 -13.539 10.438 1 97.06 178 ARG B CA 1
ATOM 2922 C C . ARG B 1 178 ? 9.023 -13.789 10.758 1 97.06 178 ARG B C 1
ATOM 2924 O O . ARG B 1 178 ? 9.797 -12.852 10.922 1 97.06 178 ARG B O 1
ATOM 2931 N N . ASP B 1 179 ? 9.383 -15.062 10.852 1 96.44 179 ASP B N 1
ATOM 2932 C CA . ASP B 1 179 ? 10.758 -15.445 11.156 1 96.44 179 ASP B CA 1
ATOM 2933 C C . ASP B 1 179 ? 11.719 -14.922 10.086 1 96.44 179 ASP B C 1
ATOM 2935 O O . ASP B 1 179 ? 12.883 -14.656 10.375 1 96.44 179 ASP B O 1
ATOM 2939 N N . GLU B 1 180 ? 11.203 -14.82 8.891 1 96.19 180 GLU B N 1
ATOM 2940 C CA . GLU B 1 180 ? 12.008 -14.297 7.789 1 96.19 180 GLU B CA 1
ATOM 2941 C C . GLU B 1 180 ? 11.766 -12.805 7.586 1 96.19 180 GLU B C 1
ATOM 2943 O O . GLU B 1 180 ? 12.18 -12.234 6.578 1 96.19 180 GLU B O 1
ATOM 2948 N N . ALA B 1 181 ? 11.008 -12.164 8.492 1 96.25 181 ALA B N 1
ATOM 2949 C CA . ALA B 1 181 ? 10.703 -10.734 8.492 1 96.25 181 ALA B CA 1
ATOM 2950 C C . ALA B 1 181 ? 9.922 -10.336 7.246 1 96.25 181 ALA B C 1
ATOM 2952 O O . ALA B 1 181 ? 10.133 -9.258 6.688 1 96.25 181 ALA B O 1
ATOM 2953 N N . VAL B 1 182 ? 9.117 -11.25 6.762 1 96.88 182 VAL B N 1
ATOM 2954 C CA . VAL B 1 182 ? 8.219 -10.977 5.648 1 96.88 182 VAL B CA 1
ATOM 2955 C C . VAL B 1 182 ? 6.824 -10.656 6.176 1 96.88 182 VAL B C 1
ATOM 2957 O O . VAL B 1 182 ? 6.145 -11.531 6.719 1 96.88 182 VAL B O 1
ATOM 2960 N N . PRO B 1 183 ? 6.441 -9.406 5.996 1 95.44 183 PRO B N 1
ATOM 2961 C CA . PRO B 1 183 ? 5.113 -9.062 6.504 1 95.44 183 PRO B CA 1
ATOM 2962 C C . PRO B 1 183 ? 3.986 -9.625 5.637 1 95.44 183 PRO B C 1
ATOM 2964 O O . PRO B 1 183 ? 3.916 -9.328 4.441 1 95.44 183 PRO B O 1
ATOM 2967 N N . LEU B 1 184 ? 3.137 -10.461 6.266 1 96.12 184 LEU B N 1
ATOM 2968 C CA . LEU B 1 184 ? 1.965 -10.969 5.559 1 96.12 184 LEU B CA 1
ATOM 2969 C C . LEU B 1 184 ? 0.837 -9.938 5.574 1 96.12 184 LEU B C 1
ATOM 2971 O O . LEU B 1 184 ? 0.488 -9.406 6.629 1 96.12 184 LEU B O 1
ATOM 2975 N N . GLY B 1 185 ? 0.351 -9.648 4.391 1 97.5 185 GLY B N 1
ATOM 2976 C CA . GLY B 1 185 ? -0.763 -8.719 4.293 1 97.5 185 GLY B CA 1
ATOM 2977 C C . GLY B 1 185 ? -0.336 -7.312 3.908 1 97.5 185 GLY B C 1
ATOM 2978 O O . GLY B 1 185 ? -1.18 -6.441 3.689 1 97.5 185 GLY B O 1
ATOM 2979 N N . ARG B 1 186 ? 0.965 -7.082 3.914 1 97.88 186 ARG B N 1
ATOM 2980 C CA . ARG B 1 186 ? 1.47 -5.781 3.488 1 97.88 186 ARG B CA 1
ATOM 2981 C C . ARG B 1 186 ? 1.425 -5.645 1.97 1 97.88 186 ARG B C 1
ATOM 2983 O O . ARG B 1 186 ? 1.876 -6.539 1.248 1 97.88 186 ARG B O 1
ATOM 2990 N N . ILE B 1 187 ? 0.848 -4.582 1.491 1 98.31 187 ILE B N 1
ATOM 2991 C CA . ILE B 1 187 ? 0.705 -4.395 0.052 1 98.31 187 ILE B CA 1
ATOM 2992 C C . ILE B 1 187 ? 0.864 -2.914 -0.292 1 98.31 187 ILE B C 1
ATOM 2994 O O . ILE B 1 187 ? 0.371 -2.045 0.431 1 98.31 187 ILE B O 1
ATOM 2998 N N . GLU B 1 188 ? 1.606 -2.613 -1.258 1 98.06 188 GLU B N 1
ATOM 2999 C CA . GLU B 1 188 ? 1.729 -1.264 -1.8 1 98.06 188 GLU B CA 1
ATOM 3000 C C . GLU B 1 188 ? 0.782 -1.053 -2.977 1 98.06 188 GLU B C 1
ATOM 3002 O O . GLU B 1 188 ? 0.768 -1.849 -3.92 1 98.06 188 GLU B O 1
ATOM 3007 N N . LEU B 1 189 ? 0.044 -0.018 -2.949 1 98.38 189 LEU B N 1
ATOM 3008 C CA . LEU B 1 189 ? -0.961 0.248 -3.973 1 98.38 189 LEU B CA 1
ATOM 3009 C C . LEU B 1 189 ? -0.765 1.633 -4.582 1 98.38 189 LEU B C 1
ATOM 3011 O O . LEU B 1 189 ? -0.255 2.539 -3.918 1 98.38 189 LEU B O 1
ATOM 3015 N N . ASP B 1 190 ? -1.145 1.741 -5.789 1 97.81 190 ASP B N 1
ATOM 3016 C CA . ASP B 1 190 ? -1.334 3.029 -6.453 1 97.81 190 ASP B CA 1
ATOM 3017 C C . ASP B 1 190 ? -2.818 3.354 -6.605 1 97.81 190 ASP B C 1
ATOM 3019 O O . ASP B 1 190 ? -3.547 2.639 -7.297 1 97.81 190 ASP B O 1
ATOM 3023 N N . LEU B 1 191 ? -3.197 4.391 -5.941 1 98.44 191 LEU B N 1
ATOM 3024 C CA . LEU B 1 191 ? -4.598 4.793 -5.988 1 98.44 191 LEU B CA 1
ATOM 3025 C C . LEU B 1 191 ? -4.762 6.098 -6.758 1 98.44 191 LEU B C 1
ATOM 3027 O O . LEU B 1 191 ? -3.896 6.973 -6.695 1 98.44 191 LEU B O 1
ATOM 3031 N N . PRO B 1 192 ? -5.898 6.199 -7.496 1 97.38 192 PRO B N 1
ATOM 3032 C CA . PRO B 1 192 ? -6.234 7.539 -7.988 1 97.38 192 PRO B CA 1
ATOM 3033 C C . PRO B 1 192 ? -6.352 8.562 -6.867 1 97.38 192 PRO B C 1
ATOM 3035 O O . PRO B 1 192 ? -6.805 8.234 -5.766 1 97.38 192 PRO B O 1
ATOM 3038 N N . PHE B 1 193 ? -6.047 9.797 -7.164 1 96.75 193 PHE B N 1
ATOM 3039 C CA . PHE B 1 193 ? -5.898 10.812 -6.133 1 96.75 193 PHE B CA 1
ATOM 3040 C C . PHE B 1 193 ? -7.18 10.961 -5.324 1 96.75 193 PHE B C 1
ATOM 3042 O O . PHE B 1 193 ? -7.137 11.102 -4.102 1 96.75 193 PHE B O 1
ATOM 3049 N N . GLU B 1 194 ? -8.297 10.984 -5.961 1 95.81 194 GLU B N 1
ATOM 3050 C CA . GLU B 1 194 ? -9.562 11.203 -5.258 1 95.81 194 GLU B CA 1
ATOM 3051 C C . GLU B 1 194 ? -9.797 10.125 -4.199 1 95.81 194 GLU B C 1
ATOM 3053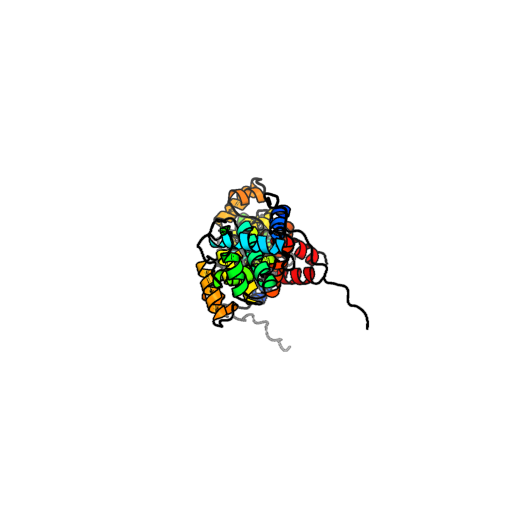 O O . GLU B 1 194 ? -10.133 10.445 -3.055 1 95.81 194 GLU B O 1
ATOM 3058 N N . ALA B 1 195 ? -9.594 8.844 -4.559 1 97.62 195 ALA B N 1
ATOM 3059 C CA . ALA B 1 195 ? -9.758 7.742 -3.611 1 97.62 195 ALA B CA 1
ATOM 3060 C C . ALA B 1 195 ? -8.688 7.785 -2.529 1 97.62 195 ALA B C 1
ATOM 3062 O O . ALA B 1 195 ? -8.969 7.559 -1.351 1 97.62 195 ALA B O 1
ATOM 3063 N N . TYR B 1 196 ? -7.496 8.078 -2.953 1 98.38 196 TYR B N 1
ATOM 3064 C CA . TYR B 1 196 ? -6.344 8.18 -2.062 1 98.38 196 TYR B CA 1
ATOM 3065 C C . TYR B 1 196 ? -6.574 9.227 -0.985 1 98.38 196 TYR B C 1
ATOM 3067 O O . TYR B 1 196 ? -6.418 8.953 0.207 1 98.38 196 TYR B O 1
ATOM 3075 N N . SER B 1 197 ? -6.965 10.359 -1.45 1 98 197 SER B N 1
ATOM 3076 C CA . SER B 1 197 ? -7.191 11.477 -0.54 1 98 197 SER B CA 1
ATOM 3077 C C . SER B 1 197 ? -8.344 11.195 0.412 1 98 197 SER B C 1
ATOM 3079 O O . SER B 1 197 ? -8.242 11.43 1.616 1 98 197 SER B O 1
ATOM 3081 N N . GLU B 1 198 ? -9.406 10.711 -0.11 1 97.38 198 GLU B N 1
ATOM 3082 C CA . GLU B 1 198 ? -10.562 10.406 0.728 1 97.38 198 GLU B CA 1
ATOM 3083 C C . GLU B 1 198 ? -10.211 9.367 1.788 1 97.38 198 GLU B C 1
ATOM 3085 O O . GLU B 1 198 ? -10.633 9.477 2.939 1 97.38 198 GLU B O 1
ATOM 3090 N N . LEU B 1 199 ? -9.461 8.32 1.399 1 98.5 199 LEU B N 1
ATOM 3091 C CA . LEU B 1 199 ? -9.008 7.309 2.346 1 98.5 199 LEU B CA 1
ATOM 3092 C C . LEU B 1 199 ? -8.211 7.945 3.482 1 98.5 199 LEU B C 1
ATOM 3094 O O . LEU B 1 199 ? -8.477 7.672 4.656 1 98.5 199 LEU B O 1
ATOM 3098 N N . ARG B 1 200 ? -7.273 8.797 3.137 1 98.19 200 ARG B N 1
ATOM 3099 C CA . ARG B 1 200 ? -6.414 9.445 4.125 1 98.19 200 ARG B CA 1
ATOM 3100 C C . ARG B 1 200 ? -7.227 10.359 5.043 1 98.19 200 ARG B C 1
ATOM 3102 O O . ARG B 1 200 ? -7.02 10.367 6.258 1 98.19 200 ARG B O 1
ATOM 3109 N N . VAL B 1 201 ? -8.125 11.086 4.469 1 97.38 201 VAL B N 1
ATOM 3110 C CA . VAL B 1 201 ? -8.953 12 5.258 1 97.38 201 VAL B CA 1
ATOM 3111 C C . VAL B 1 201 ? -9.812 11.203 6.23 1 97.38 201 VAL B C 1
ATOM 3113 O O . VAL B 1 201 ? -9.797 11.453 7.438 1 97.38 201 VAL B O 1
ATOM 3116 N N . ARG B 1 202 ? -10.453 10.203 5.773 1 96.38 202 ARG B N 1
ATOM 3117 C CA . ARG B 1 202 ? -11.375 9.422 6.594 1 96.38 202 ARG B CA 1
ATOM 3118 C C . ARG B 1 202 ? -10.617 8.648 7.672 1 96.38 202 ARG B C 1
ATOM 3120 O O . ARG B 1 202 ? -11.047 8.625 8.828 1 96.38 202 ARG B O 1
ATOM 3127 N N . ALA B 1 203 ? -9.562 7.996 7.238 1 97.31 203 ALA B N 1
ATOM 3128 C CA . ALA B 1 203 ? -8.773 7.25 8.219 1 97.31 203 ALA B CA 1
ATOM 3129 C C . ALA B 1 203 ? -8.312 8.148 9.359 1 97.31 203 ALA B C 1
ATOM 3131 O O . ALA B 1 203 ? -8.375 7.766 10.523 1 97.31 203 ALA B O 1
ATOM 3132 N N . SER B 1 204 ? -7.891 9.328 8.992 1 95.06 204 SER B N 1
ATOM 3133 C CA . SER B 1 204 ? -7.418 10.281 9.992 1 95.06 204 SER B CA 1
ATOM 3134 C C . SER B 1 204 ? -8.555 10.727 10.914 1 95.06 204 SER B C 1
ATOM 3136 O O . SER B 1 204 ? -8.43 10.656 12.133 1 95.06 204 SER B O 1
ATOM 3138 N N . LEU B 1 205 ? -9.656 11.148 10.359 1 93.94 205 LEU B N 1
ATOM 3139 C CA . LEU B 1 205 ? -10.781 11.672 11.125 1 93.94 205 LEU B CA 1
ATOM 3140 C C . LEU B 1 205 ? -11.367 10.602 12.039 1 93.94 205 LEU B C 1
ATOM 3142 O O . LEU B 1 205 ? -11.836 10.906 13.141 1 93.94 205 LEU B O 1
ATOM 3146 N N . GLU B 1 206 ? -11.297 9.391 11.602 1 93.12 206 GLU B N 1
ATOM 3147 C CA . GLU B 1 206 ? -11.867 8.289 12.375 1 93.12 206 GLU B CA 1
ATOM 3148 C C . GLU B 1 206 ? -10.82 7.66 13.289 1 93.12 206 GLU B C 1
ATOM 3150 O O . GLU B 1 206 ? -11.125 6.719 14.031 1 93.12 206 GLU B O 1
ATOM 3155 N N . ASN B 1 207 ? -9.68 8.18 13.195 1 93.12 207 ASN B N 1
ATOM 3156 C CA . ASN B 1 207 ? -8.586 7.641 14 1 93.12 207 ASN B CA 1
ATOM 3157 C C . ASN B 1 207 ? -8.383 6.152 13.742 1 93.12 207 ASN B C 1
ATOM 3159 O O . ASN B 1 207 ? -8.344 5.355 14.688 1 93.12 207 ASN B O 1
ATOM 3163 N N . ARG B 1 208 ? -8.336 5.848 12.5 1 95.56 208 ARG B N 1
ATOM 3164 C CA . ARG B 1 208 ? -8.141 4.465 12.086 1 95.56 208 ARG B CA 1
ATOM 3165 C C . ARG B 1 208 ? -6.961 4.344 11.117 1 95.56 208 ARG B C 1
ATOM 3167 O O . ARG B 1 208 ? -6.637 5.301 10.414 1 95.56 208 ARG B O 1
ATOM 3174 N N . ASP B 1 209 ? -6.422 3.145 11.188 1 96.5 209 ASP B N 1
ATOM 3175 C CA . ASP B 1 209 ? -5.41 2.832 10.188 1 96.5 209 ASP B CA 1
ATOM 3176 C C . ASP B 1 209 ? -6.027 2.75 8.789 1 96.5 209 ASP B C 1
ATOM 3178 O O . ASP B 1 209 ? -7.102 2.17 8.617 1 96.5 209 ASP B O 1
ATOM 3182 N N . PRO B 1 210 ? -5.395 3.385 7.875 1 98 210 PRO B N 1
ATOM 3183 C CA . PRO B 1 210 ? -5.938 3.301 6.52 1 98 210 PRO B CA 1
ATOM 3184 C C . PRO B 1 210 ? -6.195 1.863 6.074 1 98 210 PRO B C 1
ATOM 3186 O O . PRO B 1 210 ? -7.148 1.604 5.332 1 98 210 PRO B O 1
ATOM 3189 N N . GLY B 1 211 ? -5.332 0.897 6.469 1 98.31 211 GLY B N 1
ATOM 3190 C CA . GLY B 1 211 ? -5.539 -0.502 6.133 1 98.31 211 GLY B CA 1
ATOM 3191 C C . GLY B 1 211 ? -6.855 -1.052 6.648 1 98.31 211 GLY B C 1
ATOM 3192 O O . GLY B 1 211 ? -7.496 -1.868 5.984 1 98.31 211 GLY B O 1
ATOM 3193 N N . GLU B 1 212 ? -7.242 -0.6 7.793 1 97.81 212 GLU B N 1
ATOM 3194 C CA . GLU B 1 212 ? -8.516 -1.026 8.367 1 97.81 212 GLU B CA 1
ATOM 3195 C C . GLU B 1 212 ? -9.688 -0.51 7.551 1 97.81 212 GLU B C 1
ATOM 3197 O O . GLU B 1 212 ? -10.672 -1.229 7.34 1 97.81 212 GLU B O 1
ATOM 3202 N N . VAL B 1 213 ? -9.555 0.709 7.164 1 98.12 213 VAL B N 1
ATOM 3203 C CA . VAL B 1 213 ? -10.609 1.311 6.355 1 98.12 213 VAL B CA 1
ATOM 3204 C C . VAL B 1 213 ? -10.742 0.558 5.031 1 98.12 213 VAL B C 1
ATOM 3206 O O . VAL B 1 213 ? -11.852 0.233 4.602 1 98.12 213 VAL B O 1
ATOM 3209 N N . VAL B 1 214 ? -9.664 0.268 4.461 1 98.69 214 VAL B N 1
ATOM 3210 C CA . VAL B 1 214 ? -9.664 -0.438 3.184 1 98.69 214 VAL B CA 1
ATOM 3211 C C . VAL B 1 214 ? -10.234 -1.841 3.365 1 98.69 214 VAL B C 1
ATOM 3213 O O . VAL B 1 214 ? -11.023 -2.309 2.541 1 98.69 214 VAL B O 1
ATOM 3216 N N . ALA B 1 215 ? -9.828 -2.566 4.414 1 98.31 215 ALA B N 1
ATOM 3217 C CA . ALA B 1 215 ? -10.336 -3.908 4.676 1 98.31 215 ALA B CA 1
ATOM 3218 C C . ALA B 1 215 ? -11.859 -3.908 4.773 1 98.31 215 ALA B C 1
ATOM 3220 O O . ALA B 1 215 ? -12.523 -4.789 4.223 1 98.31 215 ALA B O 1
ATOM 3221 N N . GLU B 1 216 ? -12.344 -2.916 5.453 1 97.44 216 GLU B N 1
ATOM 3222 C CA . GLU B 1 216 ? -13.789 -2.781 5.578 1 97.44 216 GLU B CA 1
ATOM 3223 C C . GLU B 1 216 ? -14.438 -2.521 4.223 1 97.44 216 GLU B C 1
ATOM 3225 O O . GLU B 1 216 ? -15.469 -3.119 3.898 1 97.44 216 GLU B O 1
ATOM 3230 N N . ALA B 1 217 ? -13.883 -1.619 3.51 1 98 217 ALA B N 1
ATOM 3231 C CA . ALA B 1 217 ? -14.406 -1.306 2.184 1 98 217 ALA B CA 1
ATOM 3232 C C . ALA B 1 217 ? -14.422 -2.543 1.292 1 98 217 ALA B C 1
ATOM 3234 O O . ALA B 1 217 ? -15.383 -2.773 0.551 1 98 217 ALA B O 1
ATOM 3235 N N . LEU B 1 218 ? -13.352 -3.34 1.348 1 98.06 218 LEU B N 1
ATOM 3236 C CA . LEU B 1 218 ? -13.266 -4.559 0.55 1 98.06 218 LEU B CA 1
ATOM 3237 C C . LEU B 1 218 ? -14.328 -5.562 0.973 1 98.06 218 LEU B C 1
ATOM 3239 O O . LEU B 1 218 ? -14.945 -6.211 0.127 1 98.06 218 LEU B O 1
ATOM 3243 N N . THR B 1 219 ? -14.484 -5.719 2.254 1 95.69 219 THR B N 1
ATOM 3244 C CA . THR B 1 219 ? -15.508 -6.625 2.766 1 95.69 219 THR B CA 1
ATOM 3245 C C . THR B 1 219 ? -16.891 -6.246 2.225 1 95.69 219 THR B C 1
ATOM 3247 O O . THR B 1 219 ? -17.641 -7.105 1.763 1 95.69 219 THR B O 1
ATOM 3250 N N . ASP B 1 220 ? -17.156 -4.977 2.262 1 94.25 220 ASP B N 1
ATOM 3251 C CA . ASP B 1 220 ? -18.422 -4.48 1.728 1 94.25 220 ASP B CA 1
ATOM 3252 C C . ASP B 1 220 ? -18.531 -4.754 0.229 1 94.25 220 ASP B C 1
ATOM 3254 O O . ASP B 1 220 ? -19.578 -5.184 -0.255 1 94.25 220 ASP B O 1
ATOM 3258 N N . HIS B 1 221 ? -17.469 -4.531 -0.446 1 93.94 221 HIS B N 1
ATOM 3259 C CA . HIS B 1 221 ? -17.422 -4.609 -1.901 1 93.94 221 HIS B CA 1
ATOM 3260 C C . HIS B 1 221 ? -17.594 -6.047 -2.381 1 93.94 221 HIS B C 1
ATOM 3262 O O . HIS B 1 221 ? -18.266 -6.301 -3.387 1 93.94 221 HIS B O 1
ATOM 3268 N N . PHE B 1 222 ? -17.016 -7.012 -1.693 1 93.19 222 PHE B N 1
ATOM 3269 C CA . PHE B 1 222 ? -17.047 -8.406 -2.135 1 93.19 222 PHE B CA 1
ATOM 3270 C C . PHE B 1 222 ? -18.266 -9.125 -1.599 1 93.19 222 PHE B C 1
ATOM 3272 O O . PHE B 1 222 ? -18.609 -10.211 -2.066 1 93.19 222 PHE B O 1
ATOM 3279 N N . SER B 1 223 ? -18.859 -8.656 -0.579 1 88.25 223 SER B N 1
ATOM 3280 C CA . SER B 1 223 ? -20.078 -9.258 -0.035 1 88.25 223 SER B CA 1
ATOM 3281 C C . SER B 1 223 ? -21.297 -8.891 -0.875 1 88.25 223 SER B C 1
ATOM 3283 O O . SER B 1 223 ? -22.344 -9.531 -0.761 1 88.25 223 SER B O 1
ATOM 3285 N N . ASP B 1 224 ? -21.281 -7.898 -1.63 1 71.25 224 ASP B N 1
ATOM 3286 C CA . ASP B 1 224 ? -22.406 -7.496 -2.469 1 71.25 224 ASP B CA 1
ATOM 3287 C C . ASP B 1 224 ? -22.359 -8.203 -3.822 1 71.25 224 ASP B C 1
ATOM 3289 O O . ASP B 1 224 ? -23.406 -8.539 -4.391 1 71.25 224 ASP B O 1
#

Foldseek 3Di:
DPPPDDPDDDDDDDDDDDPDDLVVLLVLLVPLPAQALQDPVSLLVLLLLLLCVQVCVQPQQLSSLLNNLNSLLSLCVNQVHLVSSQVSSCPDVSNPNHGRDSVSSVLSVLLNVPPSVLSSCSSVVLAGPLLSSLLSLDDDPLSVQLSVLCNAVVDDSVLSNVLSVCVVVPDDSCRSCVVVPRDGPDHDDDDDPVVVVVLVVVCVVVVHDSSVVVVVVVCVVVVD/DDDPDDPPQDDFQDDADQPDDLVRLLVLLVNLRAQGLQDPVSLLVLLLLLLCVQVCVQPQQLSSLLNNLNSLLSLCVNQVHLVSSQVSSCPDVSNPNHGDDSVSSVLSVLLNVPPSVLSSCSSVVLAGPLLSSLLSLDDDPLSVQLSVLCNAVVDDSVLSNQLSVCVVVPDDSCRSCVVVPRDGPDHDDDDDPVVVVVLVVVCVVVVHDSSVVVVVVVVVVVVD

Solvent-accessible surface area (backbone atoms only — not comparable to full-atom values): 23682 Å² total; per-residue (Å²): 136,85,79,80,85,82,89,83,86,73,87,88,88,82,82,89,86,84,87,72,58,72,76,55,45,50,47,38,49,67,45,34,67,78,50,46,43,88,36,70,69,40,38,52,51,20,23,38,43,32,18,34,44,72,72,56,69,51,67,87,42,43,54,54,49,50,31,25,13,36,16,27,37,21,28,26,64,48,57,70,32,55,63,53,25,22,51,52,15,22,68,27,79,64,22,56,92,42,74,47,53,48,68,58,41,54,44,31,22,38,38,51,67,41,56,64,42,56,50,42,36,24,39,70,62,70,34,52,63,80,37,42,42,34,43,38,73,45,59,73,69,48,23,53,52,51,52,52,40,35,58,65,66,63,51,50,56,65,56,47,41,52,48,36,50,42,38,73,71,65,42,54,47,73,56,50,32,50,77,68,71,42,69,77,32,47,43,76,33,58,26,60,60,70,52,37,49,50,45,53,40,49,18,44,70,66,65,43,57,53,26,57,53,49,39,50,16,43,52,56,54,72,72,106,137,87,86,75,85,80,88,85,69,82,69,85,43,77,82,81,85,52,82,61,58,74,80,35,35,51,44,28,47,66,35,35,42,52,51,36,43,88,37,70,70,39,36,51,49,20,23,38,44,33,18,34,43,72,72,56,69,50,68,88,42,46,54,53,48,49,30,26,12,34,17,28,37,22,30,26,64,48,57,71,32,54,63,54,26,24,50,52,16,23,66,27,77,63,20,56,91,44,75,47,52,48,68,57,40,54,44,32,22,38,39,50,65,40,57,66,42,56,49,41,36,24,45,69,62,69,34,51,64,80,37,42,43,36,40,39,72,44,59,74,68,48,24,54,51,50,52,52,40,35,58,63,64,63,51,50,56,67,55,45,40,52,48,37,49,42,37,74,71,64,42,56,51,72,56,50,31,50,76,69,71,42,68,76,33,47,43,75,32,59,27,60,59,72,52,37,50,50,46,51,39,50,18,44,70,66,71,43,55,55,26,56,53,49,38,51,17,42,52,56,52,72,71,106

Secondary structure (DSSP, 8-state):
---------------------HHHHHHHHHHS----TT-HHHHHHHHHHHHHHHTTTTTT-HHHHHHHHHHHHHHHHHHSSHHHHHHHHHTSTTTTTPPPPHHHHHHHHHHHTS-HHHHHHHHTTSS-HHHHHHHTTS-HHHHHHHHHHHHHTT--HHHHHHHHHHHHTT--HHHHHHHTT--TTEEEEE--HHHHHHHHHHHHHTT--HHHHHHHHHHHHHH-/---PPP-------------SSHHHHHHHHHHS----TT-HHHHHHHHHHHHHHHTTTTTT-HHHHHHHHHHHHHHHHHHSSHHHHHHHHHTSTTTTTPPPPHHHHHHHHHHHTS-HHHHHHHHTTSS-HHHHHHHTTS-HHHHHHHHHHHHHTT--HHHHHHHHHHHHTT--HHHHHHHTT--TTEEEEE--HHHHHHHHHHHHHTT--HHHHHHHHHHHHHH-

Sequence (448 aa):
MSEEPPADREAAVGAPVVRGDPAVTGERADTAVGFDPSDGASLAEAAETVARFATDEVGDDNVLMLRGAAACAALVRGEGSYKAAAERASGTAAAGDAEVPISFIRKWARVHDLPQAIRRHVARGELAPTAAKHIARTSGEARLALAWAALDADLTVREIRSLASAVNEGTPVGVALRDEAVPLGRIELDLPFEAYSELRVRASLENRDPGEVVAEALTDHFSDMSEEPPADREAAVGAPVVRGDPAVTGERADTAVGFDPSDGASLAEAAETVARFATDEVGDDNVLMLRGAAACAALVRGEGSYKAAAERASGTAAAGDAEVPISFIRKWARVHDLPQAIRRHVARGELAPTAAKHIARTSGEARLALAWAALDADLTVREIRSLASAVNEGTPVGVALRDEAVPLGRIELDLPFEAYSELRVRASLENRDPGEVVAEALTDHFSD

Radius of gyration: 32.27 Å; Cα contacts (8 Å, |Δi|>4): 667; chains: 2; bounding box: 51×90×92 Å